Protein AF-0000000068166573 (afdb_homodimer)

Solvent-accessible surface area (backbone atoms only — not comparable to full-atom values): 35240 Å² total; per-residue (Å²): 136,78,79,80,78,68,87,63,68,51,44,78,40,70,35,51,46,54,43,29,62,69,33,45,47,69,73,50,52,66,84,57,92,54,83,87,74,61,75,38,50,30,70,39,26,41,47,57,50,41,49,49,32,60,75,67,71,44,70,63,32,41,25,26,31,75,89,78,67,42,75,51,11,35,46,36,43,56,58,53,46,45,45,49,43,67,56,47,50,61,39,52,75,70,63,51,49,71,67,53,46,50,52,51,44,53,55,52,36,65,31,38,44,62,75,62,54,68,31,55,71,54,23,54,70,58,75,36,51,57,88,40,26,40,43,61,50,42,51,52,48,50,73,40,50,93,28,71,69,57,60,34,38,28,18,47,83,46,84,90,66,59,44,77,74,45,70,40,36,57,57,43,51,33,27,54,46,34,60,48,48,54,22,47,52,76,63,26,65,38,32,35,45,78,76,46,71,72,48,42,84,64,63,64,42,53,48,74,38,34,29,47,57,55,50,45,49,21,49,76,70,72,43,65,50,35,38,24,24,49,96,80,42,27,67,62,40,73,48,43,37,68,61,54,60,64,38,74,78,75,45,70,72,45,38,67,30,31,31,52,59,37,51,44,48,47,31,22,75,66,70,38,72,44,50,60,56,70,63,42,38,57,71,38,26,40,46,52,52,40,16,46,36,28,21,46,63,53,62,61,36,35,26,23,50,98,83,40,32,63,65,20,46,47,38,54,67,56,50,49,44,46,52,44,59,71,35,56,52,80,109,136,78,76,81,78,67,86,64,68,52,43,76,39,71,36,51,46,54,44,30,62,69,32,45,48,71,74,49,51,66,84,58,91,55,83,85,73,62,74,39,51,28,72,40,28,41,48,56,50,44,49,49,30,61,74,67,72,41,71,62,31,43,27,25,32,74,89,76,66,42,75,50,13,36,46,36,41,57,59,53,46,44,44,49,44,67,57,46,50,60,38,53,76,70,63,51,49,72,67,54,47,51,52,52,44,54,54,52,38,65,31,37,44,62,73,60,55,68,32,56,70,55,24,55,71,57,75,36,53,56,87,40,24,41,43,60,51,43,52,52,48,50,73,39,48,94,28,72,69,56,60,35,39,28,17,46,81,46,83,89,66,58,44,77,75,45,68,37,37,58,57,43,51,34,26,54,46,33,58,46,47,56,22,46,52,75,63,25,66,39,33,35,46,78,75,47,70,71,48,41,84,65,63,65,40,53,47,74,40,33,29,47,57,54,50,44,50,22,50,76,69,70,42,66,51,35,39,24,25,49,97,80,42,27,67,63,40,74,47,45,38,67,62,53,60,63,38,75,79,74,44,69,73,44,38,68,31,31,32,53,59,36,52,43,49,48,31,23,75,67,68,37,74,45,50,61,56,69,63,44,40,58,72,38,24,41,47,51,50,40,17,46,37,28,20,47,64,53,62,60,36,35,26,25,49,100,82,40,31,61,65,19,47,47,38,52,67,56,50,49,45,48,52,43,58,68,34,56,51,80,106

Secondary structure (DSSP, 8-state):
----------EE--SHHHHHHH-BGGGG---SSS----PEETTSBHHHHHHHHHHHT-SEEEEE-TTT-SEEEEEEHHHHHHHHHHHHHHHHHTT--HHHHHHHHHHHHHSBGGGT--HHHHS----EETT-BHHHHHHHHHHTTTS---EEEEE-S-SSSPPEEEEEEHHHHHHHHHHTGGGGGGGGGSBGGGTSSSPPPPPEE-TTSBHHHHHHHHHHHT-SEEEEE-TT-BEEEEEEGGGGGGGGGT-GGGGGSBHHHHHHHHHHHTT-EE-SPPEE-TT-BHHHHHHHHHHH--SEEEEE-TT-BEEEEEEHHHHHHHHHHHHHS--/----------EE--SHHHHHHH-BGGGGS--SSS----PEETTSBHHHHHHHHHHHT-SEEEEE-TTT-SEEEEEEHHHHHHHHHHHHHHHHHTT--HHHHHHHHHHHHHSBGGGT--HHHHS----EETT-BHHHHHHHHHHTTTS---EEEEE-S-SSSPPEEEEEEHHHHHHHHHHTGGGGGGGGGSBGGGTSSSPPP--EE-TTSBHHHHHHHHHHHT-SEEEEE-TT-BEEEEEEGGGGGGGGGT-GGGGGSBHHHHHHHHHHHTT-EE-SPPEE-TT-BHHHHHHHHHHH--SEEEEE-TT-BEEEEEEHHHHHHHHHHHHHTT-

InterPro domains:
  IPR000644 CBS domain [PF00571] (272-323)
  IPR000644 CBS domain [PS51371] (273-331)
  IPR000644 CBS domain [SM00116] (36-85)
  IPR000644 CBS domain [SM00116] (124-178)
  IPR000644 CBS domain [SM00116] (201-249)
  IPR000644 CBS domain [SM00116] (276-324)
  IPR046342 CBS domain superfamily [G3DSA:3.10.580.10] (12-183)
  IPR046342 CBS domain superfamily [G3DSA:3.10.580.10] (194-326)
  IPR046342 CBS domain superfamily [SSF54631] (34-181)
  IPR046342 CBS domain superfamily [SSF54631] (189-326)
  IPR050511 AMP-activated protein kinase gamma/SDS23 families [PTHR13780] (35-322)

Sequence (662 aa):
MEEAEGSSGFKYCDNLGDLLEMTAVTRLYPPVPVKKWYIADSDLTVQAVLEVLELYHISSLPVRNVSTGKCAGFIDSLDILGYLISVCTPSVEAGATLTDLDKAFEKFSTKGISELCDFSKRNPFVPIPINQNLYYMLENIKRYATLAVHRVPIVSLDEQDPKIMALVSQSDIAAYLAKHISVLGPRGQLPVRDHFRAFTKVVSVPPHSKALDAFALMWSKGLGGVAVIDSQKRLVANLSATDLECLFRKQFFRLFMPVVDYIKAVYADKNEIMTPPLSVTPETTLETLILKFAGTRVHRLYVVDGSGVLCGVITLTDLMNLIVTEWGLDQMEEAEGSSGFKYCDNLGDLLEMTAVTRLYPPVPVKKWYIADSDLTVQAVLEVLELYHISSLPVRNVSTGKCAGFIDSLDILGYLISVCTPSVEAGATLTDLDKAFEKFSTKGISELCDFSKRNPFVPIPINQNLYYMLENIKRYATLAVHRVPIVSLDEQDPKIMALVSQSDIAAYLAKHISVLGPRGQLPVRDHFRAFTKVVSVPPHSKALDAFALMWSKGLGGVAVIDSQKRLVANLSATDLECLFRKQFFRLFMPVVDYIKAVYADKNEIMTPPLSVTPETTLETLILKFAGTRVHRLYVVDGSGVLCGVITLTDLMNLIVTEWGLDQ

Structure (mmCIF, N/CA/C/O backbone):
data_AF-0000000068166573-model_v1
#
loop_
_entity.id
_entity.type
_entity.pdbx_description
1 polymer 'CBS domain containing protein'
#
loop_
_atom_site.group_PDB
_atom_site.id
_atom_site.type_symbol
_atom_site.label_atom_id
_atom_site.label_alt_id
_atom_site.label_comp_id
_atom_site.label_asym_id
_atom_site.label_entity_id
_atom_site.label_seq_id
_atom_site.pdbx_PDB_ins_code
_atom_site.Cartn_x
_atom_site.Cartn_y
_atom_site.Cartn_z
_atom_site.occupancy
_atom_site.B_iso_or_equiv
_atom_site.auth_seq_id
_atom_site.auth_comp_id
_atom_site.auth_asym_id
_atom_site.auth_atom_id
_atom_site.pdbx_PDB_model_num
ATOM 1 N N . MET A 1 1 ? 37.312 -29.531 -14.969 1 19.64 1 MET A N 1
ATOM 2 C CA . MET A 1 1 ? 36 -29.266 -15.547 1 19.64 1 MET A CA 1
ATOM 3 C C . MET A 1 1 ? 35.281 -28.156 -14.797 1 19.64 1 MET A C 1
ATOM 5 O O . MET A 1 1 ? 34.969 -28.297 -13.609 1 19.64 1 MET A O 1
ATOM 9 N N . GLU A 1 2 ? 35.531 -26.859 -14.969 1 22.53 2 GLU A N 1
ATOM 10 C CA . GLU A 1 2 ? 35.406 -25.562 -14.32 1 22.53 2 GLU A CA 1
ATOM 11 C C . GLU A 1 2 ? 33.938 -25.156 -14.156 1 22.53 2 GLU A C 1
ATOM 13 O O . GLU A 1 2 ? 33.188 -25.188 -15.109 1 22.53 2 GLU A O 1
ATOM 18 N N . GLU A 1 3 ? 33.312 -25.359 -13.055 1 27.05 3 GLU A N 1
ATOM 19 C CA . GLU A 1 3 ? 31.875 -25.25 -12.734 1 27.05 3 GLU A CA 1
ATOM 20 C C . GLU A 1 3 ? 31.281 -23.953 -13.297 1 27.05 3 GLU A C 1
ATOM 22 O O . GLU A 1 3 ? 31.812 -22.875 -13.078 1 27.05 3 GLU A O 1
ATOM 27 N N . ALA A 1 4 ? 30.812 -23.953 -14.531 1 28.52 4 ALA A N 1
ATOM 28 C CA . ALA A 1 4 ? 30.141 -22.922 -15.344 1 28.52 4 ALA A CA 1
ATOM 29 C C . ALA A 1 4 ? 29.312 -22 -14.469 1 28.52 4 ALA A C 1
ATOM 31 O O . ALA A 1 4 ? 28.25 -22.391 -13.977 1 28.52 4 ALA A O 1
ATOM 32 N N . GLU A 1 5 ? 29.703 -21.266 -13.492 1 33.47 5 GLU A N 1
ATOM 33 C CA . GLU A 1 5 ? 29.312 -20.188 -12.602 1 33.47 5 GLU A CA 1
ATOM 34 C C . GLU A 1 5 ? 28.391 -19.203 -13.312 1 33.47 5 GLU A C 1
ATOM 36 O O . GLU A 1 5 ? 28.844 -18.234 -13.93 1 33.47 5 GLU A O 1
ATOM 41 N N . GLY A 1 6 ? 27.609 -19.5 -14.289 1 34.41 6 GLY A N 1
ATOM 42 C CA . GLY A 1 6 ? 26.688 -18.844 -15.188 1 34.41 6 GLY A CA 1
ATOM 43 C C . GLY A 1 6 ? 25.953 -17.672 -14.547 1 34.41 6 GLY A C 1
ATOM 44 O O . GLY A 1 6 ? 25.656 -17.703 -13.352 1 34.41 6 GLY A O 1
ATOM 45 N N . SER A 1 7 ? 26.125 -16.375 -14.859 1 40.72 7 SER A N 1
ATOM 46 C CA . SER A 1 7 ? 25.781 -15.008 -14.484 1 40.72 7 SER A CA 1
ATOM 47 C C . SER A 1 7 ? 24.359 -14.906 -13.961 1 40.72 7 SER A C 1
ATOM 49 O O . SER A 1 7 ? 23.438 -14.586 -14.703 1 40.72 7 SER A O 1
ATOM 51 N N . SER A 1 8 ? 23.578 -15.867 -13.359 1 55.38 8 SER A N 1
ATOM 52 C CA . SER A 1 8 ? 22.141 -15.977 -13.125 1 55.38 8 SER A CA 1
ATOM 53 C C . SER A 1 8 ? 21.625 -14.781 -12.328 1 55.38 8 SER A C 1
ATOM 55 O O . SER A 1 8 ? 22.219 -14.398 -11.312 1 55.38 8 SER A O 1
ATOM 57 N N . GLY A 1 9 ? 21.266 -13.578 -13.062 1 76.31 9 GLY A N 1
ATOM 58 C CA . GLY A 1 9 ? 20.562 -12.367 -12.672 1 76.31 9 GLY A CA 1
ATOM 59 C C . GLY A 1 9 ? 19.703 -12.562 -11.438 1 76.31 9 GLY A C 1
ATOM 60 O O . GLY A 1 9 ? 19.078 -11.609 -10.961 1 76.31 9 GLY A O 1
ATOM 61 N N . PHE A 1 10 ? 19.969 -13.859 -10.898 1 85.44 10 PHE A N 1
ATOM 62 C CA . PHE A 1 10 ? 19.172 -14.156 -9.711 1 85.44 10 PHE A CA 1
ATOM 63 C C . PHE A 1 10 ? 19.828 -13.602 -8.461 1 85.44 10 PHE A C 1
ATOM 65 O O . PHE A 1 10 ? 21.031 -13.766 -8.266 1 85.44 10 PHE A O 1
ATOM 72 N N . LYS A 1 11 ? 19.156 -12.953 -7.629 1 89.88 11 LYS A N 1
ATOM 73 C CA . LYS A 1 11 ? 19.609 -12.352 -6.379 1 89.88 11 LYS A CA 1
ATOM 74 C C . LYS A 1 11 ? 18.781 -12.852 -5.199 1 89.88 11 LYS A C 1
ATOM 76 O O . LYS A 1 11 ? 17.547 -12.898 -5.273 1 89.88 11 LYS A O 1
ATOM 81 N N . TYR A 1 12 ? 19.484 -13.328 -4.172 1 91.5 12 TYR A N 1
ATOM 82 C CA . TYR A 1 12 ? 18.844 -13.766 -2.936 1 91.5 12 TYR A CA 1
ATOM 83 C C . TYR A 1 12 ? 19.469 -13.07 -1.729 1 91.5 12 TYR A C 1
ATOM 85 O O . TYR A 1 12 ? 20.688 -12.883 -1.672 1 91.5 12 TYR A O 1
ATOM 93 N N . CYS A 1 13 ? 18.625 -12.648 -0.843 1 90.94 13 CYS A N 1
ATOM 94 C CA . CYS A 1 13 ? 19.141 -12.117 0.409 1 90.94 13 CYS A CA 1
ATOM 95 C C . CYS A 1 13 ? 18.266 -12.523 1.586 1 90.94 13 CYS A C 1
ATOM 97 O O . CYS A 1 13 ? 17.047 -12.609 1.452 1 90.94 13 CYS A O 1
ATOM 99 N N . ASP A 1 14 ? 18.938 -12.734 2.797 1 90.19 14 ASP A N 1
ATOM 100 C CA . ASP A 1 14 ? 18.188 -13.141 3.986 1 90.19 14 ASP A CA 1
ATOM 101 C C . ASP A 1 14 ? 18.5 -12.227 5.168 1 90.19 14 ASP A C 1
ATOM 103 O O . ASP A 1 14 ? 18.203 -12.555 6.316 1 90.19 14 ASP A O 1
ATOM 107 N N . ASN A 1 15 ? 19.172 -11.117 4.805 1 91.56 15 ASN A N 1
ATOM 108 C CA . ASN A 1 15 ? 19.422 -10.125 5.848 1 91.56 15 ASN A CA 1
ATOM 109 C C . ASN A 1 15 ? 19.266 -8.703 5.324 1 91.56 15 ASN A C 1
ATOM 111 O O . ASN A 1 15 ? 19.406 -8.461 4.121 1 91.56 15 ASN A O 1
ATOM 115 N N . LEU A 1 16 ? 19.062 -7.871 6.227 1 91.56 16 LEU A N 1
ATOM 116 C CA . LEU A 1 16 ? 18.703 -6.5 5.871 1 91.56 16 LEU A CA 1
ATOM 117 C C . LEU A 1 16 ? 19.891 -5.785 5.23 1 91.56 16 LEU A C 1
ATOM 119 O O . LEU A 1 16 ? 19.719 -5.039 4.266 1 91.56 16 LEU A O 1
ATOM 123 N N . GLY A 1 17 ? 21.062 -5.98 5.758 1 90.06 17 GLY A N 1
ATOM 124 C CA . GLY A 1 17 ? 22.234 -5.336 5.191 1 90.06 17 GLY A CA 1
ATOM 125 C C . GLY A 1 17 ? 22.438 -5.641 3.719 1 90.06 17 GLY A C 1
ATOM 126 O O . GLY A 1 17 ? 22.641 -4.73 2.912 1 90.06 17 GLY A O 1
ATOM 127 N N . ASP A 1 18 ? 22.297 -6.879 3.371 1 91.81 18 ASP A N 1
ATOM 128 C CA . ASP A 1 18 ? 22.438 -7.301 1.979 1 91.81 18 ASP A CA 1
ATOM 129 C C . ASP A 1 18 ? 21.312 -6.723 1.12 1 91.81 18 ASP A C 1
ATOM 131 O O . ASP A 1 18 ? 21.531 -6.328 -0.025 1 91.81 18 ASP A O 1
ATOM 135 N N . LEU A 1 19 ? 20.141 -6.684 1.679 1 93.38 19 LEU A N 1
ATOM 136 C CA . LEU A 1 19 ? 19.016 -6.129 0.927 1 93.38 19 LEU A CA 1
ATOM 137 C C . LEU A 1 19 ? 19.281 -4.668 0.572 1 93.38 19 LEU A C 1
ATOM 139 O O . LEU A 1 19 ? 19.062 -4.25 -0.567 1 93.38 19 LEU A O 1
ATOM 143 N N . LEU A 1 20 ? 19.781 -3.908 1.526 1 93.81 20 LEU A N 1
ATOM 144 C CA . LEU A 1 20 ? 20.031 -2.488 1.306 1 93.81 20 LEU A CA 1
ATOM 145 C C . LEU A 1 20 ? 21.109 -2.285 0.247 1 93.81 20 LEU A C 1
ATOM 147 O O . LEU A 1 20 ? 21.016 -1.378 -0.583 1 93.81 20 LEU A O 1
ATOM 151 N N . GLU A 1 21 ? 22.016 -3.123 0.211 1 92.19 21 GLU A N 1
ATOM 152 C CA . GLU A 1 21 ? 23.141 -2.99 -0.711 1 92.19 21 GLU A CA 1
ATOM 153 C C . GLU A 1 21 ? 22.781 -3.496 -2.104 1 92.19 21 GLU A C 1
ATOM 155 O O . GLU A 1 21 ? 23.203 -2.924 -3.109 1 92.19 21 GLU A O 1
ATOM 160 N N . MET A 1 22 ? 21.984 -4.473 -2.143 1 92.44 22 MET A N 1
ATOM 161 C CA . MET A 1 22 ? 21.688 -5.117 -3.414 1 92.44 22 MET A CA 1
ATOM 162 C C . MET A 1 22 ? 20.547 -4.402 -4.133 1 92.44 22 MET A C 1
ATOM 164 O O . MET A 1 22 ? 20.359 -4.566 -5.34 1 92.44 22 MET A O 1
ATOM 168 N N . THR A 1 23 ? 19.781 -3.648 -3.385 1 93.88 23 THR A N 1
ATOM 169 C CA . THR A 1 23 ? 18.594 -3.025 -3.971 1 93.88 23 THR A CA 1
ATOM 170 C C . THR A 1 23 ? 18.984 -1.751 -4.723 1 93.88 23 THR A C 1
ATOM 172 O O . THR A 1 23 ? 19.344 -0.75 -4.105 1 93.88 23 THR A O 1
ATOM 175 N N . ALA A 1 24 ? 18.844 -1.837 -6.027 1 92.81 24 ALA A N 1
ATOM 176 C CA . ALA A 1 24 ? 18.984 -0.623 -6.824 1 92.81 24 ALA A CA 1
ATOM 177 C C . ALA A 1 24 ? 17.859 0.359 -6.539 1 92.81 24 ALA A C 1
ATOM 179 O O . ALA A 1 24 ? 16.703 -0.046 -6.363 1 92.81 24 ALA A O 1
ATOM 180 N N . VAL A 1 25 ? 18.125 1.646 -6.586 1 93.06 25 VAL A N 1
ATOM 181 C CA . VAL A 1 25 ? 17.109 2.648 -6.258 1 93.06 25 VAL A CA 1
ATOM 182 C C . VAL A 1 25 ? 15.984 2.596 -7.277 1 93.06 25 VAL A C 1
ATOM 184 O O . VAL A 1 25 ? 14.852 2.996 -6.984 1 93.06 25 VAL A O 1
ATOM 187 N N . THR A 1 26 ? 16.219 2.104 -8.453 1 88.5 26 THR A N 1
ATOM 188 C CA . THR A 1 26 ? 15.219 2.016 -9.508 1 88.5 26 THR A CA 1
ATOM 189 C C . THR A 1 26 ? 14.125 1.025 -9.133 1 88.5 26 THR A C 1
ATOM 191 O O . THR A 1 26 ? 13.031 1.05 -9.711 1 88.5 26 THR A O 1
ATOM 194 N N . ARG A 1 27 ? 14.406 0.194 -8.188 1 87.81 27 ARG A N 1
ATOM 195 C CA . ARG A 1 27 ? 13.43 -0.797 -7.754 1 87.81 27 ARG A CA 1
ATOM 196 C C . ARG A 1 27 ? 12.359 -0.162 -6.871 1 87.81 27 ARG A C 1
ATOM 198 O O . ARG A 1 27 ? 11.32 -0.768 -6.617 1 87.81 27 ARG A O 1
ATOM 205 N N . LEU A 1 28 ? 12.648 0.976 -6.441 1 86.62 28 LEU A N 1
ATOM 206 C CA . LEU A 1 28 ? 11.734 1.655 -5.535 1 86.62 28 LEU A CA 1
ATOM 207 C C . LEU A 1 28 ? 10.758 2.535 -6.309 1 86.62 28 LEU A C 1
ATOM 209 O O . LEU A 1 28 ? 9.875 3.164 -5.719 1 86.62 28 LEU A O 1
ATOM 213 N N . TYR A 1 29 ? 10.945 2.398 -7.695 1 72.44 29 TYR A N 1
ATOM 214 C CA . TYR A 1 29 ? 10.055 3.213 -8.508 1 72.44 29 TYR A CA 1
ATOM 215 C C . TYR A 1 29 ? 8.602 2.799 -8.305 1 72.44 29 TYR A C 1
ATOM 217 O O . TYR A 1 29 ? 8.281 1.608 -8.312 1 72.44 29 TYR A O 1
ATOM 225 N N . PRO A 1 30 ? 7.797 3.729 -7.961 1 61.16 30 PRO A N 1
ATOM 226 C CA . PRO A 1 30 ? 6.383 3.355 -7.977 1 61.16 30 PRO A CA 1
ATOM 227 C C . PRO A 1 30 ? 5.926 2.832 -9.336 1 61.16 30 PRO A C 1
ATOM 229 O O . PRO A 1 30 ? 6.504 3.195 -10.367 1 61.16 30 PRO A O 1
ATOM 232 N N . PRO A 1 31 ? 5.195 1.676 -9.445 1 53.56 31 PRO A N 1
ATOM 233 C CA . PRO A 1 31 ? 4.781 1.123 -10.734 1 53.56 31 PRO A CA 1
ATOM 234 C C . PRO A 1 31 ? 4.277 2.193 -11.703 1 53.56 31 PRO A C 1
ATOM 236 O O . PRO A 1 31 ? 3.709 3.201 -11.273 1 53.56 31 PRO A O 1
ATOM 239 N N . VAL A 1 32 ? 5.016 2.465 -12.938 1 47.78 32 VAL A N 1
ATOM 240 C CA . VAL A 1 32 ? 5.113 3.49 -13.969 1 47.78 32 VAL A CA 1
ATOM 241 C C . VAL A 1 32 ? 3.717 3.924 -14.398 1 47.78 32 VAL A C 1
ATOM 243 O O . VAL A 1 32 ? 3.566 4.871 -15.18 1 47.78 32 VAL A O 1
ATOM 246 N N . PRO A 1 33 ? 2.74 3.082 -14.906 1 45.44 33 PRO A N 1
ATOM 247 C CA . PRO A 1 33 ? 2.158 3.879 -15.992 1 45.44 33 PRO A CA 1
ATOM 248 C C . PRO A 1 33 ? 2.014 5.355 -15.625 1 45.44 33 PRO A C 1
ATOM 250 O O . PRO A 1 33 ? 1.868 6.203 -16.516 1 45.44 33 PRO A O 1
ATOM 253 N N . VAL A 1 34 ? 1.758 5.762 -14.484 1 45.72 34 VAL A N 1
ATOM 254 C CA . VAL A 1 34 ? 1.313 7.145 -14.336 1 45.72 34 VAL A CA 1
ATOM 2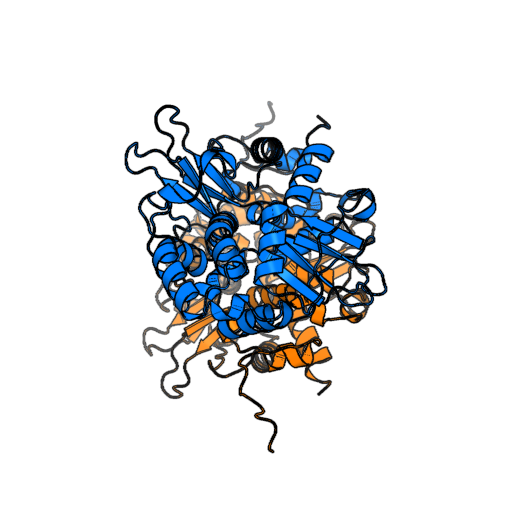55 C C . VAL A 1 34 ? 2.48 8.016 -13.883 1 45.72 34 VAL A C 1
ATOM 257 O O . VAL A 1 34 ? 3.182 7.672 -12.922 1 45.72 34 VAL A O 1
ATOM 260 N N . LYS A 1 35 ? 3.07 8.719 -14.883 1 49.5 35 LYS A N 1
ATOM 261 C CA . LYS A 1 35 ? 4.012 9.789 -14.555 1 49.5 35 LYS A CA 1
ATOM 262 C C . LYS A 1 35 ? 3.641 10.461 -13.242 1 49.5 35 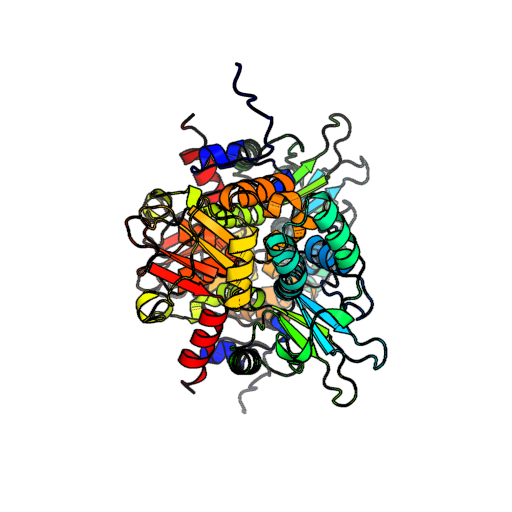LYS A C 1
ATOM 264 O O . LYS A 1 35 ? 2.82 11.383 -13.219 1 49.5 35 LYS A O 1
ATOM 269 N N . LYS A 1 36 ? 3.91 9.93 -12.008 1 57.22 36 LYS A N 1
ATOM 270 C CA . LYS A 1 36 ? 3.373 10.383 -10.727 1 57.22 36 LYS A CA 1
ATOM 271 C C . LYS A 1 36 ? 4.164 11.57 -10.188 1 57.22 36 LYS A C 1
ATOM 273 O O . LYS A 1 36 ? 4.031 11.93 -9.016 1 57.22 36 LYS A O 1
ATOM 278 N N . TRP A 1 37 ? 5.172 12.227 -11.258 1 64.38 37 TRP A N 1
ATOM 279 C CA . TRP A 1 37 ? 5.734 13.367 -10.539 1 64.38 37 TRP A CA 1
ATOM 280 C C . TRP A 1 37 ? 5.566 14.648 -11.344 1 64.38 37 TRP A C 1
ATOM 282 O O . TRP A 1 37 ? 5.414 14.609 -12.562 1 64.38 37 TRP A O 1
ATOM 292 N N . TYR A 1 38 ? 5.312 15.672 -10.727 1 78 38 TYR A N 1
ATOM 293 C CA . TYR A 1 38 ? 5.137 17.031 -11.234 1 78 38 TYR A CA 1
ATOM 294 C C . TYR A 1 38 ? 6.215 17.953 -10.688 1 78 38 TYR A C 1
ATOM 296 O O . TYR A 1 38 ? 6.562 17.875 -9.508 1 78 38 TYR A O 1
ATOM 304 N N . ILE A 1 39 ? 6.809 18.625 -11.656 1 85.5 39 ILE A N 1
ATOM 305 C CA . ILE A 1 39 ? 7.738 19.656 -11.227 1 85.5 39 ILE A CA 1
ATOM 306 C C . ILE A 1 39 ? 7.055 21.031 -11.273 1 85.5 39 ILE A C 1
ATOM 308 O O . ILE A 1 39 ? 6.555 21.438 -12.328 1 85.5 39 ILE A O 1
ATOM 312 N N . ALA A 1 40 ? 7.027 21.594 -10.164 1 88.06 40 ALA A N 1
ATOM 313 C CA . ALA A 1 40 ? 6.395 22.906 -10.109 1 88.06 40 ALA A CA 1
ATOM 314 C C . ALA A 1 40 ? 7.371 24.016 -10.523 1 88.06 40 ALA A C 1
ATOM 316 O O . ALA A 1 40 ? 8.523 24.016 -10.078 1 88.06 40 ALA A O 1
ATOM 317 N N . ASP A 1 41 ? 6.84 24.844 -11.383 1 89.5 41 ASP A N 1
ATOM 318 C CA . ASP A 1 41 ? 7.625 26.031 -11.68 1 89.5 41 ASP A CA 1
ATOM 319 C C . ASP A 1 41 ? 7.574 27.031 -10.523 1 89.5 41 ASP A C 1
ATOM 321 O O . ASP A 1 41 ? 6.543 27.172 -9.867 1 89.5 41 ASP A O 1
ATOM 325 N N . SER A 1 42 ? 8.648 27.734 -10.336 1 87.31 42 SER A N 1
ATOM 326 C CA . SER A 1 42 ? 8.773 28.625 -9.188 1 87.31 42 SER A CA 1
ATOM 327 C C . SER A 1 42 ? 7.75 29.75 -9.242 1 87.31 42 SER A C 1
ATOM 329 O O . SER A 1 42 ? 7.492 30.422 -8.242 1 87.31 42 SER A O 1
ATOM 331 N N . ASP A 1 43 ? 7.141 29.969 -10.352 1 87.62 43 ASP A N 1
ATOM 332 C CA . ASP A 1 43 ? 6.176 31.047 -10.484 1 87.62 43 ASP A CA 1
ATOM 333 C C . ASP A 1 43 ? 4.746 30.547 -10.336 1 87.62 43 ASP A C 1
ATOM 335 O O . ASP A 1 43 ? 3.793 31.312 -10.422 1 87.62 43 ASP A O 1
ATOM 339 N N . LEU A 1 44 ? 4.625 29.297 -10.086 1 89.94 44 LEU A N 1
ATOM 340 C CA . LEU A 1 44 ? 3.291 28.781 -9.812 1 89.94 44 LEU A CA 1
ATOM 341 C C . LEU A 1 44 ? 2.715 29.391 -8.539 1 89.94 44 LEU A C 1
ATOM 343 O O . LEU A 1 44 ? 3.457 29.719 -7.617 1 89.94 44 LEU A O 1
ATOM 347 N N . THR A 1 45 ? 1.459 29.547 -8.586 1 89.38 45 THR A N 1
ATOM 348 C CA . THR A 1 45 ? 0.818 30.109 -7.402 1 89.38 45 THR A CA 1
ATOM 349 C C . THR A 1 45 ? 0.729 29.078 -6.285 1 89.38 45 THR A C 1
ATOM 351 O O . THR A 1 45 ? 0.781 27.875 -6.539 1 89.38 45 THR A O 1
ATOM 354 N N . VAL A 1 46 ? 0.567 29.547 -5.117 1 86.62 46 VAL A N 1
ATOM 355 C CA . VAL A 1 46 ? 0.397 28.688 -3.949 1 86.62 46 VAL A CA 1
ATOM 356 C C . VAL A 1 46 ? -0.839 27.812 -4.129 1 86.62 46 VAL A C 1
ATOM 358 O O . VAL A 1 46 ? -0.804 26.609 -3.844 1 86.62 46 VAL A O 1
ATOM 361 N N . GLN A 1 47 ? -1.827 28.391 -4.621 1 83.69 47 GLN A N 1
ATOM 362 C CA . GLN A 1 47 ? -3.066 27.641 -4.852 1 83.69 47 GLN A CA 1
ATOM 363 C C . GLN A 1 47 ? -2.852 26.5 -5.832 1 83.69 47 GLN A C 1
ATOM 365 O O . GLN A 1 47 ? -3.33 25.391 -5.605 1 83.69 47 GLN A O 1
ATOM 370 N N . ALA A 1 48 ? -2.166 26.844 -6.844 1 86.69 48 ALA A N 1
ATOM 371 C CA . ALA A 1 48 ? -1.902 25.828 -7.855 1 86.69 48 ALA A CA 1
ATOM 372 C C . ALA A 1 48 ? -1.082 24.688 -7.273 1 86.69 48 ALA A C 1
ATOM 374 O O . ALA A 1 48 ? -1.335 23.516 -7.582 1 86.69 48 ALA A O 1
ATOM 375 N N . VAL A 1 49 ? -0.146 25.031 -6.477 1 86.12 49 VAL A N 1
ATOM 376 C CA . VAL A 1 49 ? 0.699 24.016 -5.859 1 86.12 49 VAL A CA 1
ATOM 377 C C . VAL A 1 49 ? -0.144 23.141 -4.945 1 86.12 49 VAL A C 1
ATOM 379 O O . VAL A 1 49 ? -0.024 21.906 -4.98 1 86.12 49 VAL A O 1
ATOM 382 N N . LEU A 1 50 ? -0.966 23.719 -4.191 1 82.81 50 LEU A N 1
ATOM 383 C CA . LEU A 1 50 ? -1.817 22.969 -3.273 1 82.81 50 LEU A CA 1
ATOM 384 C C . LEU A 1 50 ? -2.748 22.031 -4.039 1 82.81 50 LEU A C 1
ATOM 386 O O . LEU A 1 50 ? -2.99 20.906 -3.609 1 82.81 50 LEU A O 1
ATOM 390 N N . GLU A 1 51 ? -3.221 22.469 -5.105 1 81.88 51 GLU A N 1
ATOM 391 C CA . GLU A 1 51 ? -4.094 21.656 -5.938 1 81.88 51 GLU A CA 1
ATOM 392 C C . GLU A 1 51 ? -3.346 20.453 -6.508 1 81.88 51 GLU A C 1
ATOM 394 O O . GLU A 1 51 ? -3.889 19.344 -6.57 1 81.88 51 GLU A O 1
ATOM 399 N N . VAL A 1 52 ? -2.123 20.734 -6.867 1 82.44 52 VAL A N 1
ATOM 400 C CA . VAL A 1 52 ? -1.306 19.672 -7.418 1 82.44 52 VAL A CA 1
ATOM 401 C C . VAL A 1 52 ? -1.01 18.625 -6.336 1 82.44 52 VAL A C 1
ATOM 403 O O . VAL A 1 52 ? -1.138 17.422 -6.566 1 82.44 52 VAL A O 1
ATOM 406 N N . LEU A 1 53 ? -0.688 19.094 -5.172 1 81.38 53 LEU A N 1
ATOM 407 C CA . LEU A 1 53 ? -0.396 18.203 -4.066 1 81.38 53 LEU A CA 1
ATOM 408 C C . LEU A 1 53 ? -1.611 17.344 -3.73 1 81.38 53 LEU A C 1
ATOM 410 O O . LEU A 1 53 ? -1.479 16.141 -3.488 1 81.38 53 LEU A O 1
ATOM 414 N N . GLU A 1 54 ? -2.73 17.906 -3.748 1 76.88 54 GLU A N 1
ATOM 415 C CA . GLU A 1 54 ? -3.965 17.203 -3.422 1 76.88 54 GLU A CA 1
ATOM 416 C C . GLU A 1 54 ? -4.352 16.234 -4.531 1 76.88 54 GLU A C 1
ATOM 418 O O . GLU A 1 54 ? -4.703 15.078 -4.262 1 76.88 54 GLU A O 1
ATOM 423 N N . LEU A 1 55 ? -4.266 16.75 -5.766 1 73.81 55 LEU A N 1
ATOM 424 C CA . LEU A 1 55 ? -4.68 15.961 -6.926 1 73.81 55 LEU A CA 1
ATOM 425 C C . LEU A 1 55 ? -3.834 14.703 -7.055 1 73.81 55 LEU A C 1
ATOM 427 O O . LEU A 1 55 ? -4.363 13.625 -7.336 1 73.81 55 LEU A O 1
ATOM 431 N N . TYR A 1 56 ? -2.568 14.844 -6.766 1 73.88 56 TYR A N 1
ATOM 432 C CA . TYR A 1 56 ? -1.66 13.727 -6.973 1 73.88 56 TYR A CA 1
ATOM 433 C C . TYR A 1 56 ? -1.399 12.984 -5.664 1 73.88 56 TYR A C 1
ATOM 435 O O . TYR A 1 56 ? -0.671 11.992 -5.637 1 73.88 56 TYR A O 1
ATOM 443 N N . HIS A 1 57 ? -1.959 13.43 -4.582 1 74.44 57 HIS A N 1
ATOM 444 C CA . HIS A 1 57 ? -1.809 12.828 -3.262 1 74.44 57 HIS A CA 1
ATOM 445 C C . HIS A 1 57 ? -0.338 12.68 -2.887 1 74.44 57 HIS A C 1
ATOM 447 O O . HIS A 1 57 ? 0.104 11.594 -2.5 1 74.44 57 HIS A O 1
ATOM 453 N N . ILE A 1 58 ? 0.345 13.758 -3.172 1 77.44 58 ILE A N 1
ATOM 454 C CA . ILE A 1 58 ? 1.754 13.781 -2.795 1 77.44 58 ILE A CA 1
ATOM 455 C C . ILE A 1 58 ? 1.989 14.867 -1.745 1 77.44 58 ILE A C 1
ATOM 457 O O . ILE A 1 58 ? 1.214 15.82 -1.645 1 77.44 58 ILE A O 1
ATOM 461 N N . SER A 1 59 ? 3.031 14.648 -1.015 1 77.44 59 SER A N 1
ATOM 462 C CA . SER A 1 59 ? 3.248 15.562 0.105 1 77.44 59 SER A CA 1
ATOM 463 C C . SER A 1 59 ? 4.281 16.625 -0.242 1 77.44 59 SER A C 1
ATOM 465 O O . SER A 1 59 ? 4.418 17.625 0.472 1 77.44 59 SER A O 1
ATOM 467 N N . SER A 1 60 ? 4.961 16.453 -1.364 1 83.19 60 SER A N 1
ATOM 468 C CA . SER A 1 60 ? 5.98 17.422 -1.764 1 83.19 60 SER A CA 1
ATOM 469 C C . SER A 1 60 ? 6.242 17.359 -3.266 1 83.19 60 SER A C 1
ATOM 471 O O . SER A 1 60 ? 5.965 16.344 -3.908 1 83.19 60 SER A O 1
ATOM 473 N N . LEU A 1 61 ? 6.727 18.484 -3.746 1 84.56 61 LEU A N 1
ATOM 474 C CA . LEU A 1 61 ? 7.016 18.609 -5.168 1 84.56 61 LEU A CA 1
ATOM 475 C C . LEU A 1 61 ? 8.328 19.359 -5.391 1 84.56 61 LEU A C 1
ATOM 477 O O . LEU A 1 61 ? 8.625 20.328 -4.691 1 84.56 61 LEU A O 1
ATOM 481 N N . PRO A 1 62 ? 9.055 18.812 -6.344 1 86.38 62 PRO A N 1
ATOM 482 C CA . PRO A 1 62 ? 10.227 19.609 -6.703 1 86.38 62 PRO A CA 1
ATOM 483 C C . PRO A 1 62 ? 9.852 20.953 -7.359 1 86.38 62 PRO A C 1
ATOM 485 O O . PRO A 1 62 ? 8.836 21.031 -8.055 1 86.38 62 PRO A O 1
ATOM 488 N N . VAL A 1 63 ? 10.672 21.891 -7.141 1 88.38 63 VAL A N 1
ATOM 489 C CA . VAL A 1 63 ? 10.438 23.219 -7.691 1 88.38 63 VAL A CA 1
ATOM 490 C C . VAL A 1 63 ? 11.57 23.578 -8.656 1 88.38 63 VAL A C 1
ATOM 492 O O . VAL A 1 63 ? 12.75 23.5 -8.297 1 88.38 63 VAL A O 1
ATOM 495 N N . ARG A 1 64 ? 11.156 23.891 -9.781 1 88.06 64 ARG A N 1
ATOM 496 C CA . ARG A 1 64 ? 12.109 24.375 -10.781 1 88.06 64 ARG A CA 1
ATOM 497 C C . ARG A 1 64 ? 12.18 25.891 -10.781 1 88.06 64 ARG A C 1
ATOM 499 O O . ARG A 1 64 ? 11.156 26.562 -10.875 1 88.06 64 ARG A O 1
ATOM 506 N N . ASN A 1 65 ? 13.398 26.359 -10.68 1 86.25 65 ASN A N 1
ATOM 507 C CA . ASN A 1 65 ? 13.609 27.781 -10.867 1 86.25 65 ASN A CA 1
ATOM 508 C C . ASN A 1 65 ? 13.469 28.188 -12.336 1 86.25 65 ASN A C 1
ATOM 510 O O . ASN A 1 65 ? 14.266 27.75 -13.172 1 86.25 65 ASN A O 1
ATOM 514 N N . VAL A 1 66 ? 12.547 29.016 -12.594 1 86 66 VAL A N 1
ATOM 515 C CA . VAL A 1 66 ? 12.227 29.359 -13.977 1 86 66 VAL A CA 1
ATOM 516 C C . VAL A 1 66 ? 13.383 30.141 -14.594 1 86 66 VAL A C 1
ATOM 518 O O . VAL A 1 66 ? 13.648 30.016 -15.797 1 86 66 VAL A O 1
ATOM 521 N N . SER A 1 67 ? 14.094 30.875 -13.891 1 85.88 67 SER A N 1
ATOM 522 C CA . SER A 1 67 ? 15.188 31.688 -14.406 1 85.88 67 SER A CA 1
ATOM 523 C C . SER A 1 67 ? 16.391 30.828 -14.781 1 85.88 67 SER A C 1
ATOM 525 O O . SER A 1 67 ? 17.016 31.047 -15.812 1 85.88 67 SER A O 1
ATOM 527 N N . THR A 1 68 ? 16.672 29.781 -14.023 1 84.25 68 THR A N 1
ATOM 528 C CA . THR A 1 68 ? 17.859 28.953 -14.234 1 84.25 68 THR A CA 1
ATOM 529 C C . THR A 1 68 ? 17.5 27.641 -14.906 1 84.25 68 THR A C 1
ATOM 531 O O . THR A 1 68 ? 18.359 26.984 -15.5 1 84.25 68 THR A O 1
ATOM 534 N N . GLY A 1 69 ? 16.281 27.281 -14.688 1 82.94 69 GLY A N 1
ATOM 535 C CA . GLY A 1 69 ? 15.852 26.016 -15.234 1 82.94 69 GLY A CA 1
ATOM 536 C C . GLY A 1 69 ? 16.219 24.828 -14.359 1 82.94 69 GLY A C 1
ATOM 537 O O . GLY A 1 69 ? 15.906 23.688 -14.68 1 82.94 69 GLY A O 1
ATOM 538 N N . LYS A 1 70 ? 16.859 25.156 -13.32 1 83.56 70 LYS A N 1
ATOM 539 C CA . LYS A 1 70 ? 17.328 24.094 -12.43 1 83.56 70 LYS A CA 1
ATOM 540 C C . LYS A 1 70 ? 16.391 23.922 -11.242 1 83.56 70 LYS A C 1
ATOM 542 O O . LYS A 1 70 ? 15.672 24.859 -10.867 1 83.56 70 LYS A O 1
ATOM 547 N N . CYS A 1 71 ? 16.469 22.734 -10.711 1 84.38 71 CYS A N 1
ATOM 548 C CA . CYS A 1 71 ? 15.648 22.484 -9.531 1 84.38 71 CYS A CA 1
ATOM 549 C C . CYS A 1 71 ? 16.234 23.188 -8.305 1 84.38 71 CYS A C 1
ATOM 551 O O . CYS A 1 71 ? 17.406 23.031 -8 1 84.38 71 CYS A O 1
ATOM 553 N N . ALA A 1 72 ? 15.406 23.906 -7.641 1 79.88 72 ALA A N 1
ATOM 554 C CA . ALA A 1 72 ? 15.82 24.703 -6.492 1 79.88 72 ALA A CA 1
ATOM 555 C C . ALA A 1 72 ? 15.57 23.953 -5.184 1 79.88 72 ALA A C 1
ATOM 557 O O . ALA A 1 72 ? 16.203 24.266 -4.16 1 79.88 72 ALA A O 1
ATOM 558 N N . GLY A 1 73 ? 14.703 22.969 -5.168 1 83.94 73 GLY A N 1
ATOM 559 C CA . GLY A 1 73 ? 14.312 22.25 -3.971 1 83.94 73 GLY A CA 1
ATOM 560 C C . GLY A 1 73 ? 12.914 21.656 -4.062 1 83.94 73 GLY A C 1
ATOM 561 O O . GLY A 1 73 ? 12.445 21.312 -5.152 1 83.94 73 GLY A O 1
ATOM 562 N N . PHE A 1 74 ? 12.406 21.438 -2.896 1 86.62 74 PHE A N 1
ATOM 563 C CA . PHE A 1 74 ? 11.055 20.906 -2.822 1 86.62 74 PHE A CA 1
ATOM 564 C C . PHE A 1 74 ? 10.141 21.844 -2.049 1 86.62 74 PHE A C 1
ATOM 566 O O . PHE A 1 74 ? 10.609 22.625 -1.22 1 86.62 74 PHE A O 1
ATOM 573 N N . ILE A 1 75 ? 8.969 21.781 -2.396 1 85.62 75 ILE A N 1
ATOM 574 C CA . ILE A 1 75 ? 7.945 22.484 -1.631 1 85.62 75 ILE A CA 1
ATOM 575 C C . ILE A 1 75 ? 6.941 21.484 -1.07 1 85.62 75 ILE A C 1
ATOM 577 O O . ILE A 1 75 ? 6.586 20.5 -1.742 1 85.62 75 ILE A O 1
ATOM 581 N N . ASP A 1 76 ? 6.578 21.688 0.132 1 83.94 76 ASP A N 1
ATOM 582 C CA . ASP A 1 76 ? 5.586 20.812 0.753 1 83.94 76 ASP A CA 1
ATOM 583 C C . ASP A 1 76 ? 4.566 21.625 1.548 1 83.94 76 ASP A C 1
ATOM 585 O O . ASP A 1 76 ? 4.594 22.859 1.531 1 83.94 76 ASP A O 1
ATOM 589 N N . SER A 1 77 ? 3.67 20.906 2.129 1 83.06 77 SER A N 1
ATOM 590 C CA . SER A 1 77 ? 2.574 21.562 2.844 1 83.06 77 SER A CA 1
ATOM 591 C C . SER A 1 77 ? 3.092 22.375 4.027 1 83.06 77 SER A C 1
ATOM 593 O O . SER A 1 77 ? 2.52 23.406 4.371 1 83.06 77 SER A O 1
ATOM 595 N N . LEU A 1 78 ? 4.145 21.969 4.586 1 83.81 78 LEU A N 1
ATOM 596 C CA . LEU A 1 78 ? 4.691 22.688 5.727 1 83.81 78 LEU A CA 1
ATOM 597 C C . LEU A 1 78 ? 5.262 24.031 5.289 1 83.81 78 LEU A C 1
ATOM 599 O O . LEU A 1 78 ? 5.137 25.031 6.008 1 83.81 78 LEU A O 1
ATOM 603 N N . ASP A 1 79 ? 5.852 24.031 4.195 1 83.25 79 ASP A N 1
ATOM 604 C CA . ASP A 1 79 ? 6.344 25.297 3.652 1 83.25 79 ASP A CA 1
ATOM 605 C C . ASP A 1 79 ? 5.203 26.297 3.451 1 83.25 79 ASP A C 1
ATOM 607 O O . ASP A 1 79 ? 5.328 27.469 3.795 1 83.25 79 ASP A O 1
ATOM 611 N N . ILE A 1 80 ? 4.242 25.781 2.898 1 83.62 80 ILE A N 1
ATOM 612 C CA . ILE A 1 80 ? 3.076 26.609 2.639 1 83.62 80 ILE A CA 1
ATOM 613 C C . ILE A 1 80 ? 2.461 27.062 3.961 1 83.62 80 ILE A C 1
ATOM 615 O O . ILE A 1 80 ? 2.068 28.234 4.105 1 83.62 80 ILE A O 1
ATOM 619 N N . LEU A 1 81 ? 2.412 26.203 4.832 1 83.5 81 LEU A N 1
ATOM 620 C CA . LEU A 1 81 ? 1.897 26.531 6.16 1 83.5 81 LEU A CA 1
ATOM 621 C C . LEU A 1 81 ? 2.717 27.641 6.809 1 83.5 81 LEU A C 1
ATOM 623 O O . LEU A 1 81 ? 2.158 28.547 7.41 1 83.5 81 LEU A O 1
ATOM 627 N N . GLY A 1 82 ? 3.941 27.5 6.75 1 83.88 82 GLY A N 1
ATOM 628 C CA . GLY A 1 82 ? 4.801 28.531 7.305 1 83.88 82 GLY A CA 1
ATOM 629 C C . GLY A 1 82 ? 4.496 29.922 6.773 1 83.88 82 GLY A C 1
ATOM 630 O O . GLY A 1 82 ? 4.418 30.875 7.539 1 83.88 82 GLY A O 1
ATOM 631 N N . TYR A 1 83 ? 4.359 29.953 5.578 1 81.94 83 TYR A N 1
ATOM 632 C CA . TYR A 1 83 ? 4.02 31.219 4.957 1 81.94 83 TYR A CA 1
ATOM 633 C C . TYR A 1 83 ? 2.65 31.703 5.422 1 81.94 83 TYR A C 1
ATOM 635 O O . TYR A 1 83 ? 2.475 32.906 5.73 1 81.94 83 TYR A O 1
ATOM 643 N N . LEU A 1 84 ? 1.739 30.844 5.402 1 82.44 84 LEU A N 1
ATOM 644 C CA . LEU A 1 84 ? 0.394 31.188 5.852 1 82.44 84 LEU A CA 1
ATOM 645 C C . LEU A 1 84 ? 0.418 31.75 7.27 1 82.44 84 LEU A C 1
ATOM 647 O O . LEU A 1 84 ? -0.212 32.781 7.551 1 82.44 84 LEU A O 1
ATOM 651 N N . ILE A 1 85 ? 1.105 31.109 8.055 1 84.19 85 ILE A N 1
ATOM 652 C CA . ILE A 1 85 ? 1.197 31.516 9.453 1 84.19 85 ILE A CA 1
ATOM 653 C C . ILE A 1 85 ? 1.861 32.906 9.547 1 84.19 85 ILE A C 1
ATOM 655 O O . ILE A 1 85 ? 1.441 33.75 10.344 1 84.19 85 ILE A O 1
ATOM 659 N N . SER A 1 86 ? 2.822 33.094 8.797 1 82.38 86 SER A N 1
ATOM 660 C CA . SER A 1 86 ? 3.553 34.344 8.82 1 82.38 86 SER A CA 1
ATOM 661 C C . SER A 1 86 ? 2.66 35.531 8.398 1 82.38 86 SER A C 1
ATOM 663 O O . SER A 1 86 ? 2.869 36.656 8.82 1 82.38 86 SER A O 1
ATOM 665 N N . VAL A 1 87 ? 1.694 35.188 7.648 1 77.94 87 VAL A N 1
ATOM 666 C CA . VAL A 1 87 ? 0.812 36.25 7.145 1 77.94 87 VAL A CA 1
ATOM 667 C C . VAL A 1 87 ? -0.39 36.406 8.078 1 77.94 87 VAL A C 1
ATOM 669 O O . VAL A 1 87 ? -0.831 37.5 8.352 1 77.94 87 VAL A O 1
ATOM 672 N N . CYS A 1 88 ? -0.882 35.312 8.562 1 78.38 88 CYS A N 1
ATOM 673 C CA . CYS A 1 88 ? -2.145 35.312 9.289 1 78.38 88 CYS A CA 1
ATOM 674 C C . CYS A 1 88 ? -1.934 35.75 10.742 1 78.38 88 CYS A C 1
ATOM 676 O O . CYS A 1 88 ? -2.738 36.5 11.297 1 78.38 88 CYS A O 1
ATOM 678 N N . THR A 1 89 ? -0.879 35.281 11.32 1 80 89 THR A N 1
ATOM 679 C CA . THR A 1 89 ? -0.703 35.469 12.758 1 80 89 THR A CA 1
ATOM 680 C C . THR A 1 89 ? -0.585 36.969 13.078 1 80 89 THR A C 1
ATOM 682 O O . THR A 1 89 ? -1.268 37.469 13.977 1 80 89 THR A O 1
ATOM 685 N N . PRO A 1 90 ? 0.204 37.688 12.375 1 78.44 90 PRO A N 1
ATOM 686 C CA . PRO A 1 90 ? 0.277 39.125 12.664 1 78.44 90 PRO A CA 1
ATOM 687 C C . PRO A 1 90 ? -1.054 39.844 12.438 1 78.44 90 PRO A C 1
ATOM 689 O O . PRO A 1 90 ? -1.379 40.781 13.164 1 78.44 90 PRO A O 1
ATOM 692 N N . SER A 1 91 ? -1.818 39.375 11.523 1 77.56 91 SER A N 1
ATOM 693 C CA . SER A 1 91 ? -3.111 39.969 11.234 1 77.56 91 SER A CA 1
ATOM 694 C C . SER A 1 91 ? -4.105 39.719 12.359 1 77.56 91 SER A C 1
ATOM 696 O O . SER A 1 91 ? -4.859 40.625 12.75 1 77.56 91 SER A O 1
ATOM 698 N N . VAL A 1 92 ? -4.059 38.562 12.844 1 80.25 92 VAL A N 1
ATOM 699 C CA . VAL A 1 92 ? -4.969 38.188 13.93 1 80.25 92 VAL A CA 1
ATOM 700 C C . VAL A 1 92 ? -4.594 38.938 15.195 1 80.25 92 VAL A C 1
ATOM 702 O O . VAL A 1 92 ? -5.469 39.469 15.906 1 80.25 92 VAL A O 1
ATOM 705 N N . GLU A 1 93 ? -3.344 39.031 15.422 1 82.12 93 GLU A N 1
ATOM 706 C CA . GLU A 1 93 ? -2.873 39.75 16.594 1 82.12 93 GLU A CA 1
ATOM 707 C C . GLU A 1 93 ? -3.229 41.219 16.516 1 82.12 93 GLU A C 1
ATOM 709 O O . GLU A 1 93 ? -3.453 41.875 17.531 1 82.12 93 GLU A O 1
ATOM 714 N N . ALA A 1 94 ? -3.322 41.688 15.305 1 81.69 94 ALA A N 1
ATOM 715 C CA . ALA A 1 94 ? -3.645 43.094 15.07 1 81.69 94 ALA A CA 1
ATOM 716 C C . ALA A 1 94 ? -5.152 43.312 15.102 1 81.69 94 ALA A C 1
ATOM 718 O O . ALA A 1 94 ? -5.621 44.438 14.867 1 81.69 94 ALA A O 1
ATOM 719 N N . GLY A 1 95 ? -5.914 42.25 15.336 1 81.81 95 GLY A N 1
ATOM 720 C CA . GLY A 1 95 ? -7.359 42.375 15.445 1 81.81 95 GLY A CA 1
ATOM 721 C C . GLY A 1 95 ? -8.062 42.375 14.102 1 81.81 95 GLY A C 1
ATOM 722 O O . GLY A 1 95 ? -9.078 43.031 13.922 1 81.81 95 GLY A O 1
ATOM 723 N N . ALA A 1 96 ? -7.426 41.75 13.148 1 78.19 96 ALA A N 1
ATOM 724 C CA . ALA A 1 96 ? -8 41.688 11.812 1 78.19 96 ALA A CA 1
ATOM 725 C C . ALA A 1 96 ? -9.375 41.031 11.836 1 78.19 96 ALA A C 1
ATOM 727 O O . ALA A 1 96 ? -9.609 40.094 12.609 1 78.19 96 ALA A O 1
ATOM 728 N N . THR A 1 97 ? -10.258 41.562 11.055 1 79.81 97 THR A N 1
ATOM 729 C CA . THR A 1 97 ? -11.57 40.969 10.875 1 79.81 97 THR A CA 1
ATOM 730 C C . THR A 1 97 ? -11.492 39.75 9.938 1 79.81 97 THR A C 1
ATOM 732 O O . THR A 1 97 ? -10.438 39.5 9.352 1 79.81 97 THR A O 1
ATOM 735 N N . LEU A 1 98 ? -12.5 39 9.906 1 76.38 98 LEU A N 1
ATOM 736 C CA . LEU A 1 98 ? -12.578 37.844 9 1 76.38 98 LEU A CA 1
ATOM 737 C C . LEU A 1 98 ? -12.43 38.312 7.551 1 76.38 98 LEU A C 1
ATOM 739 O O . LEU A 1 98 ? -11.82 37.594 6.738 1 76.38 98 LEU A O 1
ATOM 743 N N . THR A 1 99 ? -12.977 39.438 7.32 1 78.25 99 THR A N 1
ATOM 744 C CA . THR A 1 99 ? -12.875 39.969 5.973 1 78.25 99 THR A CA 1
ATOM 745 C C . THR A 1 99 ? -11.422 40.312 5.633 1 78.25 99 THR A C 1
ATOM 747 O O . THR A 1 99 ? -10.977 40.062 4.508 1 78.25 99 THR A O 1
ATOM 750 N N . ASP A 1 100 ? -10.742 40.875 6.594 1 79 100 ASP A N 1
ATOM 751 C CA . ASP A 1 100 ? -9.328 41.156 6.398 1 79 100 ASP A CA 1
ATOM 752 C C . ASP A 1 100 ? -8.523 39.906 6.145 1 79 100 ASP A C 1
ATOM 754 O O . ASP A 1 100 ? -7.629 39.875 5.297 1 79 100 ASP A O 1
ATOM 758 N N . LEU A 1 101 ? -8.898 38.969 6.801 1 76.19 101 LEU A N 1
ATOM 759 C CA . LEU A 1 101 ? -8.195 37.688 6.676 1 76.19 101 LEU A CA 1
ATOM 760 C C . LEU A 1 101 ? -8.469 37.062 5.32 1 76.19 101 LEU A C 1
ATOM 762 O O . LEU A 1 101 ? -7.574 36.469 4.711 1 76.19 101 LEU A O 1
ATOM 766 N N . ASP A 1 102 ? -9.672 37.156 4.906 1 76.19 102 ASP A N 1
ATOM 767 C CA . ASP A 1 102 ? -10.016 36.656 3.586 1 76.19 102 ASP A CA 1
ATOM 768 C C . ASP A 1 102 ? -9.18 37.312 2.496 1 76.19 102 ASP A C 1
ATOM 770 O O . ASP A 1 102 ? -8.711 36.656 1.571 1 76.19 102 ASP A O 1
ATOM 774 N N . LYS A 1 103 ? -9.062 38.594 2.656 1 78 103 LYS A N 1
ATOM 775 C CA . LYS A 1 103 ? -8.258 39.312 1.682 1 78 103 LYS A CA 1
ATOM 776 C C . LYS A 1 103 ? -6.793 38.906 1.745 1 78 103 LYS A C 1
ATOM 778 O O . LYS A 1 103 ? -6.141 38.75 0.71 1 78 103 LYS A O 1
ATOM 783 N N . ALA A 1 104 ? -6.348 38.812 2.883 1 76.31 104 ALA A N 1
ATOM 784 C CA . ALA A 1 104 ? -4.965 38.375 3.074 1 76.31 104 ALA A CA 1
ATOM 785 C C . ALA A 1 104 ? -4.742 37 2.482 1 76.31 104 ALA A C 1
ATOM 787 O O . ALA A 1 104 ? -3.709 36.75 1.859 1 76.31 104 ALA A O 1
ATOM 788 N N . PHE A 1 105 ? -5.664 36.25 2.584 1 76.38 105 PHE A N 1
ATOM 789 C CA . PHE A 1 105 ? -5.566 34.906 2.074 1 76.38 105 PHE A CA 1
ATOM 790 C C . PHE A 1 105 ? -5.609 34.875 0.552 1 76.38 105 PHE A C 1
ATOM 792 O O . PHE A 1 105 ? -4.926 34.062 -0.087 1 76.38 105 PHE A O 1
ATOM 799 N N . GLU A 1 106 ? -6.461 35.625 0.083 1 77.75 106 GLU A N 1
ATOM 800 C CA . GLU A 1 106 ? -6.523 35.719 -1.372 1 77.75 106 GLU A CA 1
ATOM 801 C C . GLU A 1 106 ? -5.18 36.156 -1.955 1 77.75 106 GLU A C 1
ATOM 803 O O . GLU A 1 106 ? -4.746 35.625 -2.984 1 77.75 106 GLU A O 1
ATOM 808 N N . LYS A 1 107 ? -4.645 37.062 -1.269 1 79 107 LYS A N 1
ATOM 809 C CA . LYS A 1 107 ? -3.334 37.531 -1.713 1 79 107 LYS A CA 1
ATOM 810 C C . LYS A 1 107 ? -2.287 36.438 -1.585 1 79 107 LYS A C 1
ATOM 812 O O . LYS A 1 107 ? -1.442 36.25 -2.467 1 79 107 LYS A O 1
ATOM 817 N N . PHE A 1 108 ? -2.385 35.75 -0.517 1 80.69 108 PHE A N 1
ATOM 818 C CA . PHE A 1 108 ? -1.476 34.625 -0.263 1 80.69 108 PHE A CA 1
ATOM 819 C C . PHE A 1 108 ? -1.645 33.562 -1.315 1 80.69 108 PHE A C 1
ATOM 821 O O . PHE A 1 108 ? -0.659 33.031 -1.849 1 80.69 108 PHE A O 1
ATOM 828 N N . SER A 1 109 ? -2.855 33.219 -1.635 1 80 109 SER A N 1
ATOM 829 C CA . SER A 1 109 ? -3.15 32.094 -2.512 1 80 109 SER A CA 1
ATOM 830 C C . SER A 1 109 ? -2.701 32.375 -3.941 1 80 109 SER A C 1
ATOM 832 O O . SER A 1 109 ? -2.395 31.453 -4.695 1 80 109 SER A O 1
ATOM 834 N N . THR A 1 110 ? -2.582 33.656 -4.293 1 84.31 110 THR A N 1
ATOM 835 C CA . THR A 1 110 ? -2.262 34 -5.672 1 84.31 110 THR A CA 1
ATOM 836 C C . THR A 1 110 ? -0.777 34.312 -5.812 1 84.31 110 THR A C 1
ATOM 838 O O . THR A 1 110 ? -0.293 34.562 -6.922 1 84.31 110 THR A O 1
ATOM 841 N N . LYS A 1 111 ? -0.084 34.25 -4.715 1 85.25 111 LYS A N 1
ATOM 842 C CA . LYS A 1 111 ? 1.345 34.531 -4.75 1 85.25 111 LYS A CA 1
ATOM 843 C C . LYS A 1 111 ? 2.131 33.375 -5.363 1 85.25 111 LYS A C 1
ATOM 845 O O . LYS A 1 111 ? 1.749 32.219 -5.223 1 85.25 111 LYS A O 1
ATOM 850 N N . GLY A 1 112 ? 3.207 33.781 -5.973 1 85.12 112 GLY A N 1
ATOM 851 C CA . GLY A 1 112 ? 4.121 32.781 -6.488 1 85.12 112 GLY A CA 1
ATOM 852 C C . GLY A 1 112 ? 4.941 32.094 -5.402 1 85.12 112 GLY A C 1
ATOM 853 O O . GLY A 1 112 ? 5.328 32.75 -4.426 1 85.12 112 GLY A O 1
ATOM 854 N N . ILE A 1 113 ? 5.242 30.844 -5.602 1 85.56 113 ILE A N 1
ATOM 855 C CA . ILE A 1 113 ? 5.906 30.062 -4.559 1 85.56 113 ILE A CA 1
ATOM 856 C C . ILE A 1 113 ? 7.355 30.531 -4.418 1 85.56 113 ILE A C 1
ATOM 858 O O . ILE A 1 113 ? 8.008 30.234 -3.416 1 85.56 113 ILE A O 1
ATOM 862 N N . SER A 1 114 ? 7.82 31.188 -5.426 1 79.06 114 SER A N 1
ATOM 863 C CA . SER A 1 114 ? 9.18 31.703 -5.348 1 79.06 114 SER A CA 1
ATOM 864 C C . SER A 1 114 ? 9.328 32.719 -4.207 1 79.06 114 SER A C 1
ATOM 866 O O . SER A 1 114 ? 10.438 32.969 -3.732 1 79.06 114 SER A O 1
ATOM 868 N N . GLU A 1 115 ? 8.273 33.188 -3.811 1 76 115 GLU A N 1
ATOM 869 C CA . GLU A 1 115 ? 8.305 34.219 -2.771 1 76 115 GLU A CA 1
ATOM 870 C C . GLU A 1 115 ? 8.148 33.594 -1.384 1 76 115 GLU A C 1
ATOM 872 O O . GLU A 1 115 ? 8.242 34.312 -0.375 1 76 115 GLU A O 1
ATOM 877 N N . LEU A 1 116 ? 7.789 32.406 -1.306 1 71.94 116 LEU A N 1
ATOM 878 C CA . LEU A 1 116 ? 7.465 31.797 -0.021 1 71.94 116 LEU A CA 1
ATOM 879 C C . LEU A 1 116 ? 8.734 31.516 0.776 1 71.94 116 LEU A C 1
ATOM 881 O O . LEU A 1 116 ? 8.805 31.828 1.967 1 71.94 116 LEU A O 1
ATOM 885 N N . CYS A 1 117 ? 9.477 30.672 0.425 1 62.78 117 CYS A N 1
ATOM 886 C CA . CYS A 1 117 ? 10.641 30.266 1.212 1 62.78 117 CYS A CA 1
ATOM 887 C C . CYS A 1 117 ? 11.82 29.922 0.309 1 62.78 117 CYS A C 1
ATOM 889 O O . CYS A 1 117 ? 11.664 29.844 -0.911 1 62.78 117 CYS A O 1
ATOM 891 N N . ASP A 1 118 ? 12.844 30.125 1.05 1 62.59 118 ASP A N 1
ATOM 892 C CA . ASP A 1 118 ? 14.078 29.625 0.457 1 62.59 118 ASP A CA 1
ATOM 893 C C . ASP A 1 118 ? 14.078 28.094 0.44 1 62.59 118 ASP A C 1
ATOM 895 O O . ASP A 1 118 ? 14.414 27.453 1.442 1 62.59 118 ASP A O 1
ATOM 899 N N . PHE A 1 119 ? 13.555 27.578 -0.575 1 59.5 119 PHE A N 1
ATOM 900 C CA . PHE A 1 119 ? 13.375 26.156 -0.762 1 59.5 119 PHE A CA 1
ATOM 901 C C . PHE A 1 119 ? 14.664 25.406 -0.469 1 59.5 119 PHE A C 1
ATOM 903 O O . PHE A 1 119 ? 14.633 24.234 -0.051 1 59.5 119 PHE A O 1
ATOM 910 N N . SER A 1 120 ? 15.695 26.078 -0.621 1 58.5 120 SER A N 1
ATOM 911 C CA . SER A 1 120 ? 17.016 25.438 -0.501 1 58.5 120 SER A CA 1
ATOM 912 C C . SER A 1 120 ? 17.344 25.141 0.955 1 58.5 120 SER A C 1
ATOM 914 O O . SER A 1 120 ? 18.203 24.297 1.239 1 58.5 120 SER A O 1
ATOM 916 N N . LYS A 1 121 ? 16.672 25.719 1.834 1 64 121 LYS A N 1
ATOM 917 C CA . LYS A 1 121 ? 17.109 25.562 3.219 1 64 121 LYS A CA 1
ATOM 918 C C . LYS A 1 121 ? 16.281 24.5 3.943 1 64 121 LYS A C 1
ATOM 920 O O . LYS A 1 121 ? 16.844 23.656 4.66 1 64 121 LYS A O 1
ATOM 925 N N . ARG A 1 122 ? 15.078 24.453 3.756 1 69.12 122 ARG A N 1
ATOM 926 C CA . ARG A 1 122 ? 14.273 23.531 4.551 1 69.12 122 ARG A CA 1
ATOM 927 C C . ARG A 1 122 ? 14.117 22.188 3.838 1 69.12 122 ARG A C 1
ATOM 929 O O . ARG A 1 122 ? 14.164 21.141 4.473 1 69.12 122 ARG A O 1
ATOM 936 N N . ASN A 1 123 ? 13.977 22.266 2.57 1 73.56 123 ASN A N 1
ATOM 937 C CA . ASN A 1 123 ? 13.773 21.062 1.765 1 73.56 123 ASN A CA 1
ATOM 938 C C . ASN A 1 123 ? 14.742 21.016 0.582 1 73.56 123 ASN A C 1
ATOM 940 O O . ASN A 1 123 ? 14.328 21.203 -0.564 1 73.56 123 ASN A O 1
ATOM 944 N N . PRO A 1 124 ? 15.961 20.703 0.925 1 75.81 124 PRO A N 1
ATOM 945 C CA . PRO A 1 124 ? 16.953 20.75 -0.142 1 75.81 124 PRO A CA 1
ATOM 946 C C . PRO A 1 124 ? 16.766 19.656 -1.184 1 75.81 124 PRO A C 1
ATOM 948 O O . PRO A 1 124 ? 16.141 18.625 -0.894 1 75.81 124 PRO A O 1
ATOM 951 N N . PHE A 1 125 ? 17.25 19.984 -2.301 1 79.44 125 PHE A N 1
ATOM 952 C CA . PHE A 1 125 ? 17.312 19 -3.379 1 79.44 125 PHE A CA 1
ATOM 953 C C . PHE A 1 125 ? 18.438 18 -3.145 1 79.44 125 PHE A C 1
ATOM 955 O O . PHE A 1 125 ? 19.609 18.359 -3.203 1 79.44 125 PHE A O 1
ATOM 962 N N . VAL A 1 126 ? 18.125 16.812 -2.738 1 83.31 126 VAL A N 1
ATOM 963 C CA . VAL A 1 126 ? 19.094 15.758 -2.488 1 83.31 126 VAL A CA 1
ATOM 964 C C . VAL A 1 126 ? 19.016 14.711 -3.598 1 83.31 126 VAL A C 1
ATOM 966 O O . VAL A 1 126 ? 18.312 13.711 -3.467 1 83.31 126 VAL A O 1
ATOM 969 N N . PRO A 1 127 ? 19.766 14.891 -4.648 1 88.44 127 PRO A N 1
ATOM 970 C CA . PRO A 1 127 ? 19.688 13.977 -5.789 1 88.44 127 PRO A CA 1
ATOM 971 C C . PRO A 1 127 ? 20.391 12.648 -5.527 1 88.44 127 PRO A C 1
ATOM 973 O O . PRO A 1 127 ? 21.469 12.625 -4.938 1 88.44 127 PRO A O 1
ATOM 976 N N . ILE A 1 128 ? 19.797 11.625 -5.914 1 92.31 128 ILE A N 1
ATOM 977 C CA . ILE A 1 128 ? 20.375 10.289 -5.848 1 92.31 128 ILE A CA 1
ATOM 978 C C . ILE A 1 128 ? 20.609 9.758 -7.258 1 92.31 128 ILE A C 1
ATOM 980 O O . ILE A 1 128 ? 19.672 9.531 -8.016 1 92.31 128 ILE A O 1
ATOM 984 N N . PRO A 1 129 ? 21.812 9.531 -7.578 1 94.31 129 PRO A N 1
ATOM 985 C CA . PRO A 1 129 ? 22.078 9 -8.914 1 94.31 129 PRO A CA 1
ATOM 986 C C . PRO A 1 129 ? 21.422 7.645 -9.148 1 94.31 129 PRO A C 1
ATOM 988 O O . PRO A 1 129 ? 21.359 6.816 -8.234 1 94.31 129 PRO A O 1
ATOM 991 N N . ILE A 1 130 ? 21.047 7.383 -10.344 1 93.38 130 ILE A N 1
ATOM 992 C CA . ILE A 1 130 ? 20.219 6.234 -10.719 1 93.38 130 ILE A CA 1
ATOM 993 C C . ILE A 1 130 ? 21.016 4.945 -10.5 1 93.38 130 ILE A C 1
ATOM 995 O O . ILE A 1 130 ? 20.438 3.867 -10.375 1 93.38 130 ILE A O 1
ATOM 999 N N . ASN A 1 131 ? 22.297 5.023 -10.445 1 94.25 131 ASN A N 1
ATOM 1000 C CA . ASN A 1 131 ? 23.125 3.82 -10.32 1 94.25 131 ASN A CA 1
ATOM 1001 C C . ASN A 1 131 ? 23.422 3.494 -8.859 1 94.25 131 ASN A C 1
ATOM 1003 O O . ASN A 1 131 ? 24.203 2.59 -8.57 1 94.25 131 ASN A O 1
ATOM 1007 N N . GLN A 1 132 ? 22.844 4.172 -7.98 1 94.38 132 GLN A N 1
ATOM 1008 C CA . GLN A 1 132 ? 23.094 3.936 -6.562 1 94.38 132 GLN A CA 1
ATOM 1009 C C . GLN A 1 132 ? 22.109 2.92 -5.992 1 94.38 132 GLN A C 1
ATOM 1011 O O . GLN A 1 132 ? 21.25 2.402 -6.715 1 94.38 132 GLN A O 1
ATOM 1016 N N . ASN A 1 133 ? 22.328 2.539 -4.766 1 94.12 133 ASN A N 1
ATOM 1017 C CA . ASN A 1 133 ? 21.484 1.546 -4.117 1 94.12 133 ASN A CA 1
ATOM 1018 C C . ASN A 1 133 ? 20.734 2.141 -2.932 1 94.12 133 ASN A C 1
ATOM 1020 O O . ASN A 1 133 ? 20.859 3.33 -2.641 1 94.12 133 ASN A O 1
ATOM 1024 N N . LEU A 1 134 ? 19.953 1.365 -2.363 1 94.25 134 LEU A N 1
ATOM 1025 C CA . LEU A 1 134 ? 19.062 1.796 -1.281 1 94.25 134 LEU A CA 1
ATOM 1026 C C . LEU A 1 134 ? 19.875 2.232 -0.065 1 94.25 134 LEU A C 1
ATOM 1028 O O . LEU A 1 134 ? 19.5 3.184 0.625 1 94.25 134 LEU A O 1
ATOM 1032 N N . TYR A 1 135 ? 21 1.558 0.201 1 93 135 TYR A N 1
ATOM 1033 C CA . TYR A 1 135 ? 21.844 1.952 1.322 1 93 135 TYR A CA 1
ATOM 1034 C C . TYR A 1 135 ? 22.344 3.383 1.154 1 93 135 TYR A C 1
ATOM 1036 O O . TYR A 1 135 ? 22.25 4.191 2.08 1 93 135 TYR A O 1
ATOM 1044 N N . TYR A 1 136 ? 22.828 3.676 0.016 1 92.12 136 TYR A N 1
ATOM 1045 C CA . TYR A 1 136 ? 23.312 5.02 -0.297 1 92.12 136 TYR A CA 1
ATOM 1046 C C . TYR A 1 136 ? 22.188 6.043 -0.143 1 92.12 136 TYR A C 1
ATOM 1048 O O . TYR A 1 136 ? 22.406 7.125 0.413 1 92.12 136 TYR A O 1
ATOM 1056 N N . MET A 1 137 ? 21.062 5.73 -0.623 1 92.25 137 MET A N 1
ATOM 1057 C CA . MET A 1 137 ? 19.922 6.625 -0.528 1 92.25 137 MET A CA 1
ATOM 1058 C C . MET A 1 137 ? 19.578 6.922 0.929 1 92.25 137 MET A C 1
ATOM 1060 O O . MET A 1 137 ? 19.422 8.086 1.307 1 92.25 137 MET A O 1
ATOM 1064 N N . LEU A 1 138 ? 19.531 5.883 1.726 1 91.44 138 LEU A N 1
ATOM 1065 C CA . LEU A 1 138 ? 19.172 6.043 3.133 1 91.44 138 LEU A CA 1
ATOM 1066 C C . LEU A 1 138 ? 20.25 6.852 3.869 1 91.44 138 LEU A C 1
ATOM 1068 O O . LEU A 1 138 ? 19.922 7.668 4.734 1 91.44 138 LEU A O 1
ATOM 1072 N N . GLU A 1 139 ? 21.438 6.645 3.533 1 89.5 139 GLU A N 1
ATOM 1073 C CA . GLU A 1 139 ? 22.516 7.414 4.137 1 89.5 139 GLU A CA 1
ATOM 1074 C C . GLU A 1 139 ? 22.375 8.898 3.828 1 89.5 139 GLU A C 1
ATOM 1076 O O . GLU A 1 139 ? 22.656 9.742 4.68 1 89.5 139 GLU A O 1
ATOM 1081 N N . ASN A 1 140 ? 21.953 9.141 2.652 1 87.5 140 ASN A N 1
ATOM 1082 C CA . ASN A 1 140 ? 21.797 10.539 2.268 1 87.5 140 ASN A CA 1
ATOM 1083 C C . ASN A 1 140 ? 20.562 11.156 2.92 1 87.5 140 ASN A C 1
ATOM 1085 O O . ASN A 1 140 ? 20.562 12.336 3.273 1 87.5 140 ASN A O 1
ATOM 1089 N N . ILE A 1 141 ? 19.562 10.391 3.057 1 84.75 141 ILE A N 1
ATOM 1090 C CA . ILE A 1 141 ? 18.391 10.883 3.766 1 84.75 141 ILE A CA 1
ATOM 1091 C C . ILE A 1 141 ? 18.75 11.195 5.215 1 84.75 141 ILE A C 1
ATOM 1093 O O . ILE A 1 141 ? 18.328 12.219 5.758 1 84.75 141 ILE A O 1
ATOM 1097 N N . LYS A 1 142 ? 19.5 10.344 5.77 1 83.5 142 LYS A N 1
ATOM 1098 C CA . LYS A 1 142 ? 19.938 10.539 7.152 1 83.5 142 LYS A CA 1
ATOM 1099 C C . LYS A 1 142 ? 20.766 11.805 7.297 1 83.5 142 LYS A C 1
ATOM 1101 O O . LYS A 1 142 ? 20.641 12.523 8.297 1 83.5 142 LYS A O 1
ATOM 1106 N N . ARG A 1 143 ? 21.547 12.016 6.348 1 81.44 143 ARG A N 1
ATOM 1107 C CA . ARG A 1 143 ? 22.406 13.195 6.383 1 81.44 143 ARG A CA 1
ATOM 1108 C C . ARG A 1 143 ? 21.594 14.477 6.418 1 81.44 143 ARG A C 1
ATOM 1110 O O . ARG A 1 143 ? 22 15.469 7.023 1 81.44 143 ARG A O 1
ATOM 1117 N N . TYR A 1 144 ? 20.453 14.352 5.797 1 72 144 TYR A N 1
ATOM 1118 C CA . TYR A 1 144 ? 19.609 15.539 5.742 1 72 144 TYR A CA 1
ATOM 1119 C C . TYR A 1 144 ? 18.406 15.391 6.664 1 72 144 TYR A C 1
ATOM 1121 O O . TYR A 1 144 ? 17.359 16 6.426 1 72 144 TYR A O 1
ATOM 1129 N N . ALA A 1 145 ? 18.469 14.562 7.555 1 61.12 145 ALA A N 1
ATOM 1130 C CA . ALA A 1 145 ? 17.375 14.172 8.43 1 61.12 145 ALA A CA 1
ATOM 1131 C C . ALA A 1 145 ? 16.812 15.375 9.188 1 61.12 145 ALA A C 1
ATOM 1133 O O . ALA A 1 145 ? 15.617 15.445 9.469 1 61.12 145 ALA A O 1
ATOM 1134 N N . THR A 1 146 ? 17.797 16.156 9.492 1 56.94 146 THR A N 1
ATOM 1135 C CA . THR A 1 146 ? 17.312 17.344 10.195 1 56.94 146 THR A CA 1
ATOM 1136 C C . THR A 1 146 ? 16.406 18.172 9.297 1 56.94 146 THR A C 1
ATOM 1138 O O . THR A 1 146 ? 15.656 19.031 9.781 1 56.94 146 THR A O 1
ATOM 1141 N N . LEU A 1 147 ? 16.531 17.656 8.148 1 56.22 147 LEU A N 1
ATOM 1142 C CA . LEU A 1 147 ? 15.703 18.328 7.164 1 56.22 147 LEU A CA 1
ATOM 1143 C C . LEU A 1 147 ? 14.516 17.453 6.77 1 56.22 147 LEU A C 1
ATOM 1145 O O . LEU A 1 147 ? 14.508 16.25 7.043 1 56.22 147 LEU A O 1
ATOM 1149 N N . ALA A 1 148 ? 13.43 18.031 6.566 1 60.94 148 ALA A N 1
ATOM 1150 C CA . ALA A 1 148 ? 12.195 17.328 6.23 1 60.94 148 ALA A CA 1
ATOM 1151 C C . ALA A 1 148 ? 12.281 16.688 4.852 1 60.94 148 ALA A C 1
ATOM 1153 O O . ALA A 1 148 ? 11.664 17.156 3.896 1 60.94 148 ALA A O 1
ATOM 1154 N N . VAL A 1 149 ? 13.219 15.766 4.742 1 59.44 149 VAL A N 1
ATOM 1155 C CA . VAL A 1 149 ? 13.289 15.117 3.438 1 59.44 149 VAL A CA 1
ATOM 1156 C C . VAL A 1 149 ? 12.266 13.984 3.371 1 59.44 149 VAL A C 1
ATOM 1158 O O . VAL A 1 149 ? 12.484 12.914 3.949 1 59.44 149 VAL A O 1
ATOM 1161 N N . HIS A 1 150 ? 11.219 14.227 2.719 1 73.62 150 HIS A N 1
ATOM 1162 C CA . HIS A 1 150 ? 10.156 13.234 2.602 1 73.62 150 HIS A CA 1
ATOM 1163 C C . HIS A 1 150 ? 10.266 12.453 1.296 1 73.62 150 HIS A C 1
ATOM 1165 O O . HIS A 1 150 ? 9.789 11.32 1.203 1 73.62 150 HIS A O 1
ATOM 1171 N N . ARG A 1 151 ? 10.922 13.148 0.346 1 77.25 151 ARG A N 1
ATOM 1172 C CA . ARG A 1 151 ? 11.109 12.539 -0.966 1 77.25 151 ARG A CA 1
ATOM 1173 C C . ARG A 1 151 ? 12.5 12.844 -1.52 1 77.25 151 ARG A C 1
ATOM 1175 O O . ARG A 1 151 ? 13.062 13.898 -1.228 1 77.25 151 ARG A O 1
ATOM 1182 N N . VAL A 1 152 ? 12.992 11.922 -2.285 1 85.81 152 VAL A N 1
ATOM 1183 C CA . VAL A 1 152 ? 14.289 12.133 -2.916 1 85.81 152 VAL A CA 1
ATOM 1184 C C . VAL A 1 152 ? 14.188 11.883 -4.418 1 85.81 152 VAL A C 1
ATOM 1186 O O . VAL A 1 152 ? 13.516 10.945 -4.852 1 85.81 152 VAL A O 1
ATOM 1189 N N . PRO A 1 153 ? 14.758 12.773 -5.184 1 88.5 153 PRO A N 1
ATOM 1190 C CA . PRO A 1 153 ? 14.781 12.578 -6.637 1 88.5 153 PRO A CA 1
ATOM 1191 C C . PRO A 1 153 ? 15.891 11.625 -7.086 1 88.5 153 PRO A C 1
ATOM 1193 O O . PRO A 1 153 ? 17.031 11.734 -6.625 1 88.5 153 PRO A O 1
ATOM 1196 N N . ILE A 1 154 ? 15.492 10.719 -7.871 1 91.06 154 ILE A N 1
ATOM 1197 C CA . ILE A 1 154 ? 16.469 9.898 -8.578 1 91.06 154 ILE A CA 1
ATOM 1198 C C . ILE A 1 154 ? 16.859 10.57 -9.891 1 91.06 154 ILE A C 1
ATOM 1200 O O . ILE A 1 154 ? 16 10.898 -10.711 1 91.06 154 ILE A O 1
ATOM 1204 N N . VAL A 1 155 ? 18.125 10.758 -10.133 1 91.88 155 VAL A N 1
ATOM 1205 C CA . VAL A 1 155 ? 18.547 11.586 -11.258 1 91.88 155 VAL A CA 1
ATOM 1206 C C . VAL A 1 155 ? 19.453 10.766 -12.18 1 91.88 155 VAL A C 1
ATOM 1208 O O . VAL A 1 155 ? 20.016 9.75 -11.758 1 91.88 155 VAL A O 1
ATOM 1211 N N . SER A 1 156 ? 19.531 11.242 -13.391 1 92.31 156 SER A N 1
ATOM 1212 C CA . SER A 1 156 ? 20.406 10.641 -14.383 1 92.31 156 SER A CA 1
ATOM 1213 C C . SER A 1 156 ? 21.875 10.844 -14.008 1 92.31 156 SER A C 1
ATOM 1215 O O . SER A 1 156 ? 22.188 11.586 -13.078 1 92.31 156 SER A O 1
ATOM 1217 N N . LEU A 1 157 ? 22.766 10.172 -14.672 1 91.69 157 LEU A N 1
ATOM 1218 C CA . LEU A 1 157 ? 24.188 10.195 -14.344 1 91.69 157 LEU A CA 1
ATOM 1219 C C . LEU A 1 157 ? 24.859 11.414 -14.945 1 91.69 157 LEU A C 1
ATOM 1221 O O . LEU A 1 157 ? 26.016 11.719 -14.625 1 91.69 157 LEU A O 1
ATOM 1225 N N . ASP A 1 158 ? 24.125 12.18 -15.703 1 87.12 158 ASP A N 1
ATOM 1226 C CA . ASP A 1 158 ? 24.703 13.398 -16.25 1 87.12 158 ASP A CA 1
ATOM 1227 C C . ASP A 1 158 ? 25 14.414 -15.156 1 87.12 158 ASP A C 1
ATOM 1229 O O . ASP A 1 158 ? 24.078 14.984 -14.562 1 87.12 158 ASP A O 1
ATOM 1233 N N . GLU A 1 159 ? 26.203 14.703 -14.852 1 79.56 159 GLU A N 1
ATOM 1234 C CA . GLU A 1 159 ? 26.609 15.578 -13.758 1 79.56 159 GLU A CA 1
ATOM 1235 C C . GLU A 1 159 ? 26.312 17.047 -14.078 1 79.56 159 GLU A C 1
ATOM 1237 O O . GLU A 1 159 ? 26.062 17.844 -13.18 1 79.56 159 GLU A O 1
ATOM 1242 N N . GLN A 1 160 ? 26.328 17.391 -15.359 1 81.12 160 GLN A N 1
ATOM 1243 C CA . GLN A 1 160 ? 26.141 18.781 -15.758 1 81.12 160 GLN A CA 1
ATOM 1244 C C . GLN A 1 160 ? 24.672 19.172 -15.711 1 81.12 160 GLN A C 1
ATOM 1246 O O . GLN A 1 160 ? 24.328 20.297 -15.312 1 81.12 160 GLN A O 1
ATOM 1251 N N . ASP A 1 161 ? 23.844 18.203 -16.109 1 82.69 161 ASP A N 1
ATOM 1252 C CA . ASP A 1 161 ? 22.422 18.484 -16.125 1 82.69 161 ASP A CA 1
ATOM 1253 C C . ASP A 1 161 ? 21.625 17.25 -15.695 1 82.69 161 ASP A C 1
ATOM 1255 O O . ASP A 1 161 ? 20.984 16.594 -16.531 1 82.69 161 ASP A O 1
ATOM 1259 N N . PRO A 1 162 ? 21.625 17.109 -14.422 1 85.31 162 PRO A N 1
ATOM 1260 C CA . PRO A 1 162 ? 20.891 15.922 -13.961 1 85.31 162 PRO A CA 1
ATOM 1261 C C . PRO A 1 162 ? 19.375 16.047 -14.164 1 85.31 162 PRO A C 1
ATOM 1263 O O . PRO A 1 162 ? 18.781 17.047 -13.758 1 85.31 162 PRO A O 1
ATOM 1266 N N . LYS A 1 163 ? 18.844 15.094 -14.836 1 86.94 163 LYS A N 1
ATOM 1267 C CA . LYS A 1 163 ? 17.391 15.047 -15.047 1 86.94 163 LYS A CA 1
ATOM 1268 C C . LYS A 1 163 ? 16.719 14.148 -14.016 1 86.94 163 LYS A C 1
ATOM 1270 O O . LYS A 1 163 ? 17.234 13.078 -13.688 1 86.94 163 LYS A O 1
ATOM 1275 N N . ILE A 1 164 ? 15.664 14.594 -13.523 1 87.94 164 ILE A N 1
ATOM 1276 C CA . ILE A 1 164 ? 14.906 13.781 -12.578 1 87.94 164 ILE A CA 1
ATOM 1277 C C . ILE A 1 164 ? 14.219 12.633 -13.32 1 87.94 164 ILE A C 1
ATOM 1279 O O . ILE A 1 164 ? 13.453 12.859 -14.258 1 87.94 164 ILE A O 1
ATOM 1283 N N . MET A 1 165 ? 14.477 11.469 -12.836 1 86.44 165 MET A N 1
ATOM 1284 C CA . MET A 1 165 ? 13.914 10.273 -13.461 1 86.44 165 MET A CA 1
ATOM 1285 C C . MET A 1 165 ? 12.711 9.766 -12.672 1 86.44 165 MET A C 1
ATOM 1287 O O . MET A 1 165 ? 11.781 9.188 -13.25 1 86.44 165 MET A O 1
ATOM 1291 N N . ALA A 1 166 ? 12.812 9.961 -11.43 1 86.5 166 ALA A N 1
ATOM 1292 C CA . ALA A 1 166 ? 11.742 9.516 -10.539 1 86.5 166 ALA A CA 1
ATOM 1293 C C . ALA A 1 166 ? 11.859 10.172 -9.164 1 86.5 166 ALA A C 1
ATOM 1295 O O . ALA A 1 166 ? 12.883 10.781 -8.844 1 86.5 166 ALA A O 1
ATOM 1296 N N . LEU A 1 167 ? 10.836 10.156 -8.461 1 87.56 167 LEU A N 1
ATOM 1297 C CA . LEU A 1 167 ? 10.828 10.562 -7.059 1 87.56 167 LEU A CA 1
ATOM 1298 C C . LEU A 1 167 ? 10.508 9.383 -6.148 1 87.56 167 LEU A C 1
ATOM 1300 O O . LEU A 1 167 ? 9.586 8.617 -6.43 1 87.56 167 LEU A O 1
ATOM 1304 N N . VAL A 1 168 ? 11.281 9.219 -5.16 1 88.75 168 VAL A N 1
ATOM 1305 C CA . VAL A 1 168 ? 11.055 8.156 -4.184 1 88.75 168 VAL A CA 1
ATOM 1306 C C . VAL A 1 168 ? 10.781 8.766 -2.812 1 88.75 168 VAL A C 1
ATOM 1308 O O . VAL A 1 168 ? 11.547 9.609 -2.334 1 88.75 168 VAL A O 1
ATOM 1311 N N . SER A 1 169 ? 9.695 8.359 -2.209 1 86.69 169 SER A N 1
ATOM 1312 C CA . SER A 1 169 ? 9.352 8.844 -0.876 1 86.69 169 SER A CA 1
ATOM 1313 C C . SER A 1 169 ? 9.773 7.852 0.201 1 86.69 169 SER A C 1
ATOM 1315 O O . SER A 1 169 ? 10.07 6.695 -0.097 1 86.69 169 SER A O 1
ATOM 1317 N N . GLN A 1 170 ? 9.82 8.328 1.397 1 89.81 170 GLN A N 1
ATOM 1318 C CA . GLN A 1 170 ? 10.078 7.449 2.529 1 89.81 170 GLN A CA 1
ATOM 1319 C C . GLN A 1 170 ? 9 6.379 2.652 1 89.81 170 GLN A C 1
ATOM 1321 O O . GLN A 1 170 ? 9.281 5.25 3.062 1 89.81 170 GLN A O 1
ATOM 1326 N N . SER A 1 171 ? 7.793 6.738 2.26 1 90.38 171 SER A N 1
ATOM 1327 C CA . SER A 1 171 ? 6.711 5.758 2.27 1 90.38 171 SER A CA 1
ATOM 1328 C C . SER A 1 171 ? 6.977 4.637 1.27 1 90.38 171 SER A C 1
ATOM 1330 O O . SER A 1 171 ? 6.621 3.482 1.516 1 90.38 171 SER A O 1
ATOM 1332 N N . ASP A 1 172 ? 7.566 5.027 0.137 1 90.75 172 ASP A N 1
ATOM 1333 C CA . ASP A 1 172 ? 7.941 4.012 -0.84 1 90.75 172 ASP A CA 1
ATOM 1334 C C . ASP A 1 172 ? 8.969 3.043 -0.259 1 90.75 172 ASP A C 1
ATOM 1336 O O . ASP A 1 172 ? 8.891 1.835 -0.496 1 90.75 172 ASP A O 1
ATOM 1340 N N . ILE A 1 173 ? 9.898 3.607 0.444 1 93.12 173 ILE A N 1
ATOM 1341 C CA . ILE A 1 173 ? 10.93 2.789 1.061 1 93.12 173 ILE A CA 1
ATOM 1342 C C . ILE A 1 173 ? 10.305 1.85 2.088 1 93.12 173 ILE A C 1
ATOM 1344 O O . ILE A 1 173 ? 10.625 0.659 2.127 1 93.12 173 ILE A O 1
ATOM 1348 N N . ALA A 1 174 ? 9.445 2.363 2.906 1 93.81 174 ALA A N 1
ATOM 1349 C CA . ALA A 1 174 ? 8.75 1.536 3.893 1 93.81 174 ALA A CA 1
ATOM 1350 C C . ALA A 1 174 ? 7.988 0.402 3.219 1 93.81 174 ALA A C 1
ATOM 1352 O O . ALA A 1 174 ? 8 -0.735 3.695 1 93.81 174 ALA A O 1
ATOM 1353 N N . ALA A 1 175 ? 7.305 0.737 2.111 1 92.75 175 ALA A N 1
ATOM 1354 C CA . ALA A 1 175 ? 6.559 -0.272 1.364 1 92.75 175 ALA A CA 1
ATOM 1355 C C . ALA A 1 175 ? 7.492 -1.36 0.835 1 92.75 175 ALA A C 1
ATOM 1357 O O . ALA A 1 175 ? 7.16 -2.547 0.891 1 92.75 175 ALA A O 1
ATOM 1358 N N . TYR A 1 176 ? 8.625 -0.94 0.307 1 94.5 176 TYR A N 1
ATOM 1359 C CA . TYR A 1 176 ? 9.594 -1.899 -0.205 1 94.5 176 TYR A CA 1
ATOM 1360 C C . TYR A 1 176 ? 10.109 -2.799 0.911 1 94.5 176 TYR A C 1
ATOM 1362 O O . TYR A 1 176 ? 10.258 -4.008 0.725 1 94.5 176 TYR A O 1
ATOM 1370 N N . LEU A 1 177 ? 10.398 -2.221 2.064 1 94.38 177 LEU A N 1
ATOM 1371 C CA . LEU A 1 177 ? 10.859 -2.994 3.215 1 94.38 177 LEU A CA 1
ATOM 1372 C C . LEU A 1 177 ? 9.789 -3.99 3.658 1 94.38 177 LEU A C 1
ATOM 1374 O O . LEU A 1 177 ? 10.109 -5.125 4.02 1 94.38 177 LEU A O 1
ATOM 1378 N N . ALA A 1 178 ? 8.586 -3.551 3.635 1 94.88 178 ALA A N 1
ATOM 1379 C CA . ALA A 1 178 ? 7.488 -4.426 4.027 1 94.88 178 ALA A CA 1
ATOM 1380 C C . ALA A 1 178 ? 7.422 -5.66 3.129 1 94.88 178 ALA A C 1
ATOM 1382 O O . ALA A 1 178 ? 7.199 -6.773 3.611 1 94.88 178 ALA A O 1
ATOM 1383 N N . LYS A 1 179 ? 7.637 -5.449 1.86 1 92.75 179 LYS A N 1
ATOM 1384 C CA . LYS A 1 179 ? 7.594 -6.551 0.902 1 92.75 179 LYS A CA 1
ATOM 1385 C C . LYS A 1 179 ? 8.695 -7.566 1.186 1 92.75 179 LYS A C 1
ATOM 1387 O O . LYS A 1 179 ? 8.594 -8.727 0.781 1 92.75 179 LYS A O 1
ATOM 1392 N N . HIS A 1 180 ? 9.75 -7.113 1.817 1 94.12 180 HIS A N 1
ATOM 1393 C CA . HIS A 1 180 ? 10.891 -7.965 2.133 1 94.12 180 HIS A CA 1
ATOM 1394 C C . HIS A 1 180 ? 11.094 -8.078 3.641 1 94.12 180 HIS A C 1
ATOM 1396 O O . HIS A 1 180 ? 12.227 -8.172 4.113 1 94.12 180 HIS A O 1
ATOM 1402 N N . ILE A 1 181 ? 10.039 -8.031 4.336 1 93.88 181 ILE A N 1
ATOM 1403 C CA . ILE A 1 181 ? 10.047 -7.863 5.785 1 93.88 181 ILE A CA 1
ATOM 1404 C C . ILE A 1 181 ? 10.758 -9.047 6.438 1 93.88 181 ILE A C 1
ATOM 1406 O O . ILE A 1 181 ? 11.305 -8.922 7.535 1 93.88 181 ILE A O 1
ATOM 1410 N N . SER A 1 182 ? 10.82 -10.203 5.793 1 91.69 182 SER A N 1
ATOM 1411 C CA . SER A 1 182 ? 11.414 -11.414 6.344 1 91.69 182 SER A CA 1
ATOM 1412 C C . SER A 1 182 ? 12.914 -11.234 6.59 1 91.69 182 SER A C 1
ATOM 1414 O O . SER A 1 182 ? 13.508 -11.945 7.398 1 91.69 182 SER A O 1
ATOM 1416 N N . VAL A 1 183 ? 13.508 -10.289 5.969 1 92.19 183 VAL A N 1
ATOM 1417 C CA . VAL A 1 183 ? 14.945 -10.086 6.055 1 92.19 183 VAL A CA 1
ATOM 1418 C C . VAL A 1 183 ? 15.312 -9.547 7.438 1 92.19 183 VAL A C 1
ATOM 1420 O O . VAL A 1 183 ? 16.484 -9.547 7.82 1 92.19 183 VAL A O 1
ATOM 1423 N N . LEU A 1 184 ? 14.359 -9.039 8.156 1 91.88 184 LEU A N 1
ATOM 1424 C CA . LEU A 1 184 ? 14.633 -8.508 9.484 1 91.88 184 LEU A CA 1
ATOM 1425 C C . LEU A 1 184 ? 15.016 -9.625 10.453 1 91.88 184 LEU A C 1
ATOM 1427 O O . LEU A 1 184 ? 15.688 -9.383 11.453 1 91.88 184 LEU A O 1
ATOM 1431 N N . GLY A 1 185 ? 14.547 -10.859 10.195 1 88.75 185 GLY A N 1
ATOM 1432 C CA . GLY A 1 185 ? 14.82 -11.984 11.078 1 88.75 185 GLY A CA 1
ATOM 1433 C C . GLY A 1 185 ? 14.266 -11.789 12.477 1 88.75 185 GLY A C 1
ATOM 1434 O O . GLY A 1 185 ? 13.188 -11.219 12.648 1 88.75 185 GLY A O 1
ATOM 1435 N N . PRO A 1 186 ? 14.961 -12.273 13.477 1 88.19 186 PRO A N 1
ATOM 1436 C CA . PRO A 1 186 ? 14.492 -12.18 14.859 1 88.19 186 PRO A CA 1
ATOM 1437 C C . PRO A 1 186 ? 14.422 -10.734 15.367 1 88.19 186 PRO A C 1
ATOM 1439 O O . PRO A 1 186 ? 13.625 -10.43 16.25 1 88.19 186 PRO A O 1
ATOM 1442 N N . ARG A 1 187 ? 15.18 -9.875 14.789 1 90.12 187 ARG A N 1
ATOM 1443 C CA . ARG A 1 187 ? 15.188 -8.477 15.211 1 90.12 187 ARG A CA 1
ATOM 1444 C C . ARG A 1 187 ? 13.859 -7.801 14.898 1 90.12 187 ARG A C 1
ATOM 1446 O O . ARG A 1 187 ? 13.469 -6.84 15.57 1 90.12 187 ARG A O 1
ATOM 1453 N N . GLY A 1 188 ? 13.219 -8.281 13.852 1 92.75 188 GLY A N 1
ATOM 1454 C CA . GLY A 1 188 ? 11.922 -7.734 13.492 1 92.75 188 GLY A CA 1
ATOM 1455 C C . GLY A 1 188 ? 10.852 -7.992 14.539 1 92.75 188 GLY A C 1
ATOM 1456 O O . GLY A 1 188 ? 9.828 -7.301 14.578 1 92.75 188 GLY A O 1
ATOM 1457 N N . GLN A 1 189 ? 11.164 -8.961 15.438 1 92.31 189 GLN A N 1
ATOM 1458 C CA . GLN A 1 189 ? 10.172 -9.367 16.422 1 92.31 189 GLN A CA 1
ATOM 1459 C C . GLN A 1 189 ? 10.414 -8.68 17.766 1 92.31 189 GLN A C 1
ATOM 1461 O O . GLN A 1 189 ? 9.625 -8.828 18.688 1 92.31 189 GLN A O 1
ATOM 1466 N N . LEU A 1 190 ? 11.445 -7.855 17.859 1 94 190 LEU A N 1
ATOM 1467 C CA . LEU A 1 190 ? 11.719 -7.109 19.078 1 94 190 LEU A CA 1
ATOM 1468 C C . LEU A 1 190 ? 10.812 -5.887 19.188 1 94 190 LEU A C 1
ATOM 1470 O O . LEU A 1 190 ? 10.469 -5.281 18.172 1 94 190 LEU A O 1
ATOM 1474 N N . PRO A 1 191 ? 10.461 -5.562 20.375 1 94.44 191 PRO A N 1
ATOM 1475 C CA . PRO A 1 191 ? 9.562 -4.422 20.562 1 94.44 191 PRO A CA 1
ATOM 1476 C C . PRO A 1 191 ? 10.211 -3.092 20.172 1 94.44 191 PRO A C 1
ATOM 1478 O O . PRO A 1 191 ? 11.43 -2.945 20.25 1 94.44 191 PRO A O 1
ATOM 1481 N N . VAL A 1 192 ? 9.414 -2.16 19.75 1 93.81 192 VAL A N 1
ATOM 1482 C CA . VAL A 1 192 ? 9.906 -0.876 19.266 1 93.81 192 VAL A CA 1
ATOM 1483 C C . VAL A 1 192 ? 10.609 -0.128 20.406 1 93.81 192 VAL A C 1
ATOM 1485 O O . VAL A 1 192 ? 11.508 0.673 20.156 1 93.81 192 VAL A O 1
ATOM 1488 N N . ARG A 1 193 ? 10.242 -0.333 21.688 1 91.94 193 ARG A N 1
ATOM 1489 C CA . ARG A 1 193 ? 10.898 0.323 22.812 1 91.94 193 ARG A CA 1
ATOM 1490 C C . ARG A 1 193 ? 12.391 -0.015 22.859 1 91.94 193 ARG A C 1
ATOM 1492 O O . ARG A 1 193 ? 13.188 0.741 23.422 1 91.94 193 ARG A O 1
ATOM 1499 N N . ASP A 1 194 ? 12.75 -1.137 22.297 1 91.94 194 ASP A N 1
ATOM 1500 C CA . ASP A 1 194 ? 14.156 -1.554 22.281 1 91.94 194 ASP A CA 1
ATOM 1501 C C . ASP A 1 194 ? 14.93 -0.839 21.188 1 91.94 194 ASP A C 1
ATOM 1503 O O . ASP A 1 194 ? 16.156 -0.801 21.203 1 91.94 194 ASP A O 1
ATOM 1507 N N . HIS A 1 195 ? 14.211 -0.372 20.188 1 89.56 195 HIS A N 1
ATOM 1508 C CA . HIS A 1 195 ? 14.852 0.233 19.031 1 89.56 195 HIS A CA 1
ATOM 1509 C C . HIS A 1 195 ? 14.852 1.755 19.125 1 89.56 195 HIS A C 1
ATOM 1511 O O . HIS A 1 195 ? 15.758 2.414 18.625 1 89.56 195 HIS A O 1
ATOM 1517 N N . PHE A 1 196 ? 13.688 2.219 19.688 1 86.12 196 PHE A N 1
ATOM 1518 C CA . PHE A 1 196 ? 13.523 3.662 19.812 1 86.12 196 PHE A CA 1
ATOM 1519 C C . PHE A 1 196 ? 13.555 4.094 21.266 1 86.12 196 PHE A C 1
ATOM 1521 O O . PHE A 1 196 ? 12.516 4.148 21.938 1 86.12 196 PHE A O 1
ATOM 1528 N N . ARG A 1 197 ? 14.609 3.936 22.062 1 68.19 197 ARG A N 1
ATOM 1529 C CA . ARG A 1 197 ? 14.758 4.137 23.5 1 68.19 197 ARG A CA 1
ATOM 1530 C C . ARG A 1 197 ? 13.945 5.336 23.984 1 68.19 197 ARG A C 1
ATOM 1532 O O . ARG A 1 197 ? 13.211 5.242 24.953 1 68.19 197 ARG A O 1
ATOM 1539 N N . ALA A 1 198 ? 14.258 6.48 23.594 1 61.94 198 ALA A N 1
ATOM 1540 C CA . ALA A 1 198 ? 13.508 7.637 24.062 1 61.94 198 ALA A CA 1
ATOM 1541 C C . ALA A 1 198 ? 12.57 8.172 22.984 1 61.94 198 ALA A C 1
ATOM 1543 O O . ALA A 1 198 ? 13.016 8.625 21.938 1 61.94 198 ALA A O 1
ATOM 1544 N N . PHE A 1 199 ? 11.258 7.59 23.312 1 66.19 199 PHE A N 1
ATOM 1545 C CA . PHE A 1 199 ? 10.32 8.164 22.344 1 66.19 199 PHE A CA 1
ATOM 1546 C C . PHE A 1 199 ? 10.414 9.688 22.344 1 66.19 199 PHE A C 1
ATOM 1548 O O . PHE A 1 199 ? 10.664 10.297 23.391 1 66.19 199 PHE A O 1
ATOM 1555 N N . THR A 1 200 ? 10.492 10.25 21.328 1 67.12 200 THR A N 1
ATOM 1556 C CA . THR A 1 200 ? 10.539 11.703 21.219 1 67.12 200 THR A CA 1
ATOM 1557 C C . THR A 1 200 ? 9.352 12.336 21.938 1 67.12 200 THR A C 1
ATOM 1559 O O . THR A 1 200 ? 8.25 11.789 21.922 1 67.12 200 THR A O 1
ATOM 1562 N N . LYS A 1 201 ? 9.68 13.312 22.766 1 75.5 201 LYS A N 1
ATOM 1563 C CA . LYS A 1 201 ? 8.594 14.102 23.328 1 75.5 201 LYS A CA 1
ATOM 1564 C C . LYS A 1 201 ? 7.598 14.523 22.25 1 75.5 201 LYS A C 1
ATOM 1566 O O . LYS A 1 201 ? 7.988 15.016 21.203 1 75.5 201 LYS A O 1
ATOM 1571 N N . VAL A 1 202 ? 6.41 14.25 22.562 1 88.12 202 VAL A N 1
ATOM 1572 C CA . VAL A 1 202 ? 5.383 14.492 21.547 1 88.12 202 VAL A CA 1
ATOM 1573 C C . VAL A 1 202 ? 4.809 15.898 21.719 1 88.12 202 VAL A C 1
ATOM 1575 O O . VAL A 1 202 ? 4.41 16.281 22.828 1 88.12 202 VAL A O 1
ATOM 1578 N N . VAL A 1 203 ? 4.949 16.734 20.781 1 93.38 203 VAL A N 1
ATOM 1579 C CA . VAL A 1 203 ? 4.25 18.016 20.75 1 93.38 203 VAL A CA 1
ATOM 1580 C C . VAL A 1 203 ? 2.756 17.797 20.547 1 93.38 203 VAL A C 1
ATOM 1582 O O . VAL A 1 203 ? 2.348 17.062 19.641 1 93.38 203 VAL A O 1
ATOM 1585 N N . SER A 1 204 ? 1.976 18.297 21.516 1 96.31 204 SER A N 1
ATOM 1586 C CA . SER A 1 204 ? 0.536 18.062 21.469 1 96.31 204 SER A CA 1
ATOM 1587 C C . SER A 1 204 ? -0.241 19.328 21.812 1 96.31 204 SER A C 1
ATOM 1589 O O . SER A 1 204 ? 0.329 20.297 22.328 1 96.31 204 SER A O 1
ATOM 1591 N N . VAL A 1 205 ? -1.473 19.359 21.406 1 97.62 205 VAL A N 1
ATOM 1592 C CA . VAL A 1 205 ? -2.389 20.453 21.719 1 97.62 205 VAL A CA 1
ATOM 1593 C C . VAL A 1 205 ? -3.697 19.875 22.266 1 97.62 205 VAL A C 1
ATOM 1595 O O . VAL A 1 205 ? -4.066 18.75 21.953 1 97.62 205 VAL A O 1
ATOM 1598 N N . PRO A 1 206 ? -4.383 20.656 23.109 1 97.75 206 PRO A N 1
ATOM 1599 C CA . PRO A 1 206 ? -5.723 20.234 23.516 1 97.75 206 PRO A CA 1
ATOM 1600 C C . PRO A 1 206 ? -6.754 20.359 22.406 1 97.75 206 PRO A C 1
ATOM 1602 O O . PRO A 1 206 ? -6.551 21.125 21.453 1 97.75 206 PRO A O 1
ATOM 1605 N N . PRO A 1 207 ? -7.852 19.609 22.484 1 97.31 207 PRO A N 1
ATOM 1606 C CA . PRO A 1 207 ? -8.852 19.562 21.422 1 97.31 207 PRO A CA 1
ATOM 1607 C C . PRO A 1 207 ? -9.5 20.922 21.172 1 97.31 207 PRO A C 1
ATOM 1609 O O . PRO A 1 207 ? -9.953 21.203 20.047 1 97.31 207 PRO A O 1
ATOM 1612 N N . HIS A 1 208 ? -9.5 21.812 22.109 1 96.81 208 HIS A N 1
ATOM 1613 C CA . HIS A 1 208 ? -10.234 23.062 21.984 1 96.81 208 HIS A CA 1
ATOM 1614 C C . HIS A 1 208 ? -9.328 24.188 21.484 1 96.81 208 HIS A C 1
ATOM 1616 O O . HIS A 1 208 ? -9.789 25.312 21.25 1 96.81 208 HIS A O 1
ATOM 1622 N N . SER A 1 209 ? -8.055 23.844 21.328 1 96.31 209 SER A N 1
ATOM 1623 C CA . SER A 1 209 ? -7.168 24.844 20.734 1 96.31 209 SER A CA 1
ATOM 1624 C C . SER A 1 209 ? -7.609 25.203 19.312 1 96.31 209 SER A C 1
ATOM 1626 O O . SER A 1 209 ? -8.156 24.359 18.594 1 96.31 209 SER A O 1
ATOM 1628 N N . LYS A 1 210 ? -7.324 26.438 18.984 1 93.44 210 LYS A N 1
ATOM 1629 C CA . LYS A 1 210 ? -7.629 26.812 17.609 1 93.44 210 LYS A CA 1
ATOM 1630 C C . LYS A 1 210 ? -6.734 26.078 16.625 1 93.44 210 LYS A C 1
ATOM 1632 O O . LYS A 1 210 ? -5.547 25.875 16.875 1 93.44 210 LYS A O 1
ATOM 1637 N N . ALA A 1 211 ? -7.293 25.75 15.484 1 93.12 211 ALA A N 1
ATOM 1638 C CA . ALA A 1 211 ? -6.512 25.094 14.445 1 93.12 211 ALA A CA 1
ATOM 1639 C C . ALA A 1 211 ? -5.293 25.922 14.055 1 93.12 211 ALA A C 1
ATOM 1641 O O . ALA A 1 211 ? -4.199 25.375 13.875 1 93.12 211 ALA A O 1
ATOM 1642 N N . LEU A 1 212 ? -5.48 27.188 14.023 1 89.81 212 LEU A N 1
ATOM 1643 C CA . LEU A 1 212 ? -4.391 28.094 13.664 1 89.81 212 LEU A CA 1
ATOM 1644 C C . LEU A 1 212 ? -3.234 27.969 14.648 1 89.81 212 LEU A C 1
ATOM 1646 O O . LEU A 1 212 ? -2.07 27.938 14.25 1 89.81 212 LEU A O 1
ATOM 1650 N N . ASP A 1 213 ? -3.568 27.875 15.898 1 93.25 213 ASP A N 1
ATOM 1651 C CA . ASP A 1 213 ? -2.543 27.766 16.938 1 93.25 213 ASP A CA 1
ATOM 1652 C C . ASP A 1 213 ? -1.801 26.438 16.812 1 93.25 213 ASP A C 1
ATOM 1654 O O . ASP A 1 213 ? -0.586 26.375 17.016 1 93.25 213 ASP A O 1
ATOM 1658 N N . ALA A 1 214 ? -2.541 25.422 16.531 1 95.25 214 ALA A N 1
ATOM 1659 C CA . ALA A 1 214 ? -1.931 24.094 16.344 1 95.25 214 ALA A CA 1
ATOM 1660 C C . ALA A 1 214 ? -0.971 24.109 15.156 1 95.25 214 ALA A C 1
ATOM 1662 O O . ALA A 1 214 ? 0.148 23.594 15.258 1 95.25 214 ALA A O 1
ATOM 1663 N N . PHE A 1 215 ? -1.39 24.75 14.102 1 92.62 215 PHE A N 1
ATOM 1664 C CA . PHE A 1 215 ? -0.548 24.859 12.914 1 92.62 215 PHE A CA 1
ATOM 1665 C C . PHE A 1 215 ? 0.681 25.719 13.195 1 92.62 215 PHE A C 1
ATOM 1667 O O . PHE A 1 215 ? 1.781 25.406 12.742 1 92.62 215 PHE A O 1
ATOM 1674 N N . ALA A 1 216 ? 0.458 26.734 13.922 1 91.88 216 ALA A N 1
ATOM 1675 C CA . ALA A 1 216 ? 1.575 27.609 14.281 1 91.88 216 ALA A CA 1
ATOM 1676 C C . ALA A 1 216 ? 2.607 26.859 15.117 1 91.88 216 ALA A C 1
ATOM 1678 O O . ALA A 1 216 ? 3.812 27 14.906 1 91.88 216 ALA A O 1
ATOM 1679 N N . LEU A 1 217 ? 2.104 26.125 16.016 1 93.62 217 LEU A N 1
ATOM 1680 C CA . LEU A 1 217 ? 2.988 25.312 16.828 1 93.62 217 LEU A CA 1
ATOM 1681 C C . LEU A 1 217 ? 3.75 24.297 15.984 1 93.62 217 LEU A C 1
ATOM 1683 O O . LEU A 1 217 ? 4.957 24.109 16.172 1 93.62 217 LEU A O 1
ATOM 1687 N N . MET A 1 218 ? 3.047 23.656 15.109 1 91.38 218 MET A N 1
ATOM 1688 C CA . MET A 1 218 ? 3.648 22.703 14.18 1 91.38 218 MET A CA 1
ATOM 1689 C C . MET A 1 218 ? 4.793 23.344 13.406 1 91.38 218 MET A C 1
ATOM 1691 O O . MET A 1 218 ? 5.891 22.797 13.336 1 91.38 218 MET A O 1
ATOM 1695 N N . TRP A 1 219 ? 4.527 24.484 12.953 1 86.88 219 TRP A N 1
ATOM 1696 C CA . TRP A 1 219 ? 5.512 25.203 12.164 1 86.88 219 TRP A CA 1
ATOM 1697 C C . TRP A 1 219 ? 6.703 25.609 13.023 1 86.88 219 TRP A C 1
ATOM 1699 O O . TRP A 1 219 ? 7.855 25.438 12.625 1 86.88 219 TRP A O 1
ATOM 1709 N N . SER A 1 220 ? 6.457 26.141 14.141 1 88.81 220 SER A N 1
ATOM 1710 C CA . SER A 1 220 ? 7.512 26.625 15.023 1 88.81 220 SER A CA 1
ATOM 1711 C C . SER A 1 220 ? 8.445 25.5 15.438 1 88.81 220 SER A C 1
ATOM 1713 O O . SER A 1 220 ? 9.641 25.719 15.656 1 88.81 220 SER A O 1
ATOM 1715 N N . LYS A 1 221 ? 7.938 24.297 15.484 1 88.5 221 LYS A N 1
ATOM 1716 C CA . LYS A 1 221 ? 8.734 23.156 15.922 1 88.5 221 LYS A CA 1
ATOM 1717 C C . LYS A 1 221 ? 9.281 22.375 14.734 1 88.5 221 LYS A C 1
ATOM 1719 O O . LYS A 1 221 ? 10 21.391 14.906 1 88.5 221 LYS A O 1
ATOM 1724 N N . GLY A 1 222 ? 8.859 22.781 13.531 1 82 222 GLY A N 1
ATOM 1725 C CA . GLY A 1 222 ? 9.328 22.109 12.32 1 82 222 GLY A CA 1
ATOM 1726 C C . GLY A 1 222 ? 8.773 20.703 12.172 1 82 222 GLY A C 1
ATOM 1727 O O . GLY A 1 222 ? 9.492 19.797 11.75 1 82 222 GLY A O 1
ATOM 1728 N N . LEU A 1 223 ? 7.594 20.516 12.609 1 86.62 223 LEU A N 1
ATOM 1729 C CA . LEU A 1 223 ? 6.965 19.203 12.594 1 86.62 223 LEU A CA 1
ATOM 1730 C C . LEU A 1 223 ? 5.914 19.109 11.492 1 86.62 223 LEU A C 1
ATOM 1732 O O . LEU A 1 223 ? 5.273 20.109 11.156 1 86.62 223 LEU A O 1
ATOM 1736 N N . GLY A 1 224 ? 5.703 17.906 10.953 1 86.44 224 GLY A N 1
ATOM 1737 C CA . GLY A 1 224 ? 4.68 17.688 9.945 1 86.44 224 GLY A CA 1
ATOM 1738 C C . GLY A 1 224 ? 3.328 17.328 10.531 1 86.44 224 GLY A C 1
ATOM 1739 O O . GLY A 1 224 ? 2.355 17.156 9.797 1 86.44 224 GLY A O 1
ATOM 1740 N N . GLY A 1 225 ? 3.295 17.203 11.844 1 91.06 225 GLY A N 1
ATOM 1741 C CA . GLY A 1 225 ? 2.053 16.844 12.516 1 91.06 225 GLY A CA 1
ATOM 1742 C C . GLY A 1 225 ? 2.109 17.062 14.016 1 91.06 225 GLY A C 1
ATOM 1743 O O . GLY A 1 225 ? 3.193 17.094 14.602 1 91.06 225 GLY A O 1
ATOM 1744 N N . VAL A 1 226 ? 0.957 17.281 14.609 1 94.94 226 VAL A N 1
ATOM 1745 C CA . VAL A 1 226 ? 0.834 17.453 16.047 1 94.94 226 VAL A CA 1
ATOM 1746 C C . VAL A 1 226 ? -0.295 16.578 16.578 1 94.94 226 VAL A C 1
ATOM 1748 O O . VAL A 1 226 ? -1.31 16.391 15.906 1 94.94 226 VAL A O 1
ATOM 1751 N N . ALA A 1 227 ? -0.084 16.078 17.781 1 96.31 227 ALA A N 1
ATOM 1752 C CA . ALA A 1 227 ? -1.101 15.242 18.406 1 96.31 227 ALA A CA 1
ATOM 1753 C C . ALA A 1 227 ? -2.139 16.094 19.125 1 96.31 227 ALA A C 1
ATOM 1755 O O . ALA A 1 227 ? -1.802 17.125 19.719 1 96.31 227 ALA A O 1
ATOM 1756 N N . VAL A 1 228 ? -3.33 15.688 19 1 97.56 228 VAL A N 1
ATOM 1757 C CA . VAL A 1 228 ? -4.395 16.266 19.812 1 97.56 228 VAL A CA 1
ATOM 1758 C C . VAL A 1 228 ? -4.719 15.32 20.984 1 97.56 228 VAL A C 1
ATOM 1760 O O . VAL A 1 228 ? -5.082 14.164 20.766 1 97.56 228 VAL A O 1
ATOM 1763 N N . ILE A 1 229 ? -4.625 15.836 22.219 1 97.06 229 ILE A N 1
ATOM 1764 C CA . ILE A 1 229 ? -4.824 14.984 23.375 1 97.06 229 ILE A CA 1
ATOM 1765 C C . ILE A 1 229 ? -5.879 15.594 24.297 1 97.06 229 ILE A C 1
ATOM 1767 O O . ILE A 1 229 ? -6.02 16.828 24.359 1 97.06 229 ILE A O 1
ATOM 1771 N N . ASP A 1 230 ? -6.562 14.766 24.953 1 96.38 230 ASP A N 1
ATOM 1772 C CA . ASP A 1 230 ? -7.57 15.258 25.891 1 96.38 230 ASP A CA 1
ATOM 1773 C C . ASP A 1 230 ? -6.957 15.539 27.266 1 96.38 230 ASP A C 1
ATOM 1775 O O . ASP A 1 230 ? -5.73 15.547 27.406 1 96.38 230 ASP A O 1
ATOM 1779 N N . SER A 1 231 ? -7.828 15.82 28.25 1 95.31 231 SER A N 1
ATOM 1780 C CA . SER A 1 231 ? -7.379 16.234 29.562 1 95.31 231 SER A CA 1
ATOM 1781 C C . SER A 1 231 ? -6.668 15.102 30.297 1 95.31 231 SER A C 1
ATOM 1783 O O . SER A 1 231 ? -5.879 15.344 31.203 1 95.31 231 SER A O 1
ATOM 1785 N N . GLN A 1 232 ? -6.91 13.875 29.906 1 95.12 232 GLN A N 1
ATOM 1786 C CA . GLN A 1 232 ? -6.266 12.711 30.5 1 95.12 232 GLN A CA 1
ATOM 1787 C C . GLN A 1 232 ? -5.039 12.289 29.703 1 95.12 232 GLN A C 1
ATOM 1789 O O . GLN A 1 232 ? -4.512 11.195 29.891 1 95.12 232 GLN A O 1
ATOM 1794 N N . LYS A 1 233 ? -4.645 13.102 28.703 1 94.12 233 LYS A N 1
ATOM 1795 C CA . LYS A 1 233 ? -3.469 12.906 27.859 1 94.12 233 LYS A CA 1
ATOM 1796 C C . LYS A 1 233 ? -3.672 11.734 26.891 1 94.12 233 LYS A C 1
ATOM 1798 O O . LYS A 1 233 ? -2.705 11.094 26.484 1 94.12 233 LYS A O 1
ATOM 1803 N N . ARG A 1 234 ? -4.898 11.469 26.75 1 94.81 234 ARG A N 1
ATOM 1804 C CA . ARG A 1 234 ? -5.207 10.438 25.766 1 94.81 234 ARG A CA 1
ATOM 1805 C C . ARG A 1 234 ? -5.223 11.016 24.359 1 94.81 234 ARG A C 1
ATOM 1807 O O . ARG A 1 234 ? -5.688 12.141 24.141 1 94.81 234 ARG A O 1
ATOM 1814 N N . LEU A 1 235 ? -4.766 10.242 23.359 1 95.38 235 LEU A N 1
ATOM 1815 C CA . LEU A 1 235 ? -4.711 10.648 21.953 1 95.38 235 LEU A CA 1
ATOM 1816 C C . LEU A 1 235 ? -6.109 10.695 21.344 1 95.38 235 LEU A C 1
ATOM 1818 O O . LEU A 1 235 ? -6.824 9.688 21.344 1 95.38 235 LEU A O 1
ATOM 1822 N N . VAL A 1 236 ? -6.441 11.828 20.797 1 94.12 236 VAL A N 1
ATOM 1823 C CA . VAL A 1 236 ? -7.773 12.031 20.234 1 94.12 236 VAL A CA 1
ATOM 1824 C C . VAL A 1 236 ? -7.703 12.086 18.719 1 94.12 236 VAL A C 1
ATOM 1826 O O . VAL A 1 236 ? -8.57 11.555 18.031 1 94.12 236 VAL A O 1
ATOM 1829 N N . ALA A 1 237 ? -6.715 12.734 18.25 1 95.12 237 ALA A N 1
ATOM 1830 C CA . ALA A 1 237 ? -6.582 12.93 16.812 1 95.12 237 ALA A CA 1
ATOM 1831 C C . ALA A 1 237 ? -5.168 13.367 16.438 1 95.12 237 ALA A C 1
ATOM 1833 O O . ALA A 1 237 ? -4.324 13.562 17.312 1 95.12 237 ALA A O 1
ATOM 1834 N N . ASN A 1 238 ? -4.957 13.32 15.219 1 94.81 238 ASN A N 1
ATOM 1835 C CA . ASN A 1 238 ? -3.73 13.852 14.641 1 94.81 238 ASN A CA 1
ATOM 1836 C C . ASN A 1 238 ? -4.023 14.977 13.641 1 94.81 238 ASN A C 1
ATOM 1838 O O . ASN A 1 238 ? -4.949 14.867 12.836 1 94.81 238 ASN A O 1
ATOM 1842 N N . LEU A 1 239 ? -3.312 16.094 13.758 1 94.81 239 LEU A N 1
ATOM 1843 C CA . LEU A 1 239 ? -3.33 17.141 12.75 1 94.81 239 LEU A CA 1
ATOM 1844 C C . LEU A 1 239 ? -2.047 17.125 11.93 1 94.81 239 LEU A C 1
ATOM 1846 O O . LEU A 1 239 ? -0.947 17.188 12.477 1 94.81 239 LEU A O 1
ATOM 1850 N N . SER A 1 240 ? -2.23 17 10.68 1 91.38 240 SER A N 1
ATOM 1851 C CA . SER A 1 240 ? -1.078 16.984 9.789 1 91.38 240 SER A CA 1
ATOM 1852 C C . SER A 1 240 ? -0.998 18.266 8.961 1 91.38 240 SER A C 1
ATOM 1854 O O . SER A 1 240 ? -2.002 18.953 8.789 1 91.38 240 SER A O 1
ATOM 1856 N N . ALA A 1 241 ? 0.202 18.594 8.492 1 87.44 241 ALA A N 1
ATOM 1857 C CA . ALA A 1 241 ? 0.375 19.75 7.609 1 87.44 241 ALA A CA 1
ATOM 1858 C C . ALA A 1 241 ? -0.448 19.578 6.332 1 87.44 241 ALA A C 1
ATOM 1860 O O . ALA A 1 241 ? -0.942 20.562 5.773 1 87.44 241 ALA A O 1
ATOM 1861 N N . THR A 1 242 ? -0.661 18.359 5.941 1 83.62 242 THR A N 1
ATOM 1862 C CA . THR A 1 242 ? -1.4 18.094 4.715 1 83.62 242 THR A CA 1
ATOM 1863 C C . THR A 1 242 ? -2.885 18.391 4.898 1 83.62 242 THR A C 1
ATOM 1865 O O . THR A 1 242 ? -3.631 18.5 3.922 1 83.62 242 THR A O 1
ATOM 1868 N N . ASP A 1 243 ? -3.291 18.547 6.102 1 87.19 243 ASP A N 1
ATOM 1869 C CA . ASP A 1 243 ? -4.688 18.891 6.352 1 87.19 243 ASP A CA 1
ATOM 1870 C C . ASP A 1 243 ? -4.98 20.328 5.93 1 87.19 243 ASP A C 1
ATOM 1872 O O . ASP A 1 243 ? -6.141 20.719 5.805 1 87.19 243 ASP A O 1
ATOM 1876 N N . LEU A 1 244 ? -3.957 21.062 5.684 1 81.75 244 LEU A N 1
ATOM 1877 C CA . LEU A 1 244 ? -4.105 22.438 5.211 1 81.75 244 LEU A CA 1
ATOM 1878 C C . LEU A 1 244 ? -4.668 22.469 3.793 1 81.75 244 LEU A C 1
ATOM 1880 O O . LEU A 1 244 ? -5.344 23.422 3.406 1 81.75 244 LEU A O 1
ATOM 1884 N N . GLU A 1 245 ? -4.418 21.469 2.984 1 72.12 245 GLU A N 1
ATOM 1885 C CA . GLU A 1 245 ? -4.773 21.406 1.57 1 72.12 245 GLU A CA 1
ATOM 1886 C C . GLU A 1 245 ? -6.281 21.547 1.375 1 72.12 245 GLU A C 1
ATOM 1888 O O . GLU A 1 245 ? -6.73 22.125 0.383 1 72.12 245 GLU A O 1
ATOM 1893 N N . CYS A 1 246 ? -6.988 21.188 2.336 1 65.62 246 CYS A N 1
ATOM 1894 C CA . CYS A 1 246 ? -8.438 21.25 2.225 1 65.62 246 CYS A CA 1
ATOM 1895 C C . CYS A 1 246 ? -8.945 22.672 2.438 1 65.62 246 CYS A C 1
ATOM 1897 O O . CYS A 1 246 ? -10.055 23.016 2.008 1 65.62 246 CYS A O 1
ATOM 1899 N N . LEU A 1 247 ? -8.195 23.5 3.031 1 62.59 247 LEU A N 1
ATOM 1900 C CA . LEU A 1 247 ? -8.57 24.859 3.414 1 62.59 247 LEU A CA 1
ATOM 1901 C C . LEU A 1 247 ? -8.812 25.719 2.182 1 62.59 247 LEU A C 1
ATOM 1903 O O . LEU A 1 247 ? -9.641 26.625 2.211 1 62.59 247 LEU A O 1
ATOM 1907 N N . PHE A 1 248 ? -8.164 25.344 1.283 1 62.28 248 PHE A N 1
ATOM 1908 C CA . PHE A 1 248 ? -8.18 26.375 0.246 1 62.28 248 PHE A CA 1
ATOM 1909 C C . PHE A 1 248 ? -9.477 26.328 -0.554 1 62.28 248 PHE A C 1
ATOM 1911 O O . PHE A 1 248 ? -9.695 27.141 -1.445 1 62.28 248 PHE A O 1
ATOM 1918 N N . ARG A 1 249 ? -10.32 25.344 -0.181 1 59.28 249 ARG A N 1
ATOM 1919 C CA . ARG A 1 249 ? -11.633 25.328 -0.821 1 59.28 249 ARG A CA 1
ATOM 1920 C C . ARG A 1 249 ? -12.57 26.328 -0.174 1 59.28 249 ARG A C 1
ATOM 1922 O O . ARG A 1 249 ? -13.797 26.219 -0.286 1 59.28 249 ARG A O 1
ATOM 1929 N N . LYS A 1 250 ? -12.07 27.359 0.382 1 57 250 LYS A N 1
ATOM 1930 C CA . LYS A 1 250 ? -12.867 28.562 0.578 1 57 250 LYS A CA 1
ATOM 1931 C C . LYS A 1 250 ? -13.312 28.703 2.031 1 57 250 LYS A C 1
ATOM 1933 O O . LYS A 1 250 ? -14.336 29.328 2.316 1 57 250 LYS A O 1
ATOM 1938 N N . GLN A 1 251 ? -12.469 28.062 2.9 1 68.69 251 GLN A N 1
ATOM 1939 C CA . GLN A 1 251 ? -13.07 28.312 4.207 1 68.69 251 GLN A CA 1
ATOM 1940 C C . GLN A 1 251 ? -12 28.562 5.266 1 68.69 251 GLN A C 1
ATOM 1942 O O . GLN A 1 251 ? -11.867 27.781 6.215 1 68.69 251 GLN A O 1
ATOM 1947 N N . PHE A 1 252 ? -11.336 29.734 5.18 1 71.25 252 PHE A N 1
ATOM 1948 C CA . PHE A 1 252 ? -10.227 30.078 6.062 1 71.25 252 PHE A CA 1
ATOM 1949 C C . PHE A 1 252 ? -10.711 30.297 7.488 1 71.25 252 PHE A C 1
ATOM 1951 O O . PHE A 1 252 ? -9.938 30.188 8.438 1 71.25 252 PHE A O 1
ATOM 1958 N N . PHE A 1 253 ? -12 30.625 7.598 1 76.81 253 PHE A N 1
ATOM 1959 C CA . PHE A 1 253 ? -12.562 30.844 8.93 1 76.81 253 PHE A CA 1
ATOM 1960 C C . PHE A 1 253 ? -12.406 29.578 9.781 1 76.81 253 PHE A C 1
ATOM 1962 O O . PHE A 1 253 ? -12.398 29.65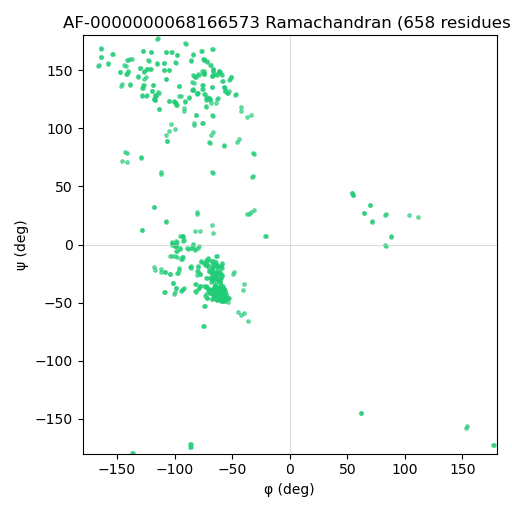6 11.016 1 76.81 253 PHE A O 1
ATOM 1969 N N . ARG A 1 254 ? -12.133 28.5 9.117 1 84.94 254 ARG A N 1
ATOM 1970 C CA . ARG A 1 254 ? -12.039 27.219 9.828 1 84.94 254 ARG A CA 1
ATOM 1971 C C . ARG A 1 254 ? -10.75 27.156 10.648 1 84.94 254 ARG A C 1
ATOM 1973 O O . ARG A 1 254 ? -10.641 26.328 11.562 1 84.94 254 ARG A O 1
ATOM 1980 N N . LEU A 1 255 ? -9.836 28.031 10.297 1 86.19 255 LEU A N 1
ATOM 1981 C CA . LEU A 1 255 ? -8.586 28.062 11.055 1 86.19 255 LEU A CA 1
ATOM 1982 C C . LEU A 1 255 ? -8.828 28.547 12.477 1 86.19 255 LEU A C 1
ATOM 1984 O O . LEU A 1 255 ? -7.98 28.344 13.352 1 86.19 255 LEU A O 1
ATOM 1988 N N . PHE A 1 256 ? -10 29.125 12.727 1 86.81 256 PHE A N 1
ATOM 1989 C CA . PHE A 1 256 ? -10.281 29.703 14.031 1 86.81 256 PHE A CA 1
ATOM 1990 C C . PHE A 1 256 ? -11.164 28.781 14.859 1 86.81 256 PHE A C 1
ATOM 1992 O O . PHE A 1 256 ? -11.438 29.047 16.031 1 86.81 256 PHE A O 1
ATOM 1999 N N . MET A 1 257 ? -11.508 27.703 14.297 1 90.5 257 MET A N 1
ATOM 2000 C CA . MET A 1 257 ? -12.297 26.719 15.039 1 90.5 257 MET A CA 1
ATOM 2001 C C . MET A 1 257 ? -11.398 25.797 15.852 1 90.5 257 MET A C 1
ATOM 2003 O O . MET A 1 257 ? -10.195 25.703 15.594 1 90.5 257 MET A O 1
ATOM 2007 N N . PRO A 1 258 ? -12.047 25.234 16.828 1 95.94 258 PRO A N 1
ATOM 2008 C CA . PRO A 1 258 ? -11.266 24.234 17.547 1 95.94 258 PRO A CA 1
ATOM 2009 C C . PRO A 1 258 ? -10.648 23.172 16.625 1 95.94 258 PRO A C 1
ATOM 2011 O O . PRO A 1 258 ? -11.289 22.766 15.656 1 95.94 258 PRO A O 1
ATOM 2014 N N . VAL A 1 259 ? -9.43 22.766 16.938 1 96.56 259 VAL A N 1
ATOM 2015 C CA . VAL A 1 259 ? -8.656 21.891 16.078 1 96.56 259 VAL A CA 1
ATOM 2016 C C . VAL A 1 259 ? -9.422 20.594 15.828 1 96.56 259 VAL A C 1
ATOM 2018 O O . VAL A 1 259 ? -9.391 20.031 14.727 1 96.56 259 VAL A O 1
ATOM 2021 N N . VAL A 1 260 ? -10.133 20.078 16.812 1 95.5 260 VAL A N 1
ATOM 2022 C CA . VAL A 1 260 ? -10.867 18.828 16.641 1 95.5 260 VAL A CA 1
ATOM 2023 C C . VAL A 1 260 ? -11.984 19.031 15.617 1 95.5 260 VAL A C 1
ATOM 2025 O O . VAL A 1 260 ? -12.242 18.141 14.797 1 95.5 260 VAL A O 1
ATOM 2028 N N . ASP A 1 261 ? -12.625 20.141 15.664 1 93.5 261 ASP A N 1
ATOM 2029 C CA . ASP A 1 261 ? -13.68 20.438 14.703 1 93.5 261 ASP A CA 1
ATOM 2030 C C . ASP A 1 261 ? -13.109 20.656 13.312 1 93.5 261 ASP A C 1
ATOM 2032 O O . ASP A 1 261 ? -13.727 20.297 12.312 1 93.5 261 ASP A O 1
ATOM 2036 N N . TYR A 1 262 ? -11.961 21.328 13.305 1 93.19 262 TYR A N 1
ATOM 2037 C CA . TYR A 1 262 ? -11.273 21.5 12.031 1 93.19 262 TYR A CA 1
ATOM 2038 C C . TYR A 1 262 ? -10.977 20.156 11.375 1 93.19 262 TYR A C 1
ATOM 2040 O O . TYR A 1 262 ? -11.266 19.953 10.195 1 93.19 262 TYR A O 1
ATOM 2048 N N . ILE A 1 263 ? -10.445 19.234 12.164 1 93.75 263 ILE A N 1
ATOM 2049 C CA . ILE A 1 263 ? -10.094 17.906 11.672 1 93.75 263 ILE A CA 1
ATOM 2050 C C . ILE A 1 263 ? -11.352 17.188 11.172 1 93.75 263 ILE A C 1
ATOM 2052 O O . ILE A 1 263 ? -11.344 16.578 10.102 1 93.75 263 ILE A O 1
ATOM 2056 N N . LYS A 1 264 ? -12.414 17.312 11.922 1 92.69 264 LYS A N 1
ATOM 2057 C CA . LYS A 1 264 ? -13.672 16.703 11.5 1 92.69 264 LYS A CA 1
ATOM 2058 C C . LYS A 1 264 ? -14.141 17.281 10.164 1 92.69 264 LYS A C 1
ATOM 2060 O O . LYS A 1 264 ? -14.625 16.547 9.305 1 92.69 264 LYS A O 1
ATOM 2065 N N . ALA A 1 265 ? -14 18.547 10.039 1 90.31 265 ALA A N 1
ATOM 2066 C CA . ALA A 1 265 ? -14.391 19.203 8.805 1 90.31 265 ALA A CA 1
ATOM 2067 C C . ALA A 1 265 ? -13.555 18.703 7.625 1 90.31 265 ALA A C 1
ATOM 2069 O O . ALA A 1 265 ? -14.07 18.531 6.52 1 90.31 265 ALA A O 1
ATOM 2070 N N . VAL A 1 266 ? -12.297 18.562 7.875 1 88.75 266 VAL A N 1
ATOM 2071 C CA . VAL A 1 266 ? -11.391 18.062 6.84 1 88.75 266 VAL A CA 1
ATOM 2072 C C . VAL A 1 266 ? -11.836 16.672 6.387 1 88.75 266 VAL A C 1
ATOM 2074 O O . VAL A 1 266 ? -11.914 16.406 5.188 1 88.75 266 VAL A O 1
ATOM 2077 N N . TYR A 1 267 ? -12.133 15.828 7.285 1 90.19 267 TYR A N 1
ATOM 2078 C CA . TYR A 1 267 ? -12.602 14.484 6.957 1 90.19 267 TYR A CA 1
ATOM 2079 C C . TYR A 1 267 ? -13.898 14.539 6.168 1 90.19 267 TYR A C 1
ATOM 2081 O O . TYR A 1 267 ? -14.086 13.773 5.219 1 90.19 267 TYR A O 1
ATOM 2089 N N . ALA A 1 268 ? -14.75 15.43 6.586 1 88.5 268 ALA A N 1
ATOM 2090 C CA . ALA A 1 268 ? -16.016 15.586 5.887 1 88.5 268 ALA A CA 1
ATOM 2091 C C . ALA A 1 268 ? -15.797 16.031 4.445 1 88.5 268 ALA A C 1
ATOM 2093 O O . ALA A 1 268 ? -16.406 15.5 3.518 1 88.5 268 ALA A O 1
ATOM 2094 N N . ASP A 1 269 ? -14.922 16.969 4.297 1 84.06 269 ASP A N 1
ATOM 2095 C CA . ASP A 1 269 ? -14.625 17.5 2.969 1 84.06 269 ASP A CA 1
ATOM 2096 C C . ASP A 1 269 ? -14.062 16.422 2.055 1 84.06 269 ASP A C 1
ATOM 2098 O O . ASP A 1 269 ? -14.352 16.391 0.856 1 84.06 269 ASP A O 1
ATOM 2102 N N . LYS A 1 270 ? -13.297 15.586 2.633 1 81.44 270 LYS A N 1
ATOM 2103 C CA . LYS A 1 270 ? -12.664 14.523 1.861 1 81.44 270 LYS A CA 1
ATOM 2104 C C . LYS A 1 270 ? -13.586 13.312 1.727 1 81.44 270 LYS A C 1
ATOM 2106 O O . LYS A 1 270 ? -13.242 12.328 1.074 1 81.44 270 LYS A O 1
ATOM 2111 N N . ASN A 1 271 ? -14.727 13.367 2.342 1 85 271 ASN A N 1
ATOM 2112 C CA . ASN A 1 271 ? -15.664 12.25 2.383 1 85 271 ASN A CA 1
ATOM 2113 C C . ASN A 1 271 ? -15 10.984 2.92 1 85 271 ASN A C 1
ATOM 2115 O O . ASN A 1 271 ? -15.125 9.914 2.324 1 85 271 ASN A O 1
ATOM 2119 N N . GLU A 1 272 ? -14.234 11.188 3.951 1 88.06 272 GLU A N 1
ATOM 2120 C CA . GLU A 1 272 ? -13.539 10.086 4.617 1 88.06 272 GLU A CA 1
ATOM 2121 C C . GLU A 1 272 ? -14.141 9.805 5.992 1 88.06 272 GLU A C 1
ATOM 2123 O O . GLU A 1 272 ? -14.719 10.695 6.617 1 88.06 272 GLU A O 1
ATOM 2128 N N . ILE A 1 273 ? -14.047 8.586 6.379 1 91.5 273 ILE A N 1
ATOM 2129 C CA . ILE A 1 273 ? -14.539 8.18 7.691 1 91.5 273 ILE A CA 1
ATOM 2130 C C . ILE A 1 273 ? -13.414 8.289 8.719 1 91.5 273 ILE A C 1
ATOM 2132 O O . ILE A 1 273 ? -12.336 7.711 8.523 1 91.5 273 ILE A O 1
ATOM 2136 N N . MET A 1 274 ? -13.656 9.039 9.727 1 92.69 274 MET A N 1
ATOM 2137 C CA . MET A 1 274 ? -12.672 9.156 10.805 1 92.69 274 MET A CA 1
ATOM 2138 C C . MET A 1 274 ? -12.758 7.965 11.75 1 92.69 274 MET A C 1
ATOM 2140 O O . MET A 1 274 ? -13.852 7.547 12.125 1 92.69 274 MET A O 1
ATOM 2144 N N . THR A 1 275 ? -11.672 7.383 12.008 1 92.44 275 THR A N 1
ATOM 2145 C CA . THR A 1 275 ? -11.516 6.316 12.992 1 92.44 275 THR A CA 1
ATOM 2146 C C . THR A 1 275 ? -10.516 6.719 14.07 1 92.44 275 THR A C 1
ATOM 2148 O O . THR A 1 275 ? -9.859 7.758 13.961 1 92.44 275 THR A O 1
ATOM 2151 N N . PRO A 1 276 ? -10.469 5.996 15.203 1 90.12 276 PRO A N 1
ATOM 2152 C CA . PRO A 1 276 ? -9.453 6.348 16.188 1 90.12 276 PRO A CA 1
ATOM 2153 C C . PRO A 1 276 ? -8.055 6.453 15.594 1 90.12 276 PRO A C 1
ATOM 2155 O O . PRO A 1 276 ? -7.73 5.738 14.641 1 90.12 276 PRO A O 1
ATOM 2158 N N . PRO A 1 277 ? -7.305 7.367 16.094 1 91.38 277 PRO A N 1
ATOM 2159 C CA . PRO A 1 277 ? -5.984 7.598 15.5 1 91.38 277 PRO A CA 1
ATOM 2160 C C . PRO A 1 277 ? -5.098 6.355 15.531 1 91.38 277 PRO A C 1
ATOM 2162 O O . PRO A 1 277 ? -5.156 5.578 16.484 1 91.38 277 PRO A O 1
ATOM 2165 N N . LEU A 1 278 ? -4.324 6.246 14.531 1 92.69 278 LEU A N 1
ATOM 2166 C CA . LEU A 1 278 ? -3.371 5.145 14.438 1 92.69 278 LEU A CA 1
ATOM 2167 C C . LEU A 1 278 ? -2.285 5.27 15.5 1 92.69 278 LEU A C 1
ATOM 2169 O O . LEU A 1 278 ? -1.792 6.367 15.766 1 92.69 278 LEU A O 1
ATOM 2173 N N . SER A 1 279 ? -2 4.168 16.125 1 94.19 279 SER A N 1
ATOM 2174 C CA . SER A 1 279 ? -0.997 4.16 17.188 1 94.19 279 SER A CA 1
ATOM 2175 C C . SER A 1 279 ? -0.349 2.785 17.328 1 94.19 279 SER A C 1
ATOM 2177 O O . SER A 1 279 ? -0.787 1.821 16.688 1 94.19 279 SER A O 1
ATOM 2179 N N . VAL A 1 280 ? 0.724 2.787 17.984 1 94.5 280 VAL A N 1
ATOM 2180 C CA . VAL A 1 280 ? 1.398 1.563 18.406 1 94.5 280 VAL A CA 1
ATOM 2181 C C . VAL A 1 280 ? 1.667 1.61 19.906 1 94.5 280 VAL A C 1
ATOM 2183 O O . VAL A 1 280 ? 1.458 2.643 20.547 1 94.5 280 VAL A O 1
ATOM 2186 N N . THR A 1 281 ? 2.006 0.51 20.484 1 93.56 281 THR A N 1
ATOM 2187 C CA . THR A 1 281 ? 2.436 0.439 21.891 1 93.56 281 THR A CA 1
ATOM 2188 C C . THR A 1 281 ? 3.938 0.19 21.969 1 93.56 281 THR A C 1
ATOM 2190 O O . THR A 1 281 ? 4.57 -0.187 20.984 1 93.56 281 THR A O 1
ATOM 2193 N N . PRO A 1 282 ? 4.496 0.399 23.141 1 93.62 282 PRO A N 1
ATOM 2194 C CA . PRO A 1 282 ? 5.922 0.105 23.281 1 93.62 282 PRO A CA 1
ATOM 2195 C C . PRO A 1 282 ? 6.258 -1.354 22.984 1 93.62 282 PRO A C 1
ATOM 2197 O O . PRO A 1 282 ? 7.391 -1.662 22.609 1 93.62 282 PRO A O 1
ATOM 2200 N N . GLU A 1 283 ? 5.27 -2.264 23.016 1 92.88 283 GLU A N 1
ATOM 2201 C CA . GLU A 1 283 ? 5.484 -3.695 22.828 1 92.88 283 GLU A CA 1
ATOM 2202 C C . GLU A 1 283 ? 5.293 -4.09 21.359 1 92.88 283 GLU A C 1
ATOM 2204 O O . GLU A 1 283 ? 5.609 -5.215 20.969 1 92.88 283 GLU A O 1
ATOM 2209 N N . THR A 1 284 ? 4.781 -3.172 20.594 1 94.25 284 THR A N 1
ATOM 2210 C CA . THR A 1 284 ? 4.629 -3.463 19.172 1 94.25 284 THR A CA 1
ATOM 2211 C C . THR A 1 284 ? 5.973 -3.83 18.547 1 94.25 284 THR A C 1
ATOM 2213 O O . THR A 1 284 ? 6.992 -3.195 18.828 1 94.25 284 THR A O 1
ATOM 2216 N N . THR A 1 285 ? 6.004 -4.859 17.734 1 95.56 285 THR A N 1
ATOM 2217 C CA . THR A 1 285 ? 7.262 -5.301 17.141 1 95.56 285 THR A CA 1
ATOM 2218 C C . THR A 1 285 ? 7.699 -4.344 16.031 1 95.56 285 THR A C 1
ATOM 2220 O O . THR A 1 285 ? 6.875 -3.623 15.461 1 95.56 285 THR A O 1
ATOM 2223 N N . LEU A 1 286 ? 8.953 -4.332 15.703 1 95.81 286 LEU A N 1
ATOM 2224 C CA . LEU A 1 286 ? 9.484 -3.537 14.594 1 95.81 286 LEU A CA 1
ATOM 2225 C C . LEU A 1 286 ? 8.828 -3.938 13.281 1 95.81 286 LEU A C 1
ATOM 2227 O O . LEU A 1 286 ? 8.516 -3.08 12.453 1 95.81 286 LEU A O 1
ATOM 2231 N N . GLU A 1 287 ? 8.602 -5.203 13.062 1 95.88 287 GLU A N 1
ATOM 2232 C CA . GLU A 1 287 ? 7.918 -5.688 11.875 1 95.88 287 GLU A CA 1
ATOM 2233 C C . GLU A 1 287 ? 6.539 -5.051 11.727 1 95.88 287 GLU A C 1
ATOM 2235 O O . GLU A 1 287 ? 6.195 -4.535 10.656 1 95.88 287 GLU A O 1
ATOM 2240 N N . THR A 1 288 ? 5.82 -5.082 12.828 1 96.06 288 THR A N 1
ATOM 2241 C CA . THR A 1 288 ? 4.473 -4.52 12.797 1 96.06 288 THR A CA 1
ATOM 2242 C C . THR A 1 288 ? 4.52 -3.018 12.531 1 96.06 288 THR A C 1
ATOM 2244 O O . THR A 1 288 ? 3.674 -2.484 11.805 1 96.06 288 THR A O 1
ATOM 2247 N N . LEU A 1 289 ? 5.477 -2.393 13.109 1 96.75 289 LEU A N 1
ATOM 2248 C CA . LEU A 1 289 ? 5.637 -0.96 12.883 1 96.75 289 LEU A CA 1
ATOM 2249 C C . LEU A 1 289 ? 5.836 -0.662 11.406 1 96.75 289 LEU A C 1
ATOM 2251 O O . LEU A 1 289 ? 5.16 0.206 10.844 1 96.75 289 LEU A O 1
ATOM 2255 N N . ILE A 1 290 ? 6.723 -1.381 10.766 1 96.94 290 ILE A N 1
ATOM 2256 C CA . ILE A 1 290 ? 7.031 -1.183 9.359 1 96.94 290 ILE A CA 1
ATOM 2257 C C . ILE A 1 290 ? 5.797 -1.48 8.508 1 96.94 290 ILE A C 1
ATOM 2259 O O . ILE A 1 290 ? 5.457 -0.716 7.605 1 96.94 290 ILE A O 1
ATOM 2263 N N . LEU A 1 291 ? 5.129 -2.562 8.883 1 96.88 291 LEU A N 1
ATOM 2264 C CA . LEU A 1 291 ? 3.922 -2.943 8.156 1 96.88 291 LEU A CA 1
ATOM 2265 C C . LEU A 1 291 ? 2.836 -1.885 8.312 1 96.88 291 LEU A C 1
ATOM 2267 O O . LEU A 1 291 ? 2.084 -1.614 7.375 1 96.88 291 LEU A O 1
ATOM 2271 N N . LYS A 1 292 ? 2.736 -1.36 9.445 1 96.38 292 LYS A N 1
ATOM 2272 C CA . LYS A 1 292 ? 1.733 -0.329 9.695 1 96.38 292 LYS A CA 1
ATOM 2273 C C . LYS A 1 292 ? 2.023 0.926 8.875 1 96.38 292 LYS A C 1
ATOM 2275 O O . LYS A 1 292 ? 1.115 1.505 8.273 1 96.38 292 LYS A O 1
ATOM 2280 N N . PHE A 1 293 ? 3.279 1.36 8.852 1 95.31 293 PHE A N 1
ATOM 2281 C CA . PHE A 1 293 ? 3.646 2.486 8 1 95.31 293 PHE A CA 1
ATOM 2282 C C . PHE A 1 293 ? 3.334 2.186 6.539 1 95.31 293 PHE A C 1
ATOM 2284 O O . PHE A 1 293 ? 2.734 3.008 5.844 1 95.31 293 PHE A O 1
ATOM 2291 N N . ALA A 1 294 ? 3.717 1.062 6.105 1 94.06 294 ALA A N 1
ATOM 2292 C CA . ALA A 1 294 ? 3.537 0.677 4.707 1 94.06 294 ALA A CA 1
ATOM 2293 C C . ALA A 1 294 ? 2.057 0.553 4.359 1 94.06 294 ALA A C 1
ATOM 2295 O O . ALA A 1 294 ? 1.626 0.991 3.291 1 94.06 294 ALA A O 1
ATOM 2296 N N . GLY A 1 295 ? 1.314 -0.008 5.234 1 91.19 295 GLY A N 1
ATOM 2297 C CA . GLY A 1 295 ? -0.086 -0.297 4.969 1 91.19 295 GLY A CA 1
ATOM 2298 C C . GLY A 1 295 ? -0.978 0.925 5.082 1 91.19 295 GLY A C 1
ATOM 2299 O O . GLY A 1 295 ? -2.039 0.985 4.457 1 91.19 295 GLY A O 1
ATOM 2300 N N . THR A 1 296 ? -0.56 1.877 5.852 1 89.94 296 THR A N 1
ATOM 2301 C CA . THR A 1 296 ? -1.433 3.016 6.113 1 89.94 296 THR A CA 1
ATOM 2302 C C . THR A 1 296 ? -0.923 4.262 5.398 1 89.94 296 THR A C 1
ATOM 2304 O O . THR A 1 296 ? -1.661 5.238 5.238 1 89.94 296 THR A O 1
ATOM 2307 N N . ARG A 1 297 ? 0.309 4.281 5.117 1 84.38 297 ARG A N 1
ATOM 2308 C CA . ARG A 1 297 ? 0.987 5.359 4.406 1 84.38 297 ARG A CA 1
ATOM 2309 C C . ARG A 1 297 ? 0.963 6.652 5.219 1 84.38 297 ARG A C 1
ATOM 2311 O O . ARG A 1 297 ? 0.891 7.742 4.652 1 84.38 297 ARG A O 1
ATOM 2318 N N . VAL A 1 298 ? 0.895 6.488 6.48 1 89.44 298 VAL A N 1
ATOM 2319 C CA . VAL A 1 298 ? 1.049 7.648 7.352 1 89.44 298 VAL A CA 1
ATOM 2320 C C . VAL A 1 298 ? 2.531 7.926 7.59 1 89.44 298 VAL A C 1
ATOM 2322 O O . VAL A 1 298 ? 3.373 7.043 7.398 1 89.44 298 VAL A O 1
ATOM 2325 N N . HIS A 1 299 ? 2.797 9.133 8.055 1 89 299 HIS A N 1
ATOM 2326 C CA . HIS A 1 299 ? 4.195 9.523 8.211 1 89 299 HIS A CA 1
ATOM 2327 C C . HIS A 1 299 ? 4.629 9.453 9.672 1 89 299 HIS A C 1
ATOM 2329 O O . HIS A 1 299 ? 5.82 9.578 9.969 1 89 299 HIS A O 1
ATOM 2335 N N . ARG A 1 300 ? 3.688 9.273 10.484 1 91.19 300 ARG A N 1
ATOM 2336 C CA . ARG A 1 300 ? 3.994 9.156 11.906 1 91.19 300 ARG A CA 1
ATOM 2337 C C . ARG A 1 300 ? 3.018 8.211 12.602 1 91.19 300 ARG A C 1
ATOM 2339 O O . ARG A 1 300 ? 1.861 8.102 12.195 1 91.19 300 ARG A O 1
ATOM 2346 N N . LEU A 1 301 ? 3.494 7.574 13.562 1 94.12 301 LEU A N 1
ATOM 2347 C CA . LEU A 1 301 ? 2.709 6.727 14.453 1 94.12 301 LEU A CA 1
ATOM 2348 C C . LEU A 1 301 ? 2.955 7.09 15.914 1 94.12 301 LEU A C 1
ATOM 2350 O O . LEU A 1 301 ? 4.105 7.215 16.344 1 94.12 301 LEU A O 1
ATOM 2354 N N . TYR A 1 302 ? 1.86 7.297 16.578 1 94.88 302 TYR A N 1
ATOM 2355 C CA . TYR A 1 302 ? 1.974 7.645 17.984 1 94.88 302 TYR A CA 1
ATOM 2356 C C . TYR A 1 302 ? 2.117 6.395 18.844 1 94.88 302 TYR A C 1
ATOM 2358 O O . TYR A 1 302 ? 1.544 5.348 18.531 1 94.88 302 TYR A O 1
ATOM 2366 N N . VAL A 1 303 ? 2.875 6.559 19.875 1 95.31 303 VAL A N 1
ATOM 2367 C CA . VAL A 1 303 ? 3.031 5.484 20.844 1 95.31 303 VAL A CA 1
ATOM 2368 C C . VAL A 1 303 ? 2.137 5.75 22.047 1 95.31 303 VAL A C 1
ATOM 2370 O O . VAL A 1 303 ? 2.238 6.801 22.688 1 95.31 303 VAL A O 1
ATOM 2373 N N . VAL A 1 304 ? 1.277 4.801 22.312 1 94.12 304 VAL A N 1
ATOM 2374 C CA . VAL A 1 304 ? 0.365 4.957 23.438 1 94.12 304 VAL A CA 1
ATOM 2375 C C . VAL A 1 304 ? 0.509 3.77 24.391 1 94.12 304 VAL A C 1
ATOM 2377 O O . VAL A 1 304 ? 0.88 2.672 23.969 1 94.12 304 VAL A O 1
ATOM 2380 N N . ASP A 1 305 ? 0.255 3.99 25.625 1 91.38 305 ASP A N 1
ATOM 2381 C CA . ASP A 1 305 ? 0.303 2.891 26.578 1 91.38 305 ASP A CA 1
ATOM 2382 C C . ASP A 1 305 ? -1.031 2.15 26.641 1 91.38 305 ASP A C 1
ATOM 2384 O O . ASP A 1 305 ? -1.897 2.357 25.781 1 91.38 305 ASP A O 1
ATOM 2388 N N . GLY A 1 306 ? -1.167 1.211 27.547 1 86.69 306 GLY A N 1
ATOM 2389 C CA . GLY A 1 306 ? -2.344 0.361 27.641 1 86.69 306 GLY A CA 1
ATOM 2390 C C . GLY A 1 306 ? -3.621 1.138 27.891 1 86.69 306 GLY A C 1
ATOM 2391 O O . GLY A 1 306 ? -4.715 0.653 27.609 1 86.69 306 GLY A O 1
ATOM 2392 N N . SER A 1 307 ? -3.514 2.357 28.375 1 87.94 307 SER A N 1
ATOM 2393 C CA . SER A 1 307 ? -4.68 3.176 28.703 1 87.94 307 SER A CA 1
ATOM 2394 C C . SER A 1 307 ? -4.93 4.227 27.625 1 87.94 307 SER A C 1
ATOM 2396 O O . SER A 1 307 ? -5.785 5.098 27.781 1 87.94 307 SER A O 1
ATOM 2398 N N . GLY A 1 308 ? -4.109 4.211 26.578 1 89.44 308 GLY A N 1
ATOM 2399 C CA . GLY A 1 308 ? -4.285 5.164 25.484 1 89.44 308 GLY A CA 1
ATOM 2400 C C . GLY A 1 308 ? -3.555 6.473 25.719 1 89.44 308 GLY A C 1
ATOM 2401 O O . GLY A 1 308 ? -3.742 7.434 24.969 1 89.44 308 GLY A O 1
ATOM 2402 N N . VAL A 1 309 ? -2.789 6.477 26.781 1 92.56 309 VAL A N 1
ATOM 2403 C CA . VAL A 1 309 ? -2.035 7.684 27.109 1 92.56 309 VAL A CA 1
ATOM 2404 C C . VAL A 1 309 ? -0.844 7.812 26.156 1 92.56 309 VAL A C 1
ATOM 2406 O O . VAL A 1 309 ? -0.127 6.84 25.906 1 92.56 309 VAL A O 1
ATOM 2409 N N . LEU A 1 310 ? -0.654 9 25.641 1 93.88 310 LEU A N 1
ATOM 2410 C CA . LEU A 1 310 ? 0.402 9.273 24.672 1 93.88 310 LEU A CA 1
ATOM 2411 C C . LEU A 1 310 ? 1.774 9.219 25.344 1 93.88 310 LEU A C 1
ATOM 2413 O O . LEU A 1 310 ? 2.02 9.914 26.328 1 93.88 310 LEU A O 1
ATOM 2417 N N . CYS A 1 311 ? 2.674 8.398 24.766 1 90.94 311 CYS A N 1
ATOM 2418 C CA . CYS A 1 311 ? 4 8.195 25.344 1 90.94 311 CYS A CA 1
ATOM 2419 C C . CYS A 1 311 ? 5.082 8.695 24.391 1 90.94 311 CYS A C 1
ATOM 2421 O O . CYS A 1 311 ? 6.215 8.938 24.812 1 90.94 311 CYS A O 1
ATOM 2423 N N . GLY A 1 312 ? 4.758 8.781 23.188 1 93.06 312 GLY A N 1
ATOM 2424 C CA . GLY A 1 312 ? 5.773 9.172 22.219 1 93.06 312 GLY A CA 1
ATOM 2425 C C . GLY A 1 312 ? 5.266 9.18 20.797 1 93.06 312 GLY A C 1
ATOM 2426 O O . GLY A 1 312 ? 4.059 9.094 20.562 1 93.06 312 GLY A O 1
ATOM 2427 N N . VAL A 1 313 ? 6.207 9.375 19.859 1 93.81 313 VAL A N 1
ATOM 2428 C CA . VAL A 1 313 ? 5.898 9.359 18.438 1 93.81 313 VAL A CA 1
ATOM 2429 C C . VAL A 1 313 ? 7.074 8.758 17.656 1 93.81 313 VAL A C 1
ATOM 2431 O O . VAL A 1 313 ? 8.234 8.945 18.031 1 93.81 313 VAL A O 1
ATOM 2434 N N . ILE A 1 314 ? 6.805 7.973 16.734 1 93.19 314 ILE A N 1
ATOM 2435 C CA . ILE A 1 314 ? 7.789 7.445 15.797 1 93.19 314 ILE A CA 1
ATOM 2436 C C . ILE A 1 314 ? 7.453 7.906 14.375 1 93.19 314 ILE A C 1
ATOM 2438 O O . ILE A 1 314 ? 6.336 7.699 13.898 1 93.19 314 ILE A O 1
ATOM 2442 N N . THR A 1 315 ? 8.367 8.531 13.719 1 90.69 315 THR A N 1
ATOM 2443 C CA . THR A 1 315 ? 8.148 9 12.352 1 90.69 315 THR A CA 1
ATOM 2444 C C . THR A 1 315 ? 8.836 8.086 11.344 1 90.69 315 THR A C 1
ATOM 2446 O O . THR A 1 315 ? 9.656 7.246 11.719 1 90.69 315 THR A O 1
ATOM 2449 N N . LEU A 1 316 ? 8.477 8.234 10.117 1 90.62 316 LEU A N 1
ATOM 2450 C CA . LEU A 1 316 ? 9.156 7.504 9.055 1 90.62 316 LEU A CA 1
ATOM 2451 C C . LEU A 1 316 ? 10.648 7.832 9.031 1 90.62 316 LEU A C 1
ATOM 2453 O O . LEU A 1 316 ? 11.477 6.949 8.805 1 90.62 316 LEU A O 1
ATOM 2457 N N . THR A 1 317 ? 10.938 9.07 9.289 1 88.06 317 THR A N 1
ATOM 2458 C CA . THR A 1 317 ? 12.336 9.484 9.344 1 88.06 317 THR A CA 1
ATOM 2459 C C . THR A 1 317 ? 13.078 8.727 10.438 1 88.06 317 THR A C 1
ATOM 2461 O O . THR A 1 317 ? 14.219 8.305 10.242 1 88.06 317 THR A O 1
ATOM 2464 N N . ASP A 1 318 ? 12.461 8.594 11.602 1 89.06 318 ASP A N 1
ATOM 2465 C CA . ASP A 1 318 ? 13.055 7.797 12.664 1 89.06 318 ASP A CA 1
ATOM 2466 C C . ASP A 1 318 ? 13.352 6.375 12.188 1 89.06 318 ASP A C 1
ATOM 2468 O O . ASP A 1 318 ? 14.406 5.816 12.508 1 89.06 318 ASP A O 1
ATOM 2472 N N . LEU A 1 319 ? 12.383 5.82 11.453 1 91.88 319 LEU A N 1
ATOM 2473 C CA . LEU A 1 319 ? 12.531 4.457 10.961 1 91.88 319 LEU A CA 1
ATOM 2474 C C . LEU A 1 319 ? 13.688 4.367 9.969 1 91.88 319 LEU A C 1
ATOM 2476 O O . LEU A 1 319 ? 14.492 3.438 10.031 1 91.88 319 LEU A O 1
ATOM 2480 N N . MET A 1 320 ? 13.789 5.34 9.008 1 91.25 320 MET A N 1
ATOM 2481 C CA . MET A 1 320 ? 14.891 5.348 8.047 1 91.25 320 MET A CA 1
ATOM 2482 C C . MET A 1 320 ? 16.234 5.402 8.766 1 91.25 320 MET A C 1
ATOM 2484 O O . MET A 1 320 ? 17.156 4.668 8.414 1 91.25 320 MET A O 1
ATOM 2488 N N . ASN A 1 321 ? 16.281 6.227 9.75 1 88.69 321 ASN A N 1
ATOM 2489 C CA . ASN A 1 321 ? 17.516 6.367 10.516 1 88.69 321 ASN A CA 1
ATOM 2490 C C . ASN A 1 321 ? 17.875 5.07 11.227 1 88.69 321 ASN A C 1
ATOM 2492 O O . ASN A 1 321 ? 19.047 4.688 11.258 1 88.69 321 ASN A O 1
ATOM 2496 N N . LEU A 1 322 ? 16.938 4.473 11.773 1 89.81 322 LEU A N 1
ATOM 2497 C CA . LEU A 1 322 ? 17.172 3.205 12.461 1 89.81 322 LEU A CA 1
ATOM 2498 C C . LEU A 1 322 ? 17.734 2.16 11.5 1 89.81 322 LEU A C 1
ATOM 2500 O O . LEU A 1 322 ? 18.703 1.468 11.812 1 89.81 322 LEU A O 1
ATOM 2504 N N . ILE A 1 323 ? 17.125 2.051 10.305 1 90.75 323 ILE A N 1
ATOM 2505 C CA . ILE A 1 323 ? 17.469 1.02 9.328 1 90.75 323 ILE A CA 1
ATOM 2506 C C . ILE A 1 323 ? 18.906 1.213 8.859 1 90.75 323 ILE A C 1
ATOM 2508 O O . ILE A 1 323 ? 19.672 0.249 8.766 1 90.75 323 ILE A O 1
ATOM 2512 N N . VAL A 1 324 ? 19.281 2.375 8.633 1 87 324 VAL A N 1
ATOM 2513 C CA . VAL A 1 324 ? 20.609 2.623 8.094 1 87 324 VAL A CA 1
ATOM 2514 C C . VAL A 1 324 ? 21.641 2.496 9.203 1 87 324 VAL A C 1
ATOM 2516 O O . VAL A 1 324 ? 22.781 2.061 8.961 1 87 324 VAL A O 1
ATOM 2519 N N . THR A 1 325 ? 21.359 2.883 10.391 1 83.06 325 THR A N 1
ATOM 2520 C CA . THR A 1 325 ? 22.312 2.838 11.5 1 83.06 325 THR A CA 1
ATOM 2521 C C . THR A 1 325 ? 22.531 1.404 11.977 1 83.06 325 THR A C 1
ATOM 2523 O O . THR A 1 325 ? 23.656 0.988 12.234 1 83.06 325 THR A O 1
ATOM 2526 N N . GLU A 1 326 ? 21.516 0.693 12.289 1 73.81 326 GLU A N 1
ATOM 2527 C CA . GLU A 1 326 ? 21.625 -0.645 12.867 1 73.81 326 GLU A CA 1
ATOM 2528 C C . GLU A 1 326 ? 22.078 -1.659 11.812 1 73.81 326 GLU A C 1
ATOM 2530 O O . GLU A 1 326 ? 22.75 -2.637 12.141 1 73.81 326 GLU A O 1
ATOM 2535 N N . TRP A 1 327 ? 21.703 -1.591 10.648 1 62.69 327 TRP A N 1
ATOM 2536 C CA . TRP A 1 327 ? 22 -2.645 9.688 1 62.69 327 TRP A CA 1
ATOM 2537 C C . TRP A 1 327 ? 22.984 -2.146 8.625 1 62.69 327 TRP A C 1
ATOM 2539 O O . TRP A 1 327 ? 23.469 -2.924 7.797 1 62.69 327 TRP A O 1
ATOM 2549 N N . GLY A 1 328 ? 23.094 -0.935 8.43 1 55.72 328 GLY A N 1
ATOM 2550 C CA . GLY A 1 328 ? 24.109 -0.45 7.516 1 55.72 328 GLY A CA 1
ATOM 2551 C C . GLY A 1 328 ? 25.5 -0.951 7.852 1 55.72 328 GLY A C 1
ATOM 2552 O O . GLY A 1 328 ? 26.312 -1.187 6.957 1 55.72 328 GLY A O 1
ATOM 2553 N N . LEU A 1 329 ? 26 -0.849 9.164 1 49.19 329 LEU A N 1
ATOM 2554 C CA . LEU A 1 329 ? 27.406 -0.929 9.5 1 49.19 329 LEU A CA 1
ATOM 2555 C C . LEU A 1 329 ? 27.844 -2.379 9.68 1 49.19 329 LEU A C 1
ATOM 2557 O O . LEU A 1 329 ? 29.031 -2.662 9.812 1 49.19 329 LEU A O 1
ATOM 2561 N N . ASP A 1 330 ? 27.016 -3.365 9.891 1 43.38 330 ASP A N 1
ATOM 2562 C CA . ASP A 1 330 ? 27.828 -4.531 10.219 1 43.38 330 ASP A CA 1
ATOM 2563 C C . ASP A 1 330 ? 28.641 -4.988 9.016 1 43.38 330 ASP A C 1
ATOM 2565 O O . ASP A 1 330 ? 29.141 -6.113 8.992 1 43.38 330 ASP A O 1
ATOM 2569 N N . GLN A 1 331 ? 28.797 -4.199 8.039 1 37.25 331 GLN A N 1
ATOM 2570 C CA . GLN A 1 331 ? 30.016 -4.52 7.305 1 37.25 331 GLN A CA 1
ATOM 2571 C C . GLN A 1 331 ? 31.266 -4.152 8.109 1 37.25 331 GLN A C 1
ATOM 2573 O O . GLN A 1 331 ? 31.266 -3.152 8.828 1 37.25 331 GLN A O 1
ATOM 2578 N N . MET B 1 1 ? -36.625 25.734 21.047 1 19.39 1 MET B N 1
ATOM 2579 C CA . MET B 1 1 ? -35.5 26.156 20.203 1 19.39 1 MET B CA 1
ATOM 2580 C C . MET B 1 1 ? -34.719 24.953 19.672 1 19.39 1 MET B C 1
ATOM 2582 O O . MET B 1 1 ? -34.188 24.156 20.453 1 19.39 1 MET B O 1
ATOM 2586 N N . GLU B 1 2 ? -35.062 24.25 18.609 1 22.05 2 GLU B N 1
ATOM 2587 C CA . GLU B 1 2 ? -34.906 22.938 18 1 22.05 2 GLU B CA 1
ATOM 2588 C C . GLU B 1 2 ? -33.469 22.719 17.547 1 22.05 2 GLU B C 1
ATOM 2590 O O . GLU B 1 2 ? -32.906 23.547 16.844 1 22.05 2 GLU B O 1
ATOM 2595 N N . GLU B 1 3 ? -32.625 22.125 18.297 1 27.94 3 GLU B N 1
ATOM 2596 C CA . GLU B 1 3 ? -31.172 22 18.188 1 27.94 3 GLU B CA 1
ATOM 2597 C C . GLU B 1 3 ? -30.75 21.672 16.766 1 27.94 3 GLU B C 1
ATOM 2599 O O . GLU B 1 3 ? -31.297 20.766 16.141 1 27.94 3 GLU B O 1
ATOM 2604 N N . ALA B 1 4 ? -30.484 22.672 15.945 1 29.62 4 ALA B N 1
ATOM 2605 C CA . ALA B 1 4 ? -30.047 22.719 14.555 1 29.62 4 ALA B CA 1
ATOM 2606 C C . ALA B 1 4 ? -29.141 21.531 14.219 1 29.62 4 ALA B C 1
ATOM 2608 O O . ALA B 1 4 ? -28 21.453 14.672 1 29.62 4 ALA B O 1
ATOM 2609 N N . GLU B 1 5 ? -29.391 20.266 14.312 1 34.03 5 GLU B N 1
ATOM 2610 C CA . GLU B 1 5 ? -28.922 18.938 13.945 1 34.03 5 GLU B CA 1
ATOM 2611 C C . GLU B 1 5 ? -28.188 18.953 12.609 1 34.03 5 GLU B C 1
ATOM 2613 O O . GLU B 1 5 ? -28.812 18.781 11.555 1 34.03 5 GLU B O 1
ATOM 2618 N N . GLY B 1 6 ? -27.531 19.953 12.141 1 34.34 6 GLY B N 1
ATOM 2619 C CA . GLY B 1 6 ? -26.844 20.375 10.93 1 34.34 6 GLY B CA 1
ATOM 2620 C C . GLY B 1 6 ? -26.109 19.234 10.242 1 34.34 6 GLY B C 1
ATOM 2621 O O . GLY B 1 6 ? -25.578 18.344 10.898 1 34.34 6 GLY B O 1
ATOM 2622 N N . SER B 1 7 ? -26.422 18.641 9.078 1 40.81 7 SER B N 1
ATOM 2623 C CA . SER B 1 7 ? -26.141 17.547 8.164 1 40.81 7 SER B CA 1
ATOM 2624 C C . SER B 1 7 ? -24.641 17.25 8.125 1 40.81 7 SER B C 1
ATOM 2626 O O . SER B 1 7 ? -23.922 17.734 7.254 1 40.81 7 SER B O 1
ATOM 2628 N N . SER B 1 8 ? -23.688 17.469 9.062 1 55.84 8 SER B N 1
ATOM 2629 C CA . SER B 1 8 ? -22.234 17.516 9.008 1 55.84 8 SER B CA 1
ATOM 2630 C C . SER B 1 8 ? -21.656 16.219 8.461 1 55.84 8 SER B C 1
ATOM 2632 O O . SER B 1 8 ? -22.047 15.125 8.891 1 55.84 8 SER B O 1
ATOM 2634 N N . GLY B 1 9 ? -21.578 16.078 7.023 1 76.25 9 GLY B N 1
ATOM 2635 C CA . GLY B 1 9 ? -20.922 15.102 6.168 1 76.25 9 GLY B CA 1
ATOM 2636 C C . GLY B 1 9 ? -19.781 14.367 6.863 1 76.25 9 GLY B C 1
ATOM 2637 O O . GLY B 1 9 ? -19.172 13.461 6.285 1 76.25 9 GLY B O 1
ATOM 2638 N N . PHE B 1 10 ? -19.781 14.742 8.258 1 85.38 10 PHE B N 1
ATOM 2639 C CA . PHE B 1 10 ? -18.719 14.102 9.031 1 85.38 10 PHE B CA 1
ATOM 2640 C C . PHE B 1 10 ? -19.156 12.711 9.492 1 85.38 10 PHE B C 1
ATOM 2642 O O . PHE B 1 10 ? -20.266 12.539 9.992 1 85.38 10 PHE B O 1
ATOM 2649 N N . LYS B 1 11 ? -18.406 11.734 9.367 1 89.88 11 LYS B N 1
ATOM 2650 C CA . LYS B 1 11 ? -18.625 10.344 9.742 1 89.88 11 LYS B CA 1
ATOM 2651 C C . LYS B 1 11 ? -17.516 9.836 10.656 1 89.88 11 LYS B C 1
ATOM 2653 O O . LYS B 1 11 ? -16.328 10.055 10.383 1 89.88 11 LYS B O 1
ATOM 2658 N N . TYR B 1 12 ? -17.922 9.266 11.789 1 91.62 12 TYR B N 1
ATOM 2659 C CA . TYR B 1 12 ? -16.984 8.656 12.727 1 91.62 12 TYR B CA 1
ATOM 2660 C C . TYR B 1 12 ? -17.406 7.223 13.047 1 91.62 12 TYR B C 1
ATOM 2662 O O . TYR B 1 12 ? -18.594 6.934 13.203 1 91.62 12 TYR B O 1
ATOM 2670 N N . CYS B 1 13 ? -16.438 6.363 13.07 1 91.06 13 CYS B N 1
ATOM 2671 C CA . CYS B 1 13 ? -16.719 5.008 13.516 1 91.06 13 CYS B CA 1
ATOM 2672 C C . CYS B 1 13 ? -15.578 4.445 14.352 1 91.06 13 CYS B C 1
ATOM 2674 O O . CYS B 1 13 ? -14.406 4.727 14.07 1 91.06 13 CYS B O 1
ATOM 2676 N N . ASP B 1 14 ? -15.953 3.574 15.383 1 90.12 14 ASP B N 1
ATOM 2677 C CA . ASP B 1 14 ? -14.938 2.99 16.25 1 90.12 14 ASP B CA 1
ATOM 2678 C C . ASP B 1 14 ? -15.086 1.472 16.328 1 90.12 14 ASP B C 1
ATOM 2680 O O . ASP B 1 14 ? -14.516 0.829 17.203 1 90.12 14 ASP B O 1
ATOM 2684 N N . ASN B 1 15 ? -15.914 0.992 15.398 1 91.62 15 ASN B N 1
ATOM 2685 C CA . ASN B 1 15 ? -16.047 -0.459 15.32 1 91.62 15 ASN B CA 1
ATOM 2686 C C . ASN B 1 15 ? -16.141 -0.933 13.867 1 91.62 15 ASN B C 1
ATOM 2688 O O . ASN B 1 15 ? -16.562 -0.172 12.992 1 91.62 15 ASN B O 1
ATOM 2692 N N . LEU B 1 16 ? -15.828 -2.137 13.719 1 91.75 16 LEU B N 1
ATOM 2693 C CA . LEU B 1 16 ? -15.711 -2.691 12.375 1 91.75 16 LEU B CA 1
ATOM 2694 C C . LEU B 1 16 ? -17.078 -2.771 11.695 1 91.75 16 LEU B C 1
ATOM 2696 O O . LEU B 1 16 ? -17.203 -2.48 10.508 1 91.75 16 LEU B O 1
ATOM 2700 N N . GLY B 1 17 ? -18.078 -3.174 12.422 1 90.12 17 GLY B N 1
ATOM 2701 C CA . GLY B 1 17 ? -19.406 -3.264 11.844 1 90.12 17 GLY B CA 1
ATOM 2702 C C . GLY B 1 17 ? -19.891 -1.957 11.234 1 90.12 17 GLY B C 1
ATOM 2703 O O . GLY B 1 17 ? -20.359 -1.93 10.094 1 90.12 17 GLY B O 1
ATOM 2704 N N . ASP B 1 18 ? -19.703 -0.904 11.953 1 91.88 18 ASP B N 1
ATOM 2705 C CA . ASP B 1 18 ? -20.078 0.419 11.477 1 91.88 18 ASP B CA 1
ATOM 2706 C C . ASP B 1 18 ? -19.234 0.835 10.273 1 91.88 18 ASP B C 1
ATOM 2708 O O . ASP B 1 18 ? -19.75 1.444 9.328 1 91.88 18 ASP B O 1
ATOM 2712 N N . LEU B 1 19 ? -17.984 0.513 10.328 1 93.44 19 LEU B N 1
ATOM 2713 C CA . LEU B 1 19 ? -17.109 0.859 9.211 1 93.44 19 LEU B CA 1
ATOM 2714 C C . LEU B 1 19 ? -17.594 0.19 7.926 1 93.44 19 LEU B C 1
ATOM 2716 O O . LEU B 1 19 ? -17.656 0.833 6.875 1 93.44 19 LEU B O 1
ATOM 2720 N N . LEU B 1 20 ? -17.969 -1.077 8.008 1 93.88 20 LEU B N 1
ATOM 2721 C CA . LEU B 1 20 ? -18.406 -1.823 6.836 1 93.88 20 LEU B CA 1
ATOM 2722 C C . LEU B 1 20 ? -19.703 -1.244 6.277 1 93.88 20 LEU B C 1
ATOM 2724 O O . LEU B 1 20 ? -19.875 -1.161 5.059 1 93.88 20 LEU B O 1
ATOM 2728 N N . GLU B 1 21 ? -20.5 -0.791 7.105 1 92.25 21 GLU B N 1
ATOM 2729 C CA . GLU B 1 21 ? -21.797 -0.277 6.691 1 92.25 21 GLU B CA 1
ATOM 2730 C C . GLU B 1 21 ? -21.688 1.152 6.168 1 92.25 21 GLU B C 1
ATOM 2732 O O . GLU B 1 21 ? -22.375 1.527 5.219 1 92.25 21 GLU B O 1
ATOM 2737 N N . MET B 1 22 ? -20.828 1.878 6.73 1 92.56 22 MET B N 1
ATOM 2738 C CA . MET B 1 22 ? -20.734 3.299 6.406 1 92.56 22 MET B CA 1
ATOM 2739 C C . MET B 1 22 ? -19.859 3.518 5.176 1 92.56 22 MET B C 1
ATOM 2741 O O . MET B 1 22 ? -19.922 4.574 4.547 1 92.56 22 MET B O 1
ATOM 2745 N N . THR B 1 23 ? -19.031 2.549 4.871 1 93.94 23 THR B N 1
ATOM 2746 C CA . THR B 1 23 ? -18.078 2.73 3.785 1 93.94 23 THR B CA 1
ATOM 2747 C C . THR B 1 23 ? -18.75 2.473 2.434 1 93.94 23 THR B C 1
ATOM 2749 O O . THR B 1 23 ? -19.078 1.333 2.109 1 93.94 23 THR B O 1
ATOM 2752 N N . ALA B 1 24 ? -18.891 3.555 1.687 1 92.88 24 ALA B N 1
ATOM 2753 C CA . ALA B 1 24 ? -19.328 3.396 0.302 1 92.88 24 ALA B CA 1
ATOM 2754 C C . ALA B 1 24 ? -18.266 2.676 -0.529 1 92.88 24 ALA B C 1
ATOM 2756 O O . ALA B 1 24 ? -17.062 2.914 -0.361 1 92.88 24 ALA B O 1
ATOM 2757 N N . VAL B 1 25 ? -18.672 1.871 -1.493 1 92.94 25 VAL B N 1
ATOM 2758 C CA . VAL B 1 25 ? -17.734 1.095 -2.291 1 92.94 25 VAL B CA 1
ATOM 2759 C C . VAL B 1 25 ? -16.844 2.037 -3.102 1 92.94 25 VAL B C 1
ATOM 2761 O O . VAL B 1 25 ? -15.727 1.677 -3.475 1 92.94 25 VAL B O 1
ATOM 2764 N N . THR B 1 26 ? -17.266 3.227 -3.369 1 88.62 26 THR B N 1
ATOM 2765 C CA . THR B 1 26 ? -16.516 4.203 -4.148 1 88.62 26 THR B CA 1
ATOM 2766 C C . THR B 1 26 ? -15.266 4.645 -3.391 1 88.62 26 THR B C 1
ATOM 2768 O O . THR B 1 26 ? -14.336 5.188 -3.988 1 88.62 26 THR B O 1
ATOM 2771 N N . ARG B 1 27 ? -15.25 4.402 -2.115 1 88 27 ARG B N 1
ATOM 2772 C CA . ARG B 1 27 ? -14.102 4.789 -1.299 1 88 27 ARG B CA 1
ATOM 2773 C C . ARG B 1 27 ? -12.945 3.816 -1.492 1 88 27 ARG B C 1
ATOM 2775 O O . ARG B 1 27 ? -11.812 4.102 -1.094 1 88 27 ARG B O 1
ATOM 2782 N N . LEU B 1 28 ? -13.258 2.746 -2.07 1 86.81 28 LEU B N 1
ATOM 2783 C CA . LEU B 1 28 ? -12.242 1.713 -2.252 1 86.81 28 LEU B CA 1
ATOM 2784 C C . LEU B 1 28 ? -11.555 1.857 -3.605 1 86.81 28 LEU B C 1
ATOM 2786 O O . LEU B 1 28 ? -10.641 1.097 -3.926 1 86.81 28 LEU B O 1
ATOM 2790 N N . TYR B 1 29 ? -12.016 2.982 -4.293 1 73.31 29 TYR B N 1
ATOM 2791 C CA . TYR B 1 29 ? -11.406 3.188 -5.602 1 73.31 29 TYR B CA 1
ATOM 2792 C C . TYR B 1 29 ? -9.906 3.424 -5.473 1 73.31 29 TYR B C 1
ATOM 2794 O O . TYR B 1 29 ? -9.461 4.203 -4.625 1 73.31 29 TYR B O 1
ATOM 2802 N N . PRO B 1 30 ? -9.148 2.662 -6.164 1 61.34 30 PRO B N 1
ATOM 2803 C CA . PRO B 1 30 ? -7.73 3.037 -6.184 1 61.34 30 PRO B CA 1
ATOM 2804 C C . PRO B 1 30 ? -7.508 4.465 -6.672 1 61.34 30 PRO B C 1
ATOM 2806 O O . PRO B 1 30 ? -8.32 4.996 -7.438 1 61.34 30 PRO B O 1
ATOM 2809 N N . PRO B 1 31 ? -6.688 5.332 -5.988 1 54.28 31 PRO B N 1
ATOM 2810 C CA . PRO B 1 31 ? -6.477 6.727 -6.391 1 54.28 31 PRO B CA 1
ATOM 2811 C C . PRO B 1 31 ? -6.305 6.883 -7.898 1 54.28 31 PRO B C 1
ATOM 2813 O O . PRO B 1 31 ? -5.801 5.977 -8.562 1 54.28 31 PRO B O 1
ATOM 2816 N N . VAL B 1 32 ? -7.273 7.691 -8.648 1 48.69 32 VAL B N 1
ATOM 2817 C CA . VAL B 1 32 ? -7.699 7.926 -10.023 1 48.69 32 VAL B CA 1
ATOM 2818 C C . VAL B 1 32 ? -6.477 8.016 -10.93 1 48.69 32 VAL B C 1
ATOM 2820 O O . VAL B 1 32 ? -6.609 8.055 -12.156 1 48.69 32 VAL B O 1
ATOM 2823 N N . PRO B 1 33 ? -5.5 8.914 -10.812 1 45.69 33 PRO B N 1
ATOM 2824 C CA . PRO B 1 33 ? -5.277 9.359 -12.195 1 45.69 33 PRO B CA 1
ATOM 2825 C C . PRO B 1 33 ? -5.34 8.211 -13.203 1 45.69 33 PRO B C 1
ATOM 2827 O O . PRO B 1 33 ? -5.582 8.445 -14.391 1 45.69 33 PRO B O 1
ATOM 2830 N N . VAL B 1 34 ? -4.875 7.0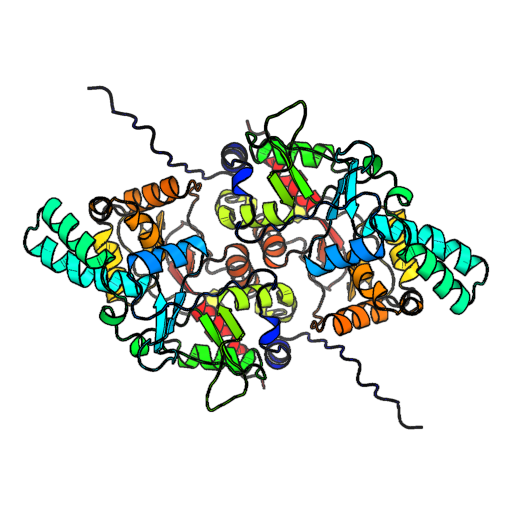74 -13.016 1 45.09 34 VAL B N 1
ATOM 2831 C CA . VAL B 1 34 ? -4.664 6.195 -14.156 1 45.09 34 VAL B CA 1
ATOM 2832 C C . VAL B 1 34 ? -5.766 5.141 -14.211 1 45.09 34 VAL B C 1
ATOM 2834 O O . VAL B 1 34 ? -6.133 4.562 -13.188 1 45.09 34 VAL B O 1
ATOM 2837 N N . LYS B 1 35 ? -6.691 5.398 -15.156 1 50.22 35 LYS B N 1
ATOM 2838 C CA . LYS B 1 35 ? -7.633 4.348 -15.523 1 50.22 35 LYS B CA 1
ATOM 2839 C C . LYS B 1 35 ? -7.008 2.965 -15.367 1 50.22 35 LYS B C 1
ATOM 2841 O O . LYS B 1 35 ? -6.223 2.531 -16.219 1 50.22 35 LYS B O 1
ATOM 2846 N N . LYS B 1 36 ? -6.875 2.361 -14.172 1 57.12 36 LYS B N 1
ATOM 2847 C CA . LYS B 1 36 ? -6.117 1.139 -13.922 1 57.12 36 LYS B CA 1
ATOM 2848 C C . LYS B 1 36 ? -6.895 -0.093 -14.383 1 57.12 36 LYS B C 1
ATOM 2850 O O . LYS B 1 36 ? -6.547 -1.221 -14.023 1 57.12 36 LYS B O 1
ATOM 2855 N N . TRP B 1 37 ? -8.164 0.187 -15.25 1 63.91 37 TRP B N 1
ATOM 2856 C CA . TRP B 1 37 ? -8.664 -1.142 -15.594 1 63.91 37 TRP B CA 1
ATOM 2857 C C . TRP B 1 37 ? -8.812 -1.3 -17.094 1 63.91 37 TRP B C 1
ATOM 2859 O O . TRP B 1 37 ? -8.93 -0.31 -17.828 1 63.91 37 TRP B O 1
ATOM 2869 N N . TYR B 1 38 ? -8.547 -2.424 -17.578 1 77.81 38 TYR B N 1
ATOM 2870 C CA . TYR B 1 38 ? -8.633 -2.852 -18.969 1 77.81 38 TYR B CA 1
ATOM 2871 C C . TYR B 1 38 ? -9.656 -3.967 -19.141 1 77.81 38 TYR B C 1
ATOM 2873 O O . TYR B 1 38 ? -9.727 -4.879 -18.312 1 77.81 38 TYR B O 1
ATOM 2881 N N . ILE B 1 39 ? -10.523 -3.705 -20.094 1 85.5 39 ILE B N 1
ATOM 2882 C CA . ILE B 1 39 ? -11.453 -4.777 -20.438 1 85.5 39 ILE B CA 1
ATOM 2883 C C . ILE B 1 39 ? -10.945 -5.523 -21.672 1 85.5 39 ILE B C 1
ATOM 2885 O O . ILE B 1 39 ? -10.727 -4.922 -22.719 1 85.5 39 ILE B O 1
ATOM 2889 N N . ALA B 1 40 ? -10.734 -6.742 -21.453 1 87.94 40 ALA B N 1
ATOM 2890 C CA . ALA B 1 40 ? -10.242 -7.547 -22.562 1 87.94 40 ALA B CA 1
ATOM 2891 C C . ALA B 1 40 ? -11.398 -8.023 -23.438 1 87.94 40 ALA B C 1
ATOM 2893 O O . ALA B 1 40 ? -12.422 -8.484 -22.938 1 87.94 40 ALA B O 1
ATOM 2894 N N . ASP B 1 41 ? -11.156 -7.832 -24.703 1 89.38 41 ASP B N 1
ATOM 2895 C CA . ASP B 1 41 ? -12.109 -8.438 -25.641 1 89.38 41 ASP B CA 1
ATOM 2896 C C . ASP B 1 41 ? -11.914 -9.945 -25.719 1 89.38 41 ASP B C 1
ATOM 2898 O O . ASP B 1 41 ? -10.781 -10.438 -25.641 1 89.38 41 ASP B O 1
ATOM 2902 N N . SER B 1 42 ? -12.984 -10.656 -25.938 1 87.31 42 SER B N 1
ATOM 2903 C CA . SER B 1 42 ? -12.953 -12.109 -25.891 1 87.31 42 SER B CA 1
ATOM 2904 C C . SER B 1 42 ? -12.086 -12.672 -27.016 1 87.31 42 SER B C 1
ATOM 2906 O O . SER B 1 42 ? -11.688 -13.836 -26.984 1 87.31 42 SER B O 1
ATOM 2908 N N . ASP B 1 43 ? -11.758 -11.875 -27.984 1 87.62 43 ASP B N 1
ATOM 2909 C CA . ASP B 1 43 ? -10.961 -12.367 -29.094 1 87.62 43 ASP B CA 1
ATOM 2910 C C . ASP B 1 43 ? -9.484 -12.008 -28.922 1 87.62 43 ASP B C 1
ATOM 2912 O O . ASP B 1 43 ? -8.656 -12.344 -29.781 1 87.62 43 ASP B O 1
ATOM 2916 N N . LEU B 1 44 ? -9.188 -11.398 -27.828 1 89.81 44 LEU B N 1
ATOM 2917 C CA . LEU B 1 44 ? -7.777 -11.141 -27.547 1 89.81 44 LEU B CA 1
ATOM 2918 C C . LEU B 1 44 ? -7.008 -12.445 -27.391 1 89.81 44 LEU B C 1
ATOM 2920 O O . LEU B 1 44 ? -7.559 -13.438 -26.906 1 89.81 44 LEU B O 1
ATOM 2924 N N . THR B 1 45 ? -5.809 -12.383 -27.812 1 89.38 45 THR B N 1
ATOM 2925 C CA . THR B 1 45 ? -4.988 -13.578 -27.688 1 89.38 45 THR B CA 1
ATOM 2926 C C . THR B 1 45 ? -4.559 -13.789 -26.234 1 89.38 45 THR B C 1
ATOM 2928 O O . THR B 1 45 ? -4.535 -12.836 -25.438 1 89.38 45 THR B O 1
ATOM 2931 N N . VAL B 1 46 ? -4.203 -14.969 -25.938 1 86.5 46 VAL B N 1
ATOM 2932 C CA . VAL B 1 46 ? -3.699 -15.312 -24.609 1 86.5 46 VAL B CA 1
ATOM 2933 C C . VAL B 1 46 ? -2.445 -14.492 -24.297 1 86.5 46 VAL B C 1
ATOM 2935 O O . VAL B 1 46 ? -2.295 -13.961 -23.203 1 86.5 46 VAL B O 1
ATOM 2938 N N . GLN B 1 47 ? -1.654 -14.367 -25.25 1 83.62 47 GLN B N 1
ATOM 2939 C CA . GLN B 1 47 ? -0.423 -13.609 -25.078 1 83.62 47 GLN B CA 1
ATOM 2940 C C . GLN B 1 47 ? -0.72 -12.148 -24.734 1 83.62 47 GLN B C 1
ATOM 2942 O O . GLN B 1 47 ? -0.091 -11.578 -23.844 1 83.62 47 GLN B O 1
ATOM 2947 N N . ALA B 1 48 ? -1.638 -11.656 -25.469 1 86.69 48 ALA B N 1
ATOM 2948 C CA . ALA B 1 48 ? -2.002 -10.266 -25.234 1 86.69 48 ALA B CA 1
ATOM 2949 C C . ALA B 1 48 ? -2.559 -10.07 -23.828 1 86.69 48 ALA B C 1
ATOM 2951 O O . ALA B 1 48 ? -2.258 -9.078 -23.156 1 86.69 48 ALA B O 1
ATOM 2952 N N . VAL B 1 49 ? -3.342 -11.016 -23.422 1 86.06 49 VAL B N 1
ATOM 2953 C CA . VAL B 1 49 ? -3.926 -10.938 -22.078 1 86.06 49 VAL B CA 1
ATOM 2954 C C . VAL B 1 49 ? -2.82 -10.992 -21.031 1 86.06 49 VAL B C 1
ATOM 2956 O O . VAL B 1 49 ? -2.816 -10.203 -20.078 1 86.06 49 VAL B O 1
ATOM 2959 N N . LEU B 1 50 ? -1.914 -11.852 -21.203 1 82.75 50 LEU B N 1
ATOM 2960 C CA . LEU B 1 50 ? -0.814 -11.992 -20.25 1 82.75 50 LEU B CA 1
ATOM 2961 C C . LEU B 1 50 ? 0.026 -10.727 -20.188 1 82.75 50 LEU B C 1
ATOM 2963 O O . LEU B 1 50 ? 0.472 -10.32 -19.125 1 82.75 50 LEU B O 1
ATOM 2967 N N . GLU B 1 51 ? 0.207 -10.125 -21.281 1 81.81 51 GLU B N 1
ATOM 2968 C CA . GLU B 1 51 ? 0.962 -8.883 -21.328 1 81.81 51 GLU B CA 1
ATOM 2969 C C . GLU B 1 51 ? 0.239 -7.762 -20.578 1 81.81 51 GLU B C 1
ATOM 2971 O O . GLU B 1 51 ? 0.87 -6.961 -19.891 1 81.81 51 GLU B O 1
ATOM 2976 N N . VAL B 1 52 ? -1.061 -7.793 -20.766 1 82.44 52 VAL B N 1
ATOM 2977 C CA . VAL B 1 52 ? -1.86 -6.777 -20.094 1 82.44 52 VAL B CA 1
ATOM 2978 C C . VAL B 1 52 ? -1.806 -6.988 -18.578 1 82.44 52 VAL B C 1
ATOM 2980 O O . VAL B 1 52 ? -1.605 -6.039 -17.812 1 82.44 52 VAL B O 1
ATOM 2983 N N . LEU B 1 53 ? -1.909 -8.211 -18.172 1 81.12 53 LEU B N 1
ATOM 2984 C CA . LEU B 1 53 ? -1.857 -8.523 -16.75 1 81.12 53 LEU B CA 1
ATOM 2985 C C . LEU B 1 53 ? -0.517 -8.117 -16.156 1 81.12 53 LEU B C 1
ATOM 2987 O O . LEU B 1 53 ? -0.467 -7.559 -15.055 1 81.12 53 LEU B O 1
ATOM 2991 N N . GLU B 1 54 ? 0.504 -8.344 -16.844 1 76.81 54 GLU B N 1
ATOM 2992 C CA . GLU B 1 54 ? 1.847 -8.023 -16.375 1 76.81 54 GLU B CA 1
ATOM 2993 C C . GLU B 1 54 ? 2.084 -6.516 -16.375 1 76.81 54 GLU B C 1
ATOM 2995 O O . GLU B 1 54 ? 2.605 -5.965 -15.398 1 76.81 54 GLU B O 1
ATOM 3000 N N . LEU B 1 55 ? 1.678 -5.898 -17.484 1 73.69 55 LEU B N 1
ATOM 3001 C CA . LEU B 1 55 ? 1.912 -4.469 -17.672 1 73.69 55 LEU B CA 1
ATOM 3002 C C . LEU B 1 55 ? 1.192 -3.662 -16.594 1 73.69 55 LEU B C 1
ATOM 3004 O O . LEU B 1 55 ? 1.756 -2.713 -16.047 1 73.69 55 LEU B O 1
ATOM 3008 N N . TYR B 1 56 ? 0.008 -4.117 -16.266 1 73.75 56 TYR B N 1
ATOM 3009 C CA . TYR B 1 56 ? -0.8 -3.348 -15.32 1 73.75 56 TYR B CA 1
ATOM 3010 C C . TYR B 1 56 ? -0.691 -3.92 -13.914 1 73.75 56 TYR B C 1
ATOM 3012 O O . TYR B 1 56 ? -1.286 -3.391 -12.977 1 73.75 56 TYR B O 1
ATOM 3020 N N . HIS B 1 57 ? 0.041 -4.973 -13.734 1 74.31 57 HIS B N 1
ATOM 3021 C CA . HIS B 1 57 ? 0.241 -5.625 -12.445 1 74.31 57 HIS B CA 1
ATOM 3022 C C . HIS B 1 57 ? -1.092 -5.969 -11.789 1 74.31 57 HIS B C 1
ATOM 3024 O O . HIS B 1 57 ? -1.323 -5.633 -10.625 1 74.31 57 HIS B O 1
ATOM 3030 N N . ILE B 1 58 ? -1.932 -6.492 -12.641 1 77.19 58 ILE B N 1
ATOM 3031 C CA . ILE B 1 58 ? -3.223 -6.938 -12.133 1 77.19 58 ILE B CA 1
ATOM 3032 C C . ILE B 1 58 ? -3.342 -8.453 -12.281 1 77.19 58 ILE B C 1
ATOM 3034 O O . ILE B 1 58 ? -2.668 -9.055 -13.117 1 77.19 58 ILE B O 1
ATOM 3038 N N . SER B 1 59 ? -4.168 -8.977 -11.438 1 77.06 59 SER B N 1
ATOM 3039 C CA . SER B 1 59 ? -4.238 -10.438 -11.414 1 77.06 59 SER B CA 1
ATOM 3040 C C . SER B 1 59 ? -5.418 -10.945 -12.227 1 77.06 59 SER B C 1
ATOM 3042 O O . SER B 1 59 ? -5.496 -12.141 -12.539 1 77.06 59 SER B O 1
ATOM 3044 N N . SER B 1 60 ? -6.305 -10.047 -12.625 1 83 60 SER B N 1
ATOM 3045 C CA . SER B 1 60 ? -7.477 -10.453 -13.398 1 83 60 SER B CA 1
ATOM 3046 C C . SER B 1 60 ? -8.039 -9.289 -14.195 1 83 60 SER B C 1
ATOM 3048 O O . SER B 1 60 ? -7.812 -8.125 -13.859 1 83 60 SER B O 1
ATOM 3050 N N . LEU B 1 61 ? -8.734 -9.68 -15.258 1 84.31 61 LEU B N 1
ATOM 3051 C CA . LEU B 1 61 ? -9.328 -8.695 -16.156 1 84.31 61 LEU B CA 1
ATOM 3052 C C . LEU B 1 61 ? -10.727 -9.125 -16.578 1 84.31 61 LEU B C 1
ATOM 3054 O O . LEU B 1 61 ? -10.961 -10.305 -16.844 1 84.31 61 LEU B O 1
ATOM 3058 N N . PRO B 1 62 ? -11.578 -8.133 -16.562 1 86.12 62 PRO B N 1
ATOM 3059 C CA . PRO B 1 62 ? -12.875 -8.484 -17.141 1 86.12 62 PRO B CA 1
ATOM 3060 C C . PRO B 1 62 ? -12.797 -8.773 -18.641 1 86.12 62 PRO B C 1
ATOM 3062 O O . PRO B 1 62 ? -11.969 -8.188 -19.344 1 86.12 62 PRO B O 1
ATOM 3065 N N . VAL B 1 63 ? -13.648 -9.617 -19.062 1 88.19 63 VAL B N 1
ATOM 3066 C CA . VAL B 1 63 ? -13.68 -10.008 -20.469 1 88.19 63 VAL B CA 1
ATOM 3067 C C . VAL B 1 63 ? -15.023 -9.617 -21.078 1 88.19 63 VAL B C 1
ATOM 3069 O O . VAL B 1 63 ? -16.078 -9.961 -20.547 1 88.19 63 VAL B O 1
ATOM 3072 N N . ARG B 1 64 ? -14.898 -8.906 -22.094 1 87.94 64 ARG B N 1
ATOM 3073 C CA . ARG B 1 64 ? -16.094 -8.531 -22.844 1 87.94 64 ARG B CA 1
ATOM 3074 C C . ARG B 1 64 ? -16.312 -9.492 -24.016 1 87.94 64 ARG B C 1
ATOM 3076 O O . ARG B 1 64 ? -15.406 -9.75 -24.797 1 87.94 64 ARG B O 1
ATOM 3083 N N . ASN B 1 65 ? -17.516 -10 -24.031 1 86.12 65 ASN B N 1
ATOM 3084 C CA . ASN B 1 65 ? -17.906 -10.773 -25.203 1 86.12 65 ASN B CA 1
ATOM 3085 C C . ASN B 1 65 ? -18.141 -9.891 -26.422 1 86.12 65 ASN B C 1
ATOM 3087 O O . ASN B 1 65 ? -19.047 -9.047 -26.422 1 86.12 65 ASN B O 1
ATOM 3091 N N . VAL B 1 66 ? -17.391 -10.125 -27.422 1 86 66 VAL B N 1
ATOM 3092 C CA . VAL B 1 66 ? -17.406 -9.242 -28.578 1 86 66 VAL B CA 1
ATOM 3093 C C . VAL B 1 66 ? -18.75 -9.375 -29.297 1 86 66 VAL B C 1
ATOM 3095 O O . VAL B 1 66 ? -19.25 -8.406 -29.875 1 86 66 VAL B O 1
ATOM 3098 N N . SER B 1 67 ? -19.359 -10.461 -29.297 1 86 67 SER B N 1
ATOM 3099 C CA . SER B 1 67 ? -20.625 -10.688 -29.984 1 86 67 SER B CA 1
ATOM 3100 C C . SER B 1 67 ? -21.781 -9.984 -29.281 1 86 67 SER B C 1
ATOM 3102 O O . SER B 1 67 ? -22.641 -9.391 -29.938 1 86 67 SER B O 1
ATOM 3104 N N . THR B 1 68 ? -21.781 -9.93 -27.969 1 84.12 68 THR B N 1
ATOM 3105 C CA . THR B 1 68 ? -22.891 -9.375 -27.203 1 84.12 68 THR B CA 1
ATOM 3106 C C . THR B 1 68 ? -22.547 -7.984 -26.672 1 84.12 68 THR B C 1
ATOM 3108 O O . THR B 1 68 ? -23.453 -7.207 -26.344 1 84.12 68 THR B O 1
ATOM 3111 N N . GLY B 1 69 ? -21.297 -7.809 -26.531 1 82.75 69 GLY B N 1
ATOM 3112 C CA . GLY B 1 69 ? -20.859 -6.539 -25.969 1 82.75 69 GLY B CA 1
ATOM 3113 C C . GLY B 1 69 ? -20.906 -6.504 -24.453 1 82.75 69 GLY B C 1
ATOM 3114 O O . GLY B 1 69 ? -20.531 -5.504 -23.844 1 82.75 69 GLY B O 1
ATOM 3115 N N . LYS B 1 70 ? -21.328 -7.578 -23.953 1 83.38 70 LYS B N 1
ATOM 3116 C CA . LYS B 1 70 ? -21.469 -7.637 -22.516 1 83.38 70 LYS B CA 1
ATOM 3117 C C . LYS B 1 70 ? -20.281 -8.344 -21.859 1 83.38 70 LYS B C 1
ATOM 3119 O O . LYS B 1 70 ? -19.609 -9.148 -22.516 1 83.38 70 LYS B O 1
ATOM 3124 N N . CYS B 1 71 ? -20.141 -8.008 -20.609 1 84.12 71 CYS B N 1
ATOM 3125 C CA . CYS B 1 71 ? -19.062 -8.672 -19.891 1 84.12 71 CYS B CA 1
ATOM 3126 C C . CYS B 1 71 ? -19.422 -10.117 -19.562 1 84.12 71 CYS B C 1
ATOM 3128 O O . CYS B 1 71 ? -20.484 -10.383 -19.016 1 84.12 71 CYS B O 1
ATOM 3130 N N . ALA B 1 72 ? -18.547 -10.984 -19.891 1 79.69 72 ALA B N 1
ATOM 3131 C CA . ALA B 1 72 ? -18.781 -12.422 -19.734 1 79.69 72 ALA B CA 1
ATOM 3132 C C . ALA B 1 72 ? -18.188 -12.93 -18.422 1 79.69 72 ALA B C 1
ATOM 3134 O O . ALA B 1 72 ? -18.609 -13.969 -17.906 1 79.69 72 ALA B O 1
ATOM 3135 N N . GLY B 1 73 ? -17.234 -12.227 -17.859 1 83.81 73 GLY B N 1
ATOM 3136 C CA . GLY B 1 73 ? -16.531 -12.656 -16.656 1 83.81 73 GLY B CA 1
ATOM 3137 C C . GLY B 1 73 ? -15.133 -12.07 -16.547 1 83.81 73 GLY B C 1
ATOM 3138 O O . GLY B 1 73 ? -14.883 -10.969 -17.047 1 83.81 73 GLY B O 1
ATOM 3139 N N . PHE B 1 74 ? -14.375 -12.789 -15.805 1 86.56 74 PHE B N 1
ATOM 3140 C CA . PHE B 1 74 ? -12.992 -12.367 -15.633 1 86.56 74 PHE B CA 1
ATOM 3141 C C . PHE B 1 74 ? -12.031 -13.461 -16.094 1 86.56 74 PHE B C 1
ATOM 3143 O O . PHE B 1 74 ? -12.391 -14.641 -16.094 1 86.56 74 PHE B O 1
ATOM 3150 N N . ILE B 1 75 ? -10.961 -13.031 -16.5 1 85.56 75 ILE B N 1
ATOM 3151 C CA . ILE B 1 75 ? -9.875 -13.953 -16.797 1 85.56 75 ILE B CA 1
ATOM 3152 C C . ILE B 1 75 ? -8.672 -13.648 -15.906 1 85.56 75 ILE B C 1
ATOM 3154 O O . ILE B 1 75 ? -8.375 -12.484 -15.633 1 85.56 75 ILE B O 1
ATOM 3158 N N . ASP B 1 76 ? -8.094 -14.672 -15.414 1 83.75 76 ASP B N 1
ATOM 3159 C CA . ASP B 1 76 ? -6.898 -14.5 -14.586 1 83.75 76 ASP B CA 1
ATOM 3160 C C . ASP B 1 76 ? -5.824 -15.516 -14.961 1 83.75 76 ASP B C 1
ATOM 3162 O O . ASP B 1 76 ? -5.988 -16.281 -15.914 1 83.75 76 ASP B O 1
ATOM 3166 N N . SER B 1 77 ? -4.75 -15.422 -14.266 1 82.75 77 SER B N 1
ATOM 3167 C CA . SER B 1 77 ? -3.604 -16.266 -14.578 1 82.75 77 SER B CA 1
ATOM 3168 C C . SER B 1 77 ? -3.938 -17.75 -14.383 1 82.75 77 SER B C 1
ATOM 3170 O O . SER B 1 77 ? -3.418 -18.609 -15.094 1 82.75 77 SER B O 1
ATOM 3172 N N . LEU B 1 78 ? -4.805 -18.031 -13.5 1 83.5 78 LEU B N 1
ATOM 3173 C CA . LEU B 1 78 ? -5.168 -19.422 -13.258 1 83.5 78 LEU B CA 1
ATOM 3174 C C . LEU B 1 78 ? -5.953 -20 -14.438 1 83.5 78 LEU B C 1
ATOM 3176 O O . LEU B 1 78 ? -5.785 -21.156 -14.797 1 83.5 78 LEU B O 1
ATOM 3180 N N . ASP B 1 79 ? -6.766 -19.203 -14.953 1 83.12 79 ASP B N 1
ATOM 3181 C CA . ASP B 1 79 ? -7.492 -19.641 -16.141 1 83.12 79 ASP B CA 1
ATOM 3182 C C . ASP B 1 79 ? -6.531 -19.984 -17.281 1 83.12 79 ASP B C 1
ATOM 3184 O O . ASP B 1 79 ? -6.703 -21.016 -17.953 1 83.12 79 ASP B O 1
ATOM 3188 N N . ILE B 1 80 ? -5.66 -19.141 -17.438 1 83.56 80 ILE B N 1
ATOM 3189 C CA . ILE B 1 80 ? -4.676 -19.344 -18.484 1 83.56 80 ILE B CA 1
ATOM 3190 C C . ILE B 1 80 ? -3.842 -20.594 -18.172 1 83.56 80 ILE B C 1
ATOM 3192 O O . ILE B 1 80 ? -3.555 -21.391 -19.062 1 83.56 80 ILE B O 1
ATOM 3196 N N . LEU B 1 81 ? -3.514 -20.719 -17 1 83.44 81 LEU B N 1
ATOM 3197 C CA . LEU B 1 81 ? -2.762 -21.891 -16.562 1 83.44 81 LEU B CA 1
ATOM 3198 C C . LEU B 1 81 ? -3.535 -23.172 -16.844 1 83.44 81 LEU B C 1
ATOM 3200 O O . LEU B 1 81 ? -2.959 -24.156 -17.312 1 83.44 81 LEU B O 1
ATOM 3204 N N . GLY B 1 82 ? -4.727 -23.156 -16.516 1 83.75 82 GLY B N 1
ATOM 3205 C CA . GLY B 1 82 ? -5.551 -24.328 -16.781 1 83.75 82 GLY B CA 1
ATOM 3206 C C . GLY B 1 82 ? -5.512 -24.766 -18.234 1 83.75 82 GLY B C 1
ATOM 3207 O O . GLY B 1 82 ? -5.371 -25.953 -18.531 1 83.75 82 GLY B O 1
ATOM 3208 N N . TYR B 1 83 ? -5.641 -23.859 -19.016 1 81.75 83 TYR B N 1
ATOM 3209 C CA . TYR B 1 83 ? -5.582 -24.141 -20.438 1 81.75 83 TYR B CA 1
ATOM 3210 C C . TYR B 1 83 ? -4.203 -24.656 -20.828 1 81.75 83 TYR B C 1
ATOM 3212 O O . TYR B 1 83 ? -4.09 -25.625 -21.578 1 81.75 83 TYR B O 1
ATOM 3220 N N . LEU B 1 84 ? -3.221 -24.016 -20.375 1 82.31 84 LEU B N 1
ATOM 3221 C CA . LEU B 1 84 ? -1.853 -24.438 -20.656 1 82.31 84 LEU B CA 1
ATOM 3222 C C . LEU B 1 84 ? -1.628 -25.891 -20.234 1 82.31 84 LEU B C 1
ATOM 3224 O O . LEU B 1 84 ? -1.064 -26.672 -20.984 1 82.31 84 LEU B O 1
ATOM 3228 N N . ILE B 1 85 ? -2.062 -26.172 -19.125 1 84.31 85 ILE B N 1
ATOM 3229 C CA . ILE B 1 85 ? -1.895 -27.5 -18.578 1 84.31 85 ILE B CA 1
ATOM 3230 C C . ILE B 1 85 ? -2.662 -28.516 -19.438 1 84.31 85 ILE B C 1
ATOM 3232 O O . ILE B 1 85 ? -2.174 -29.609 -19.703 1 84.31 85 ILE B O 1
ATOM 3236 N N . SER B 1 86 ? -3.787 -28.141 -19.828 1 82.25 86 SER B N 1
ATOM 3237 C CA . SER B 1 86 ? -4.625 -29.031 -20.625 1 82.25 86 SER B CA 1
ATOM 3238 C C . SER B 1 86 ? -3.973 -29.344 -21.969 1 82.25 86 SER B C 1
ATOM 3240 O O . SER B 1 86 ? -4.207 -30.406 -22.547 1 82.25 86 SER B O 1
ATOM 3242 N N . VAL B 1 87 ? -3.148 -28.484 -22.375 1 77.88 87 VAL B N 1
ATOM 3243 C CA . VAL B 1 87 ? -2.508 -28.656 -23.672 1 77.88 87 VAL B CA 1
ATOM 3244 C C . VAL B 1 87 ? -1.158 -29.359 -23.5 1 77.88 87 VAL B C 1
ATOM 3246 O O . VAL B 1 87 ? -0.794 -30.234 -24.281 1 77.88 87 VAL B O 1
ATOM 3249 N N . CYS B 1 88 ? -0.457 -29 -22.484 1 78.38 88 CYS B N 1
ATOM 3250 C CA . CYS B 1 88 ? 0.925 -29.438 -22.328 1 78.38 88 CYS B CA 1
ATOM 3251 C C . CYS B 1 88 ? 0.986 -30.844 -21.734 1 78.38 88 CYS B C 1
ATOM 3253 O O . CYS B 1 88 ? 1.805 -31.656 -22.156 1 78.38 88 CYS B O 1
ATOM 3255 N N . THR B 1 89 ? 0.138 -31.094 -20.797 1 80.06 89 THR B N 1
ATOM 3256 C CA . THR B 1 89 ? 0.253 -32.344 -20.047 1 80.06 89 THR B CA 1
ATOM 3257 C C . THR B 1 89 ? 0.051 -33.531 -20.969 1 80.06 89 THR B C 1
ATOM 3259 O O . THR B 1 89 ? 0.854 -34.469 -20.969 1 80.06 89 THR B O 1
ATOM 3262 N N . PRO B 1 90 ? -0.947 -33.531 -21.781 1 78.56 90 PRO B N 1
ATOM 3263 C CA . PRO B 1 90 ? -1.109 -34.656 -22.703 1 78.56 90 PRO B CA 1
ATOM 3264 C C . PRO B 1 90 ? 0.059 -34.812 -23.672 1 78.56 90 PRO B C 1
ATOM 3266 O O . PRO B 1 90 ? 0.43 -35.906 -24.047 1 78.56 90 PRO B O 1
ATOM 3269 N N . SER B 1 91 ? 0.655 -33.719 -24.031 1 77.62 91 SER B N 1
ATOM 3270 C CA . SER B 1 91 ? 1.784 -33.75 -24.953 1 77.62 91 SER B CA 1
ATOM 3271 C C . SER B 1 91 ? 3.021 -34.375 -24.297 1 77.62 91 SER B C 1
ATOM 3273 O O . SER B 1 91 ? 3.738 -35.156 -24.922 1 77.62 91 SER B O 1
ATOM 3275 N N . VAL B 1 92 ? 3.207 -34 -23.109 1 80.38 92 VAL B N 1
ATOM 3276 C CA . VAL B 1 92 ? 4.359 -34.531 -22.359 1 80.38 92 VAL B CA 1
ATOM 3277 C C . VAL B 1 92 ? 4.191 -36.031 -22.109 1 80.38 92 VAL B C 1
ATOM 3279 O O . VAL B 1 92 ? 5.137 -36.781 -22.266 1 80.38 92 VAL B O 1
ATOM 3282 N N . GLU B 1 93 ? 3.016 -36.344 -21.766 1 82.31 93 GLU B N 1
ATOM 3283 C CA . GLU B 1 93 ? 2.734 -37.781 -21.516 1 82.31 93 GLU B CA 1
ATOM 3284 C C . GLU B 1 93 ? 2.904 -38.594 -22.781 1 82.31 93 GLU B C 1
ATOM 3286 O O . GLU B 1 93 ? 3.271 -39.781 -22.719 1 82.31 93 GLU B O 1
ATOM 3291 N N . ALA B 1 94 ? 2.691 -37.938 -23.891 1 81.94 94 ALA B N 1
ATOM 3292 C CA . ALA B 1 94 ? 2.807 -38.594 -25.172 1 81.94 94 ALA B CA 1
ATOM 3293 C C . ALA B 1 94 ? 4.254 -38.625 -25.656 1 81.94 94 ALA B C 1
ATOM 3295 O O . ALA B 1 94 ? 4.543 -39.094 -26.766 1 81.94 94 ALA B O 1
ATOM 3296 N N . GLY B 1 95 ? 5.16 -38.062 -24.859 1 81.94 95 GLY B N 1
ATOM 3297 C CA . GLY B 1 95 ? 6.57 -38.062 -25.203 1 81.94 95 GLY B CA 1
ATOM 3298 C C . GLY B 1 95 ? 6.965 -36.938 -26.156 1 81.94 95 GLY B C 1
ATOM 3299 O O . GLY B 1 95 ? 7.852 -37.125 -27 1 81.94 95 GLY B O 1
ATOM 3300 N N . ALA B 1 96 ? 6.199 -35.906 -26.109 1 78.44 96 ALA B N 1
ATOM 3301 C CA . ALA B 1 96 ? 6.48 -34.781 -27 1 78.44 96 ALA B CA 1
ATOM 3302 C C . ALA B 1 96 ? 7.887 -34.219 -26.766 1 78.44 96 ALA B C 1
ATOM 3304 O O . ALA B 1 96 ? 8.375 -34.219 -25.641 1 78.44 96 ALA B O 1
ATOM 3305 N N . THR B 1 97 ? 8.523 -33.875 -27.828 1 79.94 97 THR B N 1
ATOM 3306 C CA . THR B 1 97 ? 9.82 -33.219 -27.766 1 79.94 97 THR B CA 1
ATOM 3307 C C . THR B 1 97 ? 9.672 -31.75 -27.375 1 79.94 97 THR B C 1
ATOM 3309 O O . THR B 1 97 ? 8.547 -31.25 -27.297 1 79.94 97 THR B O 1
ATOM 3312 N N . LEU B 1 98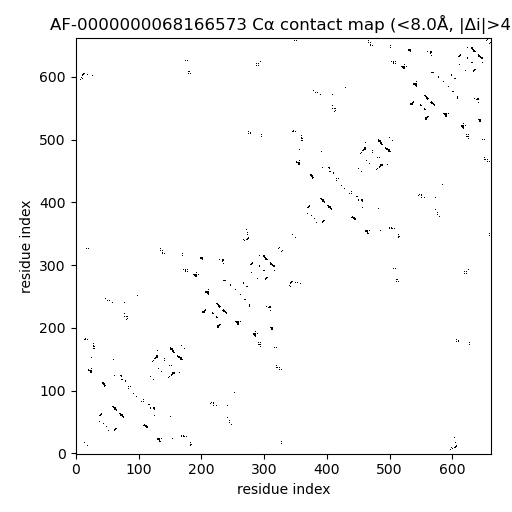 ? 10.727 -31.141 -27.031 1 76.56 98 LEU B N 1
ATOM 3313 C CA . LEU B 1 98 ? 10.727 -29.719 -26.719 1 76.56 98 LEU B CA 1
ATOM 3314 C C . LEU B 1 98 ? 10.219 -28.891 -27.891 1 76.56 98 LEU B C 1
ATOM 3316 O O . LEU B 1 98 ? 9.531 -27.891 -27.719 1 76.56 98 LEU B O 1
ATOM 3320 N N . THR B 1 99 ? 10.578 -29.375 -29.016 1 78.44 99 THR B N 1
ATOM 3321 C CA . THR B 1 99 ? 10.125 -28.688 -30.219 1 78.44 99 THR B CA 1
ATOM 3322 C C . THR B 1 99 ? 8.609 -28.781 -30.359 1 78.44 99 THR B C 1
ATOM 3324 O O . THR B 1 99 ? 7.957 -27.812 -30.766 1 78.44 99 THR B O 1
ATOM 3327 N N . ASP B 1 100 ? 8.094 -29.953 -30.078 1 79.31 100 ASP B N 1
ATOM 3328 C CA . ASP B 1 100 ? 6.648 -30.141 -30.125 1 79.31 100 ASP B CA 1
ATOM 3329 C C . ASP B 1 100 ? 5.949 -29.219 -29.109 1 79.31 100 ASP B C 1
ATOM 3331 O O . ASP B 1 100 ? 4.902 -28.641 -29.422 1 79.31 100 ASP B O 1
ATOM 3335 N N . LEU B 1 101 ? 6.551 -29.094 -28.094 1 76.12 101 LEU B N 1
ATOM 3336 C CA . LEU B 1 101 ? 5.977 -28.266 -27.031 1 76.12 101 LEU B CA 1
ATOM 3337 C C . LEU B 1 101 ? 6.02 -26.797 -27.406 1 76.12 101 LEU B C 1
ATOM 3339 O O . LEU B 1 101 ? 5.078 -26.047 -27.125 1 76.12 101 LEU B O 1
ATOM 3343 N N . ASP B 1 102 ? 7.086 -26.422 -28 1 76.19 102 ASP B N 1
ATOM 3344 C CA . ASP B 1 102 ? 7.195 -25.047 -28.469 1 76.19 102 ASP B CA 1
ATOM 3345 C C . ASP B 1 102 ? 6.082 -24.719 -29.469 1 76.19 102 ASP B C 1
ATOM 3347 O O . ASP B 1 102 ? 5.496 -23.625 -29.406 1 76.19 102 ASP B O 1
ATOM 3351 N N . LYS B 1 103 ? 5.871 -25.656 -30.312 1 78.19 103 LYS B N 1
ATOM 3352 C CA . LYS B 1 103 ? 4.809 -25.453 -31.297 1 78.19 103 LYS B CA 1
ATOM 3353 C C . LYS B 1 103 ? 3.441 -25.391 -30.625 1 78.19 103 LYS B C 1
ATOM 3355 O O . LYS B 1 103 ? 2.604 -24.562 -30.984 1 78.19 103 LYS B O 1
ATOM 3360 N N . ALA B 1 104 ? 3.256 -26.234 -29.781 1 76.38 104 ALA B N 1
ATOM 3361 C CA . ALA B 1 104 ? 1.999 -26.25 -29.031 1 76.38 104 ALA B CA 1
ATOM 3362 C C . ALA B 1 104 ? 1.797 -24.953 -28.266 1 76.38 104 ALA B C 1
ATOM 3364 O O . ALA B 1 104 ? 0.688 -24.406 -28.234 1 76.38 104 ALA B O 1
ATOM 3365 N N . PHE B 1 105 ? 2.787 -24.469 -27.844 1 76.25 105 PHE B N 1
ATOM 3366 C CA . PHE B 1 105 ? 2.727 -23.234 -27.078 1 76.25 105 PHE B CA 1
ATOM 3367 C C . PHE B 1 105 ? 2.443 -22.047 -28 1 76.25 105 PHE B C 1
ATOM 3369 O O . PHE B 1 105 ? 1.716 -21.125 -27.625 1 76.25 105 PHE B O 1
ATOM 3376 N N . GLU B 1 106 ? 3.096 -22.062 -29.016 1 77.81 106 GLU B N 1
ATOM 3377 C CA . GLU B 1 106 ? 2.836 -21 -29.969 1 77.81 106 GLU B CA 1
ATOM 3378 C C . GLU B 1 106 ? 1.364 -20.969 -30.375 1 77.81 106 GLU B C 1
ATOM 3380 O O . GLU B 1 106 ? 0.772 -19.891 -30.5 1 77.81 106 GLU B O 1
ATOM 3385 N N . LYS B 1 107 ? 0.896 -22.109 -30.547 1 79.12 107 LYS B N 1
ATOM 3386 C CA . LYS B 1 107 ? -0.52 -22.203 -30.906 1 79.12 107 LYS B CA 1
ATOM 3387 C C . LYS B 1 107 ? -1.399 -21.719 -29.75 1 79.12 107 LYS B C 1
ATOM 3389 O O . LYS B 1 107 ? -2.387 -21.016 -29.969 1 79.12 107 LYS B O 1
ATOM 3394 N N . PHE B 1 108 ? -1.005 -22.109 -28.609 1 80.75 108 PHE B N 1
ATOM 3395 C CA . PHE B 1 108 ? -1.725 -21.703 -27.422 1 80.75 108 PHE B CA 1
ATOM 3396 C C . PHE B 1 108 ? -1.671 -20.188 -27.234 1 80.75 108 PHE B C 1
ATOM 3398 O O . PHE B 1 108 ? -2.689 -19.562 -26.953 1 80.75 108 PHE B O 1
ATOM 3405 N N . SER B 1 109 ? -0.532 -19.609 -27.438 1 80 109 SER B N 1
ATOM 3406 C CA . SER B 1 109 ? -0.315 -18.203 -27.141 1 80 109 SER B CA 1
ATOM 3407 C C . SER B 1 109 ? -1.081 -17.312 -28.125 1 80 109 SER B C 1
ATOM 3409 O O . SER B 1 109 ? -1.437 -16.172 -27.781 1 80 109 SER B O 1
ATOM 3411 N N . THR B 1 110 ? -1.402 -17.844 -29.281 1 84.5 110 THR B N 1
ATOM 3412 C CA . THR B 1 110 ? -2.043 -17.047 -30.312 1 84.5 110 THR B CA 1
ATOM 3413 C C . THR B 1 110 ? -3.549 -17.281 -30.328 1 84.5 110 THR B C 1
ATOM 3415 O O . THR B 1 110 ? -4.277 -16.625 -31.078 1 84.5 110 THR B O 1
ATOM 3418 N N . LYS B 1 111 ? -3.984 -18.141 -29.469 1 85.31 111 LYS B N 1
ATOM 3419 C CA . LYS B 1 111 ? -5.41 -18.453 -29.406 1 85.31 111 LYS B CA 1
ATOM 3420 C C . LYS B 1 111 ? -6.184 -17.328 -28.703 1 85.31 111 LYS B C 1
ATOM 3422 O O . LYS B 1 111 ? -5.66 -16.672 -27.812 1 85.31 111 LYS B O 1
ATOM 3427 N N . GLY B 1 112 ? -7.391 -17.219 -29.141 1 85.12 112 GLY B N 1
ATOM 3428 C CA . GLY B 1 112 ? -8.281 -16.281 -28.469 1 85.12 112 GLY B CA 1
ATOM 3429 C C . GLY B 1 112 ? -8.773 -16.781 -27.125 1 85.12 112 GLY B C 1
ATOM 3430 O O . GLY B 1 112 ? -9.008 -17.984 -26.953 1 85.12 112 GLY B O 1
ATOM 3431 N N . ILE B 1 113 ? -8.977 -15.883 -26.219 1 85.44 113 ILE B N 1
ATOM 3432 C CA . ILE B 1 113 ? -9.312 -16.266 -24.859 1 85.44 113 ILE B CA 1
ATOM 3433 C C . ILE B 1 113 ? -10.734 -16.812 -24.812 1 85.44 113 ILE B C 1
ATOM 3435 O O . ILE B 1 113 ? -11.125 -17.469 -23.844 1 85.44 113 ILE B O 1
ATOM 3439 N N . SER B 1 114 ? -11.477 -16.516 -25.828 1 78.88 114 SER B N 1
ATOM 3440 C CA . SER B 1 114 ? -12.836 -17.047 -25.875 1 78.88 114 SER B CA 1
ATOM 3441 C C . SER B 1 114 ? -12.844 -18.562 -25.938 1 78.88 114 SER B C 1
ATOM 3443 O O . SER B 1 114 ? -13.844 -19.203 -25.594 1 78.88 114 SER B O 1
ATOM 3445 N N . GLU B 1 115 ? -11.773 -19.078 -26.281 1 75.94 115 GLU B N 1
ATOM 3446 C CA . GLU B 1 115 ? -11.688 -20.516 -26.438 1 75.94 115 GLU B CA 1
ATOM 3447 C C . GLU B 1 115 ? -11.18 -21.188 -25.172 1 75.94 115 GLU B C 1
ATOM 3449 O O . GLU B 1 115 ? -11.141 -22.422 -25.078 1 75.94 115 GLU B O 1
ATOM 3454 N N . LEU B 1 116 ? -10.695 -20.453 -24.297 1 72.06 116 LEU B N 1
ATOM 3455 C CA . LEU B 1 116 ? -10.039 -21.031 -23.109 1 72.06 116 LEU B CA 1
ATOM 3456 C C . LEU B 1 116 ? -11.07 -21.578 -22.141 1 72.06 116 LEU B C 1
ATOM 3458 O O . LEU B 1 116 ? -10.93 -22.703 -21.656 1 72.06 116 LEU B O 1
ATOM 3462 N N . CYS B 1 117 ? -11.773 -20.844 -21.531 1 62.97 117 CYS B N 1
ATOM 3463 C CA . CYS B 1 117 ? -12.688 -21.312 -20.5 1 62.97 117 CYS B CA 1
ATOM 3464 C C . CYS B 1 117 ? -14 -20.531 -20.531 1 62.97 117 CYS B C 1
ATOM 3466 O O . CYS B 1 117 ? -14.109 -19.531 -21.234 1 62.97 117 CYS B O 1
ATOM 3468 N N . ASP B 1 118 ? -14.867 -21.344 -20.031 1 62.47 118 ASP B N 1
ATOM 3469 C CA . ASP B 1 118 ? -16.141 -20.703 -19.734 1 62.47 118 ASP B CA 1
ATOM 3470 C C . ASP B 1 118 ? -16 -19.719 -18.562 1 62.47 118 ASP B C 1
ATOM 3472 O O . ASP B 1 118 ? -16.047 -20.125 -17.406 1 62.47 118 ASP B O 1
ATOM 3476 N N . PHE B 1 119 ? -15.648 -18.562 -18.922 1 59.16 119 PHE B N 1
ATOM 3477 C CA . PHE B 1 119 ? -15.367 -17.5 -17.969 1 59.16 119 PHE B CA 1
ATOM 3478 C C . PHE B 1 119 ? -16.484 -17.391 -16.938 1 59.16 119 PHE B C 1
ATOM 3480 O O . PHE B 1 119 ? -16.25 -16.938 -15.805 1 59.16 119 PHE B O 1
ATOM 3487 N N . SER B 1 120 ? -17.594 -17.828 -17.297 1 58.12 120 SER B N 1
ATOM 3488 C CA . SER B 1 120 ? -18.781 -17.672 -16.453 1 58.12 120 SER B CA 1
ATOM 3489 C C . SER B 1 120 ? -18.75 -18.625 -15.266 1 58.12 120 SER B C 1
ATOM 3491 O O . SER B 1 120 ? -19.438 -18.406 -14.266 1 58.12 120 SER B O 1
ATOM 3493 N N . LYS B 1 121 ? -17.938 -19.562 -15.336 1 63.84 121 LYS B N 1
ATOM 3494 C CA . LYS B 1 121 ? -18.031 -20.578 -14.297 1 63.84 121 LYS B CA 1
ATOM 3495 C C . LYS B 1 121 ? -16.969 -20.375 -13.219 1 63.84 121 LYS B C 1
ATOM 3497 O O . LYS B 1 121 ? -17.266 -20.453 -12.023 1 63.84 121 LYS B O 1
ATOM 3502 N N . ARG B 1 122 ? -15.836 -20.094 -13.562 1 68.81 122 ARG B N 1
ATOM 3503 C CA . ARG B 1 122 ? -14.789 -20.047 -12.547 1 68.81 122 ARG B CA 1
ATOM 3504 C C . ARG B 1 122 ? -14.648 -18.641 -11.977 1 68.81 122 ARG B C 1
ATOM 3506 O O . ARG B 1 122 ? -14.469 -18.453 -10.773 1 68.81 122 ARG B O 1
ATOM 3513 N N . ASN B 1 123 ? -14.789 -17.688 -12.82 1 73.12 123 ASN B N 1
ATOM 3514 C CA . ASN B 1 123 ? -14.648 -16.281 -12.43 1 73.12 123 ASN B CA 1
ATOM 3515 C C . ASN B 1 123 ? -15.836 -15.445 -12.898 1 73.12 123 ASN B C 1
ATOM 3517 O O . ASN B 1 123 ? -15.703 -14.633 -13.82 1 73.12 123 ASN B O 1
ATOM 3521 N N . PRO B 1 124 ? -16.922 -15.656 -12.188 1 75.62 124 PRO B N 1
ATOM 3522 C CA . PRO B 1 124 ? -18.125 -14.961 -12.648 1 75.62 124 PRO B CA 1
ATOM 3523 C C . PRO B 1 124 ? -18.047 -13.453 -12.469 1 75.62 124 PRO B C 1
ATOM 3525 O O . PRO B 1 124 ? -17.281 -12.961 -11.641 1 75.62 124 PRO B O 1
ATOM 3528 N N . PHE B 1 125 ? -18.797 -12.859 -13.289 1 79.06 125 PHE B N 1
ATOM 3529 C CA . PHE B 1 125 ? -18.984 -11.414 -13.164 1 79.06 125 PHE B CA 1
ATOM 3530 C C . PHE B 1 125 ? -19.922 -11.086 -12.008 1 79.06 125 PHE B C 1
ATOM 3532 O O . PHE B 1 125 ? -21.125 -11.398 -12.07 1 79.06 125 PHE B O 1
ATOM 3539 N N . VAL B 1 126 ? -19.422 -10.617 -10.906 1 83.12 126 VAL B N 1
ATOM 3540 C CA . VAL B 1 126 ? -20.203 -10.242 -9.727 1 83.12 126 VAL B CA 1
ATOM 3541 C C . VAL B 1 126 ? -20.25 -8.727 -9.602 1 83.12 126 VAL B C 1
ATOM 3543 O O . VAL B 1 126 ? -19.422 -8.125 -8.914 1 83.12 126 VAL B O 1
ATOM 3546 N N . PRO B 1 127 ? -21.219 -8.109 -10.219 1 88.31 127 PRO B N 1
ATOM 3547 C CA . PRO B 1 127 ? -21.297 -6.648 -10.203 1 88.31 127 PRO B CA 1
ATOM 3548 C C . PRO B 1 127 ? -21.781 -6.094 -8.867 1 88.31 127 PRO B C 1
ATOM 3550 O O . PRO B 1 127 ? -22.703 -6.648 -8.266 1 88.31 127 PRO B O 1
ATOM 3553 N N . ILE B 1 128 ? -21.188 -5.086 -8.422 1 92.19 128 ILE B N 1
ATOM 3554 C CA . ILE B 1 128 ? -21.594 -4.359 -7.227 1 92.19 128 ILE B CA 1
ATOM 3555 C C . ILE B 1 128 ? -22.078 -2.963 -7.609 1 92.19 128 ILE B C 1
ATOM 3557 O O . ILE B 1 128 ? -21.297 -2.145 -8.102 1 92.19 128 ILE B O 1
ATOM 3561 N N . PRO B 1 129 ? -23.281 -2.695 -7.375 1 94.25 129 PRO B N 1
ATOM 3562 C CA . PRO B 1 129 ? -23.766 -1.354 -7.699 1 94.25 129 PRO B CA 1
ATOM 3563 C C . PRO B 1 129 ? -23.031 -0.256 -6.938 1 94.25 129 PRO B C 1
ATOM 3565 O O . PRO B 1 129 ? -22.688 -0.436 -5.77 1 94.25 129 PRO B O 1
ATOM 3568 N N . ILE B 1 130 ? -22.906 0.866 -7.535 1 93.38 130 ILE B N 1
ATOM 3569 C CA . ILE B 1 130 ? -22.062 1.961 -7.051 1 93.38 130 ILE B CA 1
ATOM 3570 C C . ILE B 1 130 ? -22.656 2.52 -5.754 1 93.38 130 ILE B C 1
ATOM 3572 O O . ILE B 1 130 ? -21.938 3.154 -4.969 1 93.38 130 ILE B O 1
ATOM 3576 N N . ASN B 1 131 ? -23.891 2.295 -5.504 1 94.19 131 ASN B N 1
ATOM 3577 C CA . ASN B 1 131 ? -24.531 2.869 -4.324 1 94.19 131 ASN B CA 1
ATOM 3578 C C . ASN B 1 131 ? -24.484 1.915 -3.137 1 94.19 131 ASN B C 1
ATOM 3580 O O . ASN B 1 131 ? -25.094 2.18 -2.096 1 94.19 131 ASN B O 1
ATOM 3584 N N . GLN B 1 132 ? -23.812 0.868 -3.26 1 94.25 132 GLN B N 1
ATOM 3585 C CA . GLN B 1 132 ? -23.719 -0.105 -2.176 1 94.25 132 GLN B CA 1
ATOM 3586 C C . GLN B 1 132 ? -22.531 0.193 -1.265 1 94.25 132 GLN B C 1
ATOM 3588 O O . GLN B 1 132 ? -21.812 1.164 -1.482 1 94.25 132 GLN B O 1
ATOM 3593 N N . ASN B 1 133 ? -22.453 -0.53 -0.195 1 94.12 133 ASN B N 1
ATOM 3594 C CA . ASN B 1 133 ? -21.391 -0.319 0.776 1 94.12 133 ASN B CA 1
ATOM 3595 C C . ASN B 1 133 ? -20.453 -1.528 0.862 1 94.12 133 ASN B C 1
ATOM 3597 O O . ASN B 1 133 ? -20.641 -2.514 0.146 1 94.12 133 ASN B O 1
ATOM 3601 N N . LEU B 1 134 ? -19.5 -1.41 1.642 1 94.25 134 LEU B N 1
ATOM 3602 C CA . LEU B 1 134 ? -18.453 -2.424 1.767 1 94.25 134 LEU B CA 1
ATOM 3603 C C . LEU B 1 134 ? -19.031 -3.721 2.33 1 94.25 134 LEU B C 1
ATOM 3605 O O . LEU B 1 134 ? -18.625 -4.812 1.927 1 94.25 134 LEU B O 1
ATOM 3609 N N . TYR B 1 135 ? -19.984 -3.607 3.252 1 93 135 TYR B N 1
ATOM 3610 C CA . TYR B 1 135 ? -20.609 -4.809 3.799 1 93 135 TYR B CA 1
ATOM 3611 C C . TYR B 1 135 ? -21.281 -5.625 2.699 1 93 135 TYR B C 1
ATOM 3613 O O . TYR B 1 135 ? -21.078 -6.84 2.605 1 93 135 TYR B O 1
ATOM 3621 N N . TYR B 1 136 ? -22.031 -4.988 1.904 1 92.06 136 TYR B N 1
ATOM 3622 C CA . TYR B 1 136 ? -22.703 -5.637 0.782 1 92.06 136 TYR B CA 1
ATOM 3623 C C . TYR B 1 136 ? -21.688 -6.281 -0.159 1 92.06 136 TYR B C 1
ATOM 3625 O O . TYR B 1 136 ? -21.891 -7.41 -0.614 1 92.06 136 TYR B O 1
ATOM 3633 N N . MET B 1 137 ? -20.672 -5.598 -0.45 1 92.19 137 MET B N 1
ATOM 3634 C CA . MET B 1 137 ? -19.625 -6.113 -1.33 1 92.19 137 MET B CA 1
ATOM 3635 C C . MET B 1 137 ? -19.016 -7.391 -0.764 1 92.19 137 MET B C 1
ATOM 3637 O O . MET B 1 137 ? -18.906 -8.391 -1.47 1 92.19 137 MET B O 1
ATOM 3641 N N . LEU B 1 138 ? -18.688 -7.359 0.507 1 91.44 138 LEU B N 1
ATOM 3642 C CA . LEU B 1 138 ? -18.062 -8.508 1.147 1 91.44 138 LEU B CA 1
ATOM 3643 C C . LEU B 1 138 ? -19.031 -9.695 1.192 1 91.44 138 LEU B C 1
ATOM 3645 O O . LEU B 1 138 ? -18.609 -10.844 1.013 1 91.44 138 LEU B O 1
ATOM 3649 N N . GLU B 1 139 ? -20.219 -9.422 1.411 1 89.38 139 GLU B N 1
ATOM 3650 C CA . GLU B 1 139 ? -21.234 -10.477 1.406 1 89.38 139 GLU B CA 1
ATOM 3651 C C . GLU B 1 139 ? -21.312 -11.156 0.042 1 89.38 139 GLU B C 1
ATOM 3653 O O . GLU B 1 139 ? -21.484 -12.375 -0.042 1 89.38 139 GLU B O 1
ATOM 3658 N N . ASN B 1 140 ? -21.203 -10.359 -0.937 1 87.56 140 ASN B N 1
ATOM 3659 C CA . ASN B 1 140 ? -21.266 -10.922 -2.283 1 87.56 140 ASN B CA 1
ATOM 3660 C C . ASN B 1 140 ? -20 -11.688 -2.637 1 87.56 140 ASN B C 1
ATOM 3662 O O . ASN B 1 140 ? -20.047 -12.703 -3.336 1 87.56 140 ASN B O 1
ATOM 3666 N N . ILE B 1 141 ? -18.906 -11.211 -2.174 1 84.75 141 ILE B N 1
ATOM 3667 C CA . ILE B 1 141 ? -17.672 -11.938 -2.379 1 84.75 141 ILE B CA 1
ATOM 3668 C C . ILE B 1 141 ? -17.75 -13.297 -1.681 1 84.75 141 ILE B C 1
ATOM 3670 O O . ILE B 1 141 ? -17.328 -14.312 -2.238 1 84.75 141 ILE B O 1
ATOM 3674 N N . LYS B 1 142 ? -18.266 -13.266 -0.532 1 83.44 142 LYS B N 1
ATOM 3675 C CA . LYS B 1 142 ? -18.406 -14.492 0.237 1 83.44 142 LYS B CA 1
ATOM 3676 C C . LYS B 1 142 ? -19.312 -15.492 -0.481 1 83.44 142 LYS B C 1
ATOM 3678 O O . LYS B 1 142 ? -19.062 -16.688 -0.468 1 83.44 142 LYS B O 1
ATOM 3683 N N . ARG B 1 143 ? -20.312 -14.969 -1.036 1 81.31 143 ARG B N 1
ATOM 3684 C CA . ARG B 1 143 ? -21.266 -15.82 -1.74 1 81.31 143 ARG B CA 1
ATOM 3685 C C . ARG B 1 143 ? -20.594 -16.562 -2.889 1 81.31 143 ARG B C 1
ATOM 3687 O O . ARG B 1 143 ? -20.969 -17.703 -3.199 1 81.31 143 ARG B O 1
ATOM 3694 N N . TYR B 1 144 ? -19.609 -15.891 -3.4 1 72.19 144 TYR B N 1
ATOM 3695 C CA . TYR B 1 144 ? -18.922 -16.5 -4.531 1 72.19 144 TYR B CA 1
ATOM 3696 C C . TYR B 1 144 ? -17.531 -17 -4.125 1 72.19 144 TYR B C 1
ATOM 3698 O O . TYR B 1 144 ? -16.625 -17.094 -4.957 1 72.19 144 TYR B O 1
ATOM 3706 N N . ALA B 1 145 ? -17.328 -17.188 -2.932 1 61.31 145 ALA B N 1
ATOM 3707 C CA . ALA B 1 145 ? -16.031 -17.5 -2.344 1 61.31 145 ALA B CA 1
ATOM 3708 C C . ALA B 1 145 ? -15.461 -18.781 -2.941 1 61.31 145 ALA B C 1
ATOM 3710 O O . ALA B 1 145 ? -14.242 -18.922 -3.082 1 61.31 145 ALA B O 1
ATOM 3711 N N . THR B 1 146 ? -16.422 -19.609 -3.152 1 57.25 146 THR B N 1
ATOM 3712 C CA . THR B 1 146 ? -15.938 -20.859 -3.75 1 57.25 146 THR B CA 1
ATOM 3713 C C . THR B 1 146 ? -15.336 -20.594 -5.129 1 57.25 146 THR B C 1
ATOM 3715 O O . THR B 1 146 ? -14.594 -21.422 -5.656 1 57.25 146 THR B O 1
ATOM 3718 N N . LEU B 1 147 ? -15.656 -19.375 -5.383 1 56.47 147 LEU B N 1
ATOM 3719 C CA . LEU B 1 147 ? -15.125 -18.953 -6.676 1 56.47 147 LEU B CA 1
ATOM 3720 C C . LEU B 1 147 ? -13.961 -17.984 -6.496 1 56.47 147 LEU B C 1
ATOM 3722 O O . LEU B 1 147 ? -13.758 -17.453 -5.406 1 56.47 147 LEU B O 1
ATOM 3726 N N . ALA B 1 148 ? -13.008 -18.078 -7.277 1 61.19 148 ALA B N 1
ATOM 3727 C CA . ALA B 1 148 ? -11.797 -17.25 -7.207 1 61.19 148 ALA B CA 1
ATOM 3728 C C . ALA B 1 148 ? -12.109 -15.797 -7.52 1 61.19 148 ALA B C 1
ATOM 3730 O O . ALA B 1 148 ? -11.75 -15.297 -8.586 1 61.19 148 ALA B O 1
ATOM 3731 N N . VAL B 1 149 ? -12.961 -15.227 -6.668 1 59.81 149 VAL B N 1
ATOM 3732 C CA . VAL B 1 149 ? -13.234 -13.812 -6.938 1 59.81 149 VAL B CA 1
ATOM 3733 C C . VAL B 1 149 ? -12.141 -12.953 -6.32 1 59.81 149 VAL B C 1
ATOM 3735 O O . VAL B 1 149 ? -12.094 -12.766 -5.102 1 59.81 149 VAL B O 1
ATOM 3738 N N . HIS B 1 150 ? -11.289 -12.477 -7.121 1 73.75 150 HIS B N 1
ATOM 3739 C CA . HIS B 1 150 ? -10.18 -11.664 -6.652 1 73.75 150 HIS B CA 1
ATOM 3740 C C . HIS B 1 150 ? -10.477 -10.18 -6.805 1 73.75 150 HIS B C 1
ATOM 3742 O O . HIS B 1 150 ? -9.906 -9.344 -6.094 1 73.75 150 HIS B O 1
ATOM 3748 N N . ARG B 1 151 ? -11.391 -9.938 -7.766 1 77.25 151 ARG B N 1
ATOM 3749 C CA . ARG B 1 151 ? -11.789 -8.562 -8.031 1 77.25 151 ARG B CA 1
ATOM 3750 C C . ARG B 1 151 ? -13.289 -8.469 -8.312 1 77.25 151 ARG B C 1
ATOM 3752 O O . ARG B 1 151 ? -13.891 -9.422 -8.828 1 77.25 151 ARG B O 1
ATOM 3759 N N . VAL B 1 152 ? -13.836 -7.359 -7.941 1 85.81 152 VAL B N 1
ATOM 3760 C CA . VAL B 1 152 ? -15.258 -7.145 -8.211 1 85.81 152 VAL B CA 1
ATOM 3761 C C . VAL B 1 152 ? -15.445 -5.816 -8.945 1 85.81 152 VAL B C 1
ATOM 3763 O O . VAL B 1 152 ? -14.797 -4.82 -8.617 1 85.81 152 VAL B O 1
ATOM 3766 N N . PRO B 1 153 ? -16.266 -5.844 -9.977 1 88.38 153 PRO B N 1
ATOM 3767 C CA . PRO B 1 153 ? -16.578 -4.602 -10.688 1 88.38 153 PRO B CA 1
ATOM 3768 C C . PRO B 1 153 ? -17.641 -3.773 -9.984 1 88.38 153 PRO B C 1
ATOM 3770 O O . PRO B 1 153 ? -18.672 -4.316 -9.555 1 88.38 153 PRO B O 1
ATOM 3773 N N . ILE B 1 154 ? -17.344 -2.557 -9.828 1 91 154 ILE B N 1
ATOM 3774 C CA . ILE B 1 154 ? -18.344 -1.598 -9.406 1 91 154 ILE B CA 1
ATOM 3775 C C . ILE B 1 154 ? -19.078 -1.047 -10.625 1 91 154 ILE B C 1
ATOM 3777 O O . ILE B 1 154 ? -18.453 -0.525 -11.547 1 91 154 ILE B O 1
ATOM 3781 N N . VAL B 1 155 ? -20.359 -1.11 -10.648 1 91.81 155 VAL B N 1
ATOM 3782 C CA . VAL B 1 155 ? -21.125 -0.803 -11.859 1 91.81 155 VAL B CA 1
ATOM 3783 C C . VAL B 1 155 ? -22.109 0.327 -11.586 1 91.81 155 VAL B C 1
ATOM 3785 O O . VAL B 1 155 ? -22.469 0.58 -10.43 1 91.81 155 VAL B O 1
ATOM 3788 N N . SER B 1 156 ? -22.484 0.963 -12.664 1 92.31 156 SER B N 1
ATOM 3789 C CA . SER B 1 156 ? -23.5 2.012 -12.602 1 92.31 156 SER B CA 1
ATOM 3790 C C . SER B 1 156 ? -24.859 1.443 -12.219 1 92.31 156 SER B C 1
ATOM 3792 O O . SER B 1 156 ? -25.031 0.224 -12.164 1 92.31 156 SER B O 1
ATOM 3794 N N . LEU B 1 157 ? -25.781 2.289 -11.906 1 91.62 157 LEU B N 1
ATOM 3795 C CA . LEU B 1 157 ? -27.094 1.872 -11.414 1 91.62 157 LEU B CA 1
ATOM 3796 C C . LEU B 1 157 ? -28.016 1.502 -12.578 1 91.62 157 LEU B C 1
ATOM 3798 O O . LEU B 1 157 ? -29.094 0.944 -12.367 1 91.62 157 LEU B O 1
ATOM 3802 N N . ASP B 1 158 ? -27.562 1.685 -13.789 1 87.12 158 ASP B N 1
ATOM 3803 C CA . ASP B 1 158 ? -28.359 1.289 -14.93 1 87.12 158 ASP B CA 1
ATOM 3804 C C . ASP B 1 158 ? -28.516 -0.228 -15 1 87.12 158 ASP B C 1
ATOM 3806 O O . ASP B 1 158 ? -27.562 -0.942 -15.289 1 87.12 158 ASP B O 1
ATOM 3810 N N . GLU B 1 159 ? -29.656 -0.763 -14.773 1 79.5 159 GLU B N 1
ATOM 3811 C CA . GLU B 1 159 ? -29.906 -2.201 -14.711 1 79.5 159 GLU B CA 1
ATOM 3812 C C . GLU B 1 159 ? -29.828 -2.832 -16.094 1 79.5 159 GLU B C 1
ATOM 3814 O O . GLU B 1 159 ? -29.484 -4.008 -16.234 1 79.5 159 GLU B O 1
ATOM 3819 N N . GLN B 1 160 ? -30.141 -2.068 -17.125 1 81.12 160 GLN B N 1
ATOM 3820 C CA . GLN B 1 160 ? -30.203 -2.611 -18.484 1 81.12 160 GLN B CA 1
ATOM 3821 C C . GLN B 1 160 ? -28.797 -2.74 -19.078 1 81.12 160 GLN B C 1
ATOM 3823 O O . GLN B 1 160 ? -28.516 -3.705 -19.781 1 81.12 160 GLN B O 1
ATOM 3828 N N . ASP B 1 161 ? -28 -1.74 -18.75 1 82.44 161 ASP B N 1
ATOM 3829 C CA . ASP B 1 161 ? -26.641 -1.744 -19.281 1 82.44 161 ASP B CA 1
ATOM 3830 C C . ASP B 1 161 ? -25.641 -1.232 -18.234 1 82.44 161 ASP B C 1
ATOM 3832 O O . ASP B 1 161 ? -25.141 -0.114 -18.359 1 82.44 161 ASP B O 1
ATOM 3836 N N . PRO B 1 162 ? -25.359 -2.135 -17.375 1 85.19 162 PRO B N 1
ATOM 3837 C CA . PRO B 1 162 ? -24.422 -1.68 -16.328 1 85.19 162 PRO B CA 1
ATOM 3838 C C . PRO B 1 162 ? -23.016 -1.446 -16.875 1 85.19 162 PRO B C 1
ATOM 3840 O O . PRO B 1 162 ? -22.453 -2.322 -17.531 1 85.19 162 PRO B O 1
ATOM 3843 N N . LYS B 1 163 ? -22.547 -0.264 -16.656 1 86.75 163 LYS B N 1
ATOM 3844 C CA . LYS B 1 163 ? -21.172 0.078 -17.062 1 86.75 163 LYS B CA 1
ATOM 3845 C C . LYS B 1 163 ? -20.203 -0.079 -15.891 1 86.75 163 LYS B C 1
ATOM 3847 O O . LYS B 1 163 ? -20.531 0.281 -14.758 1 86.75 163 LYS B O 1
ATOM 3852 N N . ILE B 1 164 ? -19.109 -0.638 -16.172 1 87.75 164 ILE B N 1
ATOM 3853 C CA . ILE B 1 164 ? -18.094 -0.779 -15.141 1 87.75 164 ILE B CA 1
ATOM 3854 C C . ILE B 1 164 ? -17.469 0.583 -14.836 1 87.75 164 ILE B C 1
ATOM 3856 O O . ILE B 1 164 ? -16.953 1.252 -15.742 1 87.75 164 ILE B O 1
ATOM 3860 N N . MET B 1 165 ? -17.484 0.922 -13.586 1 86.38 165 MET B N 1
ATOM 3861 C CA . MET B 1 165 ? -16.938 2.209 -13.156 1 86.38 165 MET B CA 1
ATOM 3862 C C . MET B 1 165 ? -15.547 2.041 -12.562 1 86.38 165 MET B C 1
ATOM 3864 O O . MET B 1 165 ? -14.703 2.938 -12.672 1 86.38 165 MET B O 1
ATOM 3868 N N . ALA B 1 166 ? -15.398 0.945 -11.945 1 86.44 166 ALA B N 1
ATOM 3869 C CA . ALA B 1 166 ? -14.117 0.648 -11.305 1 86.44 166 ALA B CA 1
ATOM 3870 C C . ALA B 1 166 ? -14.008 -0.836 -10.961 1 86.44 166 ALA B C 1
ATOM 3872 O O . ALA B 1 166 ? -15 -1.565 -11.008 1 86.44 166 ALA B O 1
ATOM 3873 N N . LEU B 1 167 ? -12.859 -1.259 -10.758 1 87.31 167 LEU B N 1
ATOM 3874 C CA . LEU B 1 167 ? -12.594 -2.596 -10.234 1 87.31 167 LEU B CA 1
ATOM 3875 C C . LEU B 1 167 ? -11.969 -2.523 -8.844 1 87.31 167 LEU B C 1
ATOM 3877 O O . LEU B 1 167 ? -11.047 -1.732 -8.617 1 87.31 167 LEU B O 1
ATOM 3881 N N . VAL B 1 168 ? -12.508 -3.262 -7.953 1 88.56 168 VAL B N 1
ATOM 3882 C CA . VAL B 1 168 ? -11.961 -3.328 -6.598 1 88.56 168 VAL B CA 1
ATOM 3883 C C . VAL B 1 168 ? -11.469 -4.742 -6.309 1 88.56 168 VAL B C 1
ATOM 3885 O O . VAL B 1 168 ? -12.195 -5.719 -6.504 1 88.56 168 VAL B O 1
ATOM 3888 N N . SER B 1 169 ? -10.25 -4.844 -5.875 1 86.5 169 SER B N 1
ATOM 3889 C CA . SER B 1 169 ? -9.68 -6.14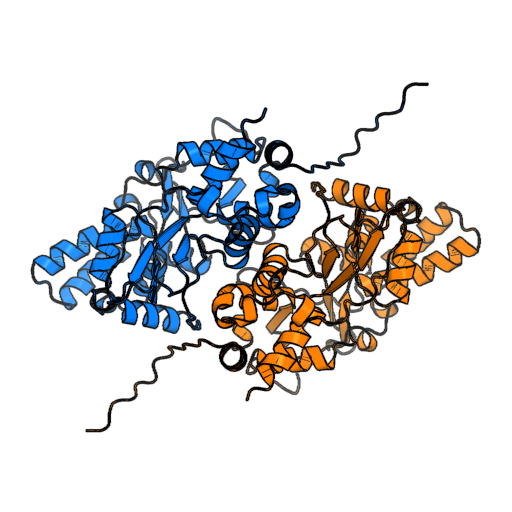5 -5.527 1 86.5 169 SER B CA 1
ATOM 3890 C C . SER B 1 169 ? -9.75 -6.395 -4.023 1 86.5 169 SER B C 1
ATOM 3892 O O . SER B 1 169 ? -9.984 -5.469 -3.246 1 86.5 169 SER B O 1
ATOM 3894 N N . GLN B 1 170 ? -9.594 -7.617 -3.666 1 89.75 170 GLN B N 1
ATOM 3895 C CA . GLN B 1 170 ? -9.508 -7.969 -2.252 1 89.75 170 GLN B CA 1
ATOM 3896 C C . GLN B 1 170 ? -8.32 -7.277 -1.583 1 89.75 170 GLN B C 1
ATOM 3898 O O . GLN B 1 170 ? -8.391 -6.918 -0.406 1 89.75 170 GLN B O 1
ATOM 3903 N N . SER B 1 171 ? -7.273 -7.074 -2.359 1 90.38 171 SER B N 1
ATOM 3904 C CA . SER B 1 171 ? -6.121 -6.355 -1.829 1 90.38 171 SER B CA 1
ATOM 3905 C C . SER B 1 171 ? -6.477 -4.906 -1.504 1 90.38 171 SER B C 1
ATOM 3907 O O . SER B 1 171 ? -5.953 -4.336 -0.544 1 90.38 171 SER B O 1
ATOM 3909 N N . ASP B 1 172 ? -7.332 -4.336 -2.359 1 90.69 172 ASP B N 1
ATOM 3910 C CA . ASP B 1 172 ? -7.801 -2.984 -2.08 1 90.69 172 ASP B CA 1
ATOM 3911 C C . ASP B 1 172 ? -8.57 -2.932 -0.763 1 90.69 172 ASP B C 1
ATOM 3913 O O . ASP B 1 172 ? -8.43 -1.98 0.009 1 90.69 172 ASP B O 1
ATOM 3917 N N . ILE B 1 173 ? -9.375 -3.924 -0.577 1 93.06 173 ILE B N 1
ATOM 3918 C CA . ILE B 1 173 ? -10.164 -3.996 0.646 1 93.06 173 ILE B CA 1
ATOM 3919 C C . ILE B 1 173 ? -9.242 -4.137 1.853 1 93.06 173 ILE B C 1
ATOM 3921 O O . ILE B 1 173 ? -9.422 -3.453 2.863 1 93.06 173 ILE B O 1
ATOM 3925 N N . ALA B 1 174 ? -8.273 -4.992 1.755 1 93.81 174 ALA B N 1
ATOM 3926 C CA . ALA B 1 174 ? -7.305 -5.164 2.834 1 93.81 174 ALA B CA 1
ATOM 3927 C C . ALA B 1 174 ? -6.59 -3.852 3.141 1 93.81 174 ALA B C 1
ATOM 3929 O O . ALA B 1 174 ? -6.383 -3.508 4.305 1 93.81 174 ALA B O 1
ATOM 3930 N N . ALA B 1 175 ? -6.207 -3.133 2.08 1 92.81 175 ALA B N 1
ATOM 3931 C CA . ALA B 1 175 ? -5.539 -1.845 2.25 1 92.81 175 ALA B CA 1
ATOM 3932 C C . ALA B 1 175 ? -6.441 -0.85 2.973 1 92.81 175 ALA B C 1
ATOM 3934 O O . ALA B 1 175 ? -5.988 -0.114 3.852 1 92.81 175 ALA B O 1
ATOM 3935 N N . TYR B 1 176 ? -7.691 -0.826 2.574 1 94.5 176 TYR B N 1
ATOM 3936 C CA . TYR B 1 176 ? -8.648 0.069 3.217 1 94.5 176 TYR B CA 1
ATOM 3937 C C . TYR B 1 176 ? -8.812 -0.283 4.691 1 94.5 176 TYR B C 1
ATOM 3939 O O . TYR B 1 176 ? -8.867 0.604 5.547 1 94.5 176 TYR B O 1
ATOM 3947 N N . LEU B 1 177 ? -8.914 -1.562 4.996 1 94.44 177 LEU B N 1
ATOM 3948 C CA . LEU B 1 177 ? -9.031 -2.014 6.379 1 94.44 177 LEU B CA 1
ATOM 3949 C C . LEU B 1 177 ? -7.797 -1.62 7.188 1 94.44 177 LEU B C 1
ATOM 3951 O O . LEU B 1 177 ? -7.91 -1.223 8.352 1 94.44 177 LEU B O 1
ATOM 3955 N N . ALA B 1 178 ? -6.68 -1.75 6.57 1 95 178 ALA B N 1
ATOM 3956 C CA . ALA B 1 178 ? -5.434 -1.386 7.242 1 95 178 ALA B CA 1
ATOM 3957 C C . ALA B 1 178 ? -5.438 0.085 7.645 1 95 178 ALA B C 1
ATOM 3959 O O . ALA B 1 178 ? -5.004 0.435 8.742 1 95 178 ALA B O 1
ATOM 3960 N N . LYS B 1 179 ? -5.945 0.917 6.77 1 92.94 179 LYS B N 1
ATOM 3961 C CA . LYS B 1 179 ? -6 2.352 7.039 1 92.94 179 LYS B CA 1
ATOM 3962 C C . LYS B 1 179 ? -6.898 2.654 8.234 1 92.94 179 LYS B C 1
ATOM 3964 O O . LYS B 1 179 ? -6.77 3.703 8.867 1 92.94 179 LYS B O 1
ATOM 3969 N N . HIS B 1 180 ? -7.832 1.763 8.484 1 94.25 180 HIS B N 1
ATOM 3970 C CA . HIS B 1 180 ? -8.781 1.935 9.578 1 94.25 180 HIS B CA 1
ATOM 3971 C C . HIS B 1 180 ? -8.641 0.819 10.609 1 94.25 180 HIS B C 1
ATOM 3973 O O . HIS B 1 180 ? -9.633 0.397 11.219 1 94.25 180 HIS B O 1
ATOM 3979 N N . ILE B 1 181 ? -7.473 0.359 10.758 1 94 181 ILE B N 1
ATOM 3980 C CA . ILE B 1 181 ? -7.188 -0.863 11.5 1 94 181 ILE B CA 1
ATOM 3981 C C . ILE B 1 181 ? -7.605 -0.691 12.961 1 94 181 ILE B C 1
ATOM 3983 O O . ILE B 1 181 ? -7.914 -1.671 13.641 1 94 181 ILE B O 1
ATOM 3987 N N . SER B 1 182 ? -7.68 0.526 13.484 1 91.81 182 SER B N 1
ATOM 3988 C CA . SER B 1 182 ? -8.016 0.803 14.875 1 91.81 182 SER B CA 1
ATOM 3989 C C . SER B 1 182 ? -9.43 0.344 15.211 1 91.81 182 SER B C 1
ATOM 3991 O O . SER B 1 182 ? -9.758 0.109 16.375 1 91.81 182 SER B O 1
ATOM 3993 N N . VAL B 1 183 ? -10.242 0.162 14.227 1 92.25 183 VAL B N 1
ATOM 3994 C CA . VAL B 1 183 ? -11.641 -0.183 14.43 1 92.25 183 VAL B CA 1
ATOM 3995 C C . VAL B 1 183 ? -11.758 -1.622 14.93 1 92.25 183 VAL B C 1
ATOM 3997 O O . VAL B 1 183 ? -12.812 -2.039 15.414 1 92.25 183 VAL B O 1
ATOM 4000 N N . LEU B 1 184 ? -10.727 -2.41 14.758 1 92 184 LEU B N 1
ATOM 4001 C CA . LEU B 1 184 ? -10.758 -3.799 15.203 1 92 184 LEU B CA 1
ATOM 4002 C C . LEU B 1 184 ? -10.812 -3.879 16.734 1 92 184 LEU B C 1
ATOM 4004 O O . LEU B 1 184 ? -11.266 -4.879 17.281 1 92 184 LEU B O 1
ATOM 4008 N N . GLY B 1 185 ? -10.281 -2.85 17.422 1 88.81 185 GLY B N 1
ATOM 4009 C CA . GLY B 1 185 ? -10.242 -2.857 18.875 1 88.81 185 GLY B CA 1
ATOM 4010 C C . GLY B 1 185 ? -9.422 -4.004 19.453 1 88.81 185 GLY B C 1
ATOM 4011 O O . GLY B 1 185 ? -8.398 -4.383 18.891 1 88.81 185 GLY B O 1
ATOM 4012 N N . PRO B 1 186 ? -9.844 -4.539 20.578 1 88.31 186 PRO B N 1
ATOM 4013 C CA . PRO B 1 186 ? -9.102 -5.621 21.234 1 88.31 186 PRO B CA 1
ATOM 4014 C C . PRO B 1 186 ? -9.07 -6.902 20.406 1 88.31 186 PRO B C 1
ATOM 4016 O O . PRO B 1 186 ? -8.133 -7.695 20.531 1 88.31 186 PRO B O 1
ATOM 4019 N N . ARG B 1 187 ? -10.023 -7.082 19.547 1 90.38 187 ARG B N 1
ATOM 4020 C CA . ARG B 1 187 ? -10.086 -8.281 18.734 1 90.38 187 ARG B CA 1
ATOM 4021 C C . ARG B 1 187 ? -8.922 -8.32 17.734 1 90.38 187 ARG B C 1
ATOM 4023 O O . ARG B 1 187 ? -8.5 -9.398 17.312 1 90.38 187 ARG B O 1
ATOM 4030 N N . GLY B 1 188 ? -8.477 -7.148 17.344 1 92.75 188 GLY B N 1
ATOM 4031 C CA . GLY B 1 188 ? -7.348 -7.07 16.438 1 92.75 188 GLY B CA 1
ATOM 4032 C C . GLY B 1 188 ? -6.059 -7.605 17.031 1 92.75 188 GLY B C 1
ATOM 4033 O O . GLY B 1 188 ? -5.129 -7.961 16.297 1 92.75 188 GLY B O 1
ATOM 4034 N N . GLN B 1 189 ? -6.07 -7.73 18.375 1 92.38 189 GLN B N 1
ATOM 4035 C CA . GLN B 1 189 ? -4.848 -8.133 19.062 1 92.38 189 GLN B CA 1
ATOM 4036 C C . GLN B 1 189 ? -4.867 -9.625 19.391 1 92.38 189 GLN B C 1
ATOM 4038 O O . GLN B 1 189 ? -3.881 -10.172 19.891 1 92.38 189 GLN B O 1
ATOM 4043 N N . LEU B 1 190 ? -5.934 -10.32 19.031 1 94.06 190 LEU B N 1
ATOM 4044 C CA . LEU B 1 190 ? -6.016 -11.766 19.234 1 94.06 190 LEU B CA 1
ATOM 4045 C C . LEU B 1 190 ? -5.238 -12.516 18.156 1 94.06 190 LEU B C 1
ATOM 4047 O O . LEU B 1 190 ? -5.176 -12.07 17 1 94.06 190 LEU B O 1
ATOM 4051 N N . PRO B 1 191 ? -4.672 -13.602 18.547 1 94.75 191 PRO B N 1
ATOM 4052 C CA . PRO B 1 191 ? -3.873 -14.367 17.578 1 94.75 191 PRO B CA 1
ATOM 4053 C C . PRO B 1 191 ? -4.719 -14.969 16.469 1 94.75 191 PRO B C 1
ATOM 4055 O O . PRO B 1 191 ? -5.902 -15.25 16.656 1 94.75 191 PRO B O 1
ATOM 4058 N N . VAL B 1 192 ? -4.133 -15.141 15.328 1 94.06 192 VAL B N 1
ATOM 4059 C CA . VAL B 1 192 ? -4.844 -15.625 14.148 1 94.06 192 VAL B CA 1
ATOM 4060 C C . VAL B 1 192 ? -5.359 -17.047 14.406 1 94.06 192 VAL B C 1
ATOM 4062 O O . VAL B 1 192 ? -6.371 -17.453 13.836 1 94.06 192 VAL B O 1
ATOM 4065 N N . ARG B 1 193 ? -4.707 -17.875 15.266 1 92.31 193 ARG B N 1
ATOM 4066 C CA . ARG B 1 193 ? -5.168 -19.219 15.57 1 92.31 193 ARG B CA 1
ATOM 4067 C C . ARG B 1 193 ? -6.566 -19.203 16.188 1 92.31 193 ARG B C 1
ATOM 4069 O O . ARG B 1 193 ? -7.293 -20.188 16.125 1 92.31 193 ARG B O 1
ATOM 4076 N N . ASP B 1 194 ? -6.93 -18.094 16.781 1 92.25 194 ASP B N 1
ATOM 4077 C CA . ASP B 1 194 ? -8.25 -17.969 17.391 1 92.25 194 ASP B CA 1
ATOM 4078 C C . ASP B 1 194 ? -9.312 -17.656 16.344 1 92.25 194 ASP B C 1
ATOM 4080 O O . ASP B 1 194 ? -10.508 -17.828 16.594 1 92.25 194 ASP B O 1
ATOM 4084 N N . HIS B 1 195 ? -8.875 -17.109 15.234 1 89.88 195 HIS B N 1
ATOM 4085 C CA . HIS B 1 195 ? -9.805 -16.672 14.203 1 89.88 195 HIS B CA 1
ATOM 4086 C C . HIS B 1 195 ? -9.938 -17.703 13.094 1 89.88 195 HIS B C 1
ATOM 4088 O O . HIS B 1 195 ? -11 -17.828 12.469 1 89.88 195 HIS B O 1
ATOM 4094 N N . PHE B 1 196 ? -8.742 -18.312 12.82 1 86.62 196 PHE B N 1
ATOM 4095 C CA . PHE B 1 196 ? -8.703 -19.297 11.742 1 86.62 196 PHE B CA 1
ATOM 4096 C C . PHE B 1 196 ? -8.453 -20.688 12.289 1 86.62 196 PHE B C 1
ATOM 4098 O O . PHE B 1 196 ? -7.309 -21.125 12.383 1 86.62 196 PHE B O 1
ATOM 4105 N N . ARG B 1 197 ? -9.234 -21.297 13.117 1 69.25 197 ARG B N 1
ATOM 4106 C CA . ARG B 1 197 ? -9.078 -22.531 13.883 1 69.25 197 ARG B CA 1
ATOM 4107 C C . ARG B 1 197 ? -8.383 -23.609 13.047 1 69.25 197 ARG B C 1
ATOM 4109 O O . ARG B 1 197 ? -7.508 -24.328 13.547 1 69.25 197 ARG B O 1
ATOM 4116 N N . ALA B 1 198 ? -8.875 -23.969 12 1 63.91 198 ALA B N 1
ATOM 4117 C CA . ALA B 1 198 ? -8.234 -25.031 11.219 1 63.91 198 ALA B CA 1
ATOM 4118 C C . ALA B 1 198 ? -7.578 -24.453 9.961 1 63.91 198 ALA B C 1
ATOM 4120 O O . ALA B 1 198 ? -8.266 -24.031 9.031 1 63.91 198 ALA B O 1
ATOM 4121 N N . PHE B 1 199 ? -6.199 -24.219 10.367 1 68.25 199 PHE B N 1
ATOM 4122 C CA . PHE B 1 199 ? -5.527 -23.781 9.141 1 68.25 199 PHE B CA 1
ATOM 4123 C C . PHE B 1 199 ? -5.75 -24.797 8.016 1 68.25 199 PHE B C 1
ATOM 4125 O O . PHE B 1 199 ? -5.816 -26 8.258 1 68.25 199 PHE B O 1
ATOM 4132 N N . THR B 1 200 ? -6.121 -24.406 6.957 1 68.06 200 THR B N 1
ATOM 4133 C CA . THR B 1 200 ? -6.352 -25.266 5.809 1 68.06 200 THR B CA 1
ATOM 4134 C C . THR B 1 200 ? -5.09 -26.062 5.465 1 68.06 200 THR B C 1
ATOM 4136 O O . THR B 1 200 ? -3.975 -25.578 5.648 1 68.06 200 THR B O 1
ATOM 4139 N N . LYS B 1 201 ? -5.344 -27.328 5.234 1 77.69 201 LYS B N 1
ATOM 4140 C CA . LYS B 1 201 ? -4.242 -28.141 4.711 1 77.69 201 LYS B CA 1
ATOM 4141 C C . LYS B 1 201 ? -3.555 -27.438 3.545 1 77.69 201 LYS B C 1
ATOM 4143 O O . LYS B 1 201 ? -4.219 -26.938 2.629 1 77.69 201 LYS B O 1
ATOM 4148 N N . VAL B 1 202 ? -2.291 -27.375 3.686 1 89.44 202 VAL B N 1
ATOM 4149 C CA . VAL B 1 202 ? -1.546 -26.625 2.686 1 89.44 202 VAL B CA 1
ATOM 4150 C C . VAL B 1 202 ? -1.089 -27.547 1.564 1 89.44 202 VAL B C 1
ATOM 4152 O O . VAL B 1 202 ? -0.463 -28.578 1.82 1 89.44 202 VAL B O 1
ATOM 4155 N N . VAL B 1 203 ? -1.563 -27.375 0.392 1 93.75 203 VAL B N 1
ATOM 4156 C CA . VAL B 1 203 ? -1.028 -28.047 -0.782 1 93.75 203 VAL B CA 1
ATOM 4157 C C . VAL B 1 203 ? 0.405 -27.594 -1.038 1 93.75 203 VAL B C 1
ATOM 4159 O O . VAL B 1 203 ? 0.681 -26.391 -1.086 1 93.75 203 VAL B O 1
ATOM 4162 N N . SER B 1 204 ? 1.319 -28.578 -1.045 1 96.56 204 SER B N 1
ATOM 4163 C CA . SER B 1 204 ? 2.732 -28.234 -1.196 1 96.56 204 SER B CA 1
ATOM 4164 C C . SER B 1 204 ? 3.436 -29.219 -2.129 1 96.56 204 SER B C 1
ATOM 4166 O O . SER B 1 204 ? 2.895 -30.281 -2.439 1 96.56 204 SER B O 1
ATOM 4168 N N . VAL B 1 205 ? 4.539 -28.797 -2.658 1 97.69 205 VAL B N 1
ATOM 4169 C CA . VAL B 1 205 ? 5.387 -29.625 -3.5 1 97.69 205 VAL B CA 1
ATOM 4170 C C . VAL B 1 205 ? 6.832 -29.562 -3.016 1 97.69 205 VAL B C 1
ATOM 4172 O O . VAL B 1 205 ? 7.238 -28.562 -2.406 1 97.69 205 VAL B O 1
ATOM 4175 N N . PRO B 1 206 ? 7.605 -30.625 -3.25 1 97.88 206 PRO B N 1
ATOM 4176 C CA . PRO B 1 206 ? 9.039 -30.531 -2.961 1 97.88 206 PRO B CA 1
ATOM 4177 C C . PRO B 1 206 ? 9.781 -29.641 -3.953 1 97.88 206 PRO B C 1
ATOM 4179 O O . PRO B 1 206 ? 9.305 -29.422 -5.066 1 97.88 206 PRO B O 1
ATOM 4182 N N . PRO B 1 207 ? 10.938 -29.125 -3.564 1 97.38 207 PRO B N 1
ATOM 4183 C CA . PRO B 1 207 ? 11.688 -28.156 -4.387 1 97.38 207 PRO B CA 1
ATOM 4184 C C . PRO B 1 207 ? 12.117 -28.75 -5.73 1 97.38 207 PRO B C 1
ATOM 4186 O O . PRO B 1 207 ? 12.289 -28.016 -6.703 1 97.38 207 PRO B O 1
ATOM 4189 N N . HIS B 1 208 ? 12.219 -30.031 -5.848 1 96.88 208 HIS B N 1
ATOM 4190 C CA . HIS B 1 208 ? 12.773 -30.656 -7.043 1 96.88 208 HIS B CA 1
ATOM 4191 C C . HIS B 1 208 ? 11.672 -31.062 -8.016 1 96.88 208 HIS B C 1
ATOM 4193 O O . HIS B 1 208 ? 11.953 -31.531 -9.117 1 96.88 208 HIS B O 1
ATOM 4199 N N . SER B 1 209 ? 10.438 -30.859 -7.566 1 96.38 209 SER B N 1
ATOM 4200 C CA . SER B 1 209 ? 9.352 -31.109 -8.5 1 96.38 209 SER B CA 1
ATOM 4201 C C . SER B 1 209 ? 9.438 -30.203 -9.719 1 96.38 209 SER B C 1
ATOM 4203 O O . SER B 1 209 ? 9.898 -29.062 -9.617 1 96.38 209 SER B O 1
ATOM 4205 N N . LYS B 1 210 ? 8.961 -30.75 -10.805 1 93.38 210 LYS B N 1
ATOM 4206 C CA . LYS B 1 210 ? 8.922 -29.906 -11.992 1 93.38 210 LYS B CA 1
ATOM 4207 C C . LYS B 1 210 ? 7.918 -28.766 -11.82 1 93.38 210 LYS B C 1
ATOM 4209 O O . LYS B 1 210 ? 6.84 -28.969 -11.258 1 93.38 210 LYS B O 1
ATOM 4214 N N . ALA B 1 211 ? 8.242 -27.641 -12.367 1 93.12 211 ALA B N 1
ATOM 4215 C CA . ALA B 1 211 ? 7.332 -26.5 -12.312 1 93.12 211 ALA B CA 1
ATOM 4216 C C . ALA B 1 211 ? 5.977 -26.859 -12.922 1 93.12 211 ALA B C 1
ATOM 4218 O O . ALA B 1 211 ? 4.93 -26.484 -12.383 1 93.12 211 ALA B O 1
ATOM 4219 N N . LEU B 1 212 ? 6.027 -27.594 -13.961 1 89.75 212 LEU B N 1
ATOM 4220 C CA . LEU B 1 212 ? 4.797 -28 -14.633 1 89.75 212 LEU B CA 1
ATOM 4221 C C . LEU B 1 212 ? 3.902 -28.812 -13.703 1 89.75 212 LEU B C 1
ATOM 4223 O O . LEU B 1 212 ? 2.686 -28.609 -13.672 1 89.75 212 LEU B O 1
ATOM 4227 N N . ASP B 1 213 ? 4.504 -29.688 -12.961 1 93.25 213 ASP B N 1
ATOM 4228 C CA . ASP B 1 213 ? 3.744 -30.516 -12.031 1 93.25 213 ASP B CA 1
ATOM 4229 C C . ASP B 1 213 ? 3.135 -29.672 -10.914 1 93.25 213 ASP B C 1
ATOM 4231 O O . ASP B 1 213 ? 2.004 -29.922 -10.492 1 93.25 213 ASP B O 1
ATOM 4235 N N . ALA B 1 214 ? 3.895 -28.734 -10.461 1 95.31 214 ALA B N 1
ATOM 4236 C CA . ALA B 1 214 ? 3.396 -27.828 -9.43 1 95.31 214 ALA B CA 1
ATOM 4237 C C . ALA B 1 214 ? 2.209 -27.016 -9.938 1 95.31 214 ALA B C 1
ATOM 4239 O O . ALA B 1 214 ? 1.196 -26.891 -9.242 1 95.31 214 ALA B O 1
ATOM 4240 N N . PHE B 1 215 ? 2.324 -26.562 -11.156 1 92.62 215 PHE B N 1
ATOM 4241 C CA . PHE B 1 215 ? 1.24 -25.797 -11.766 1 92.62 215 PHE B CA 1
ATOM 4242 C C . PHE B 1 215 ? 0.019 -26.688 -11.992 1 92.62 215 PHE B C 1
ATOM 4244 O O . PHE B 1 215 ? -1.115 -26.25 -11.789 1 92.62 215 PHE B O 1
ATOM 4251 N N . ALA B 1 216 ? 0.282 -27.859 -12.391 1 91.88 216 ALA B N 1
ATOM 4252 C CA . ALA B 1 216 ? -0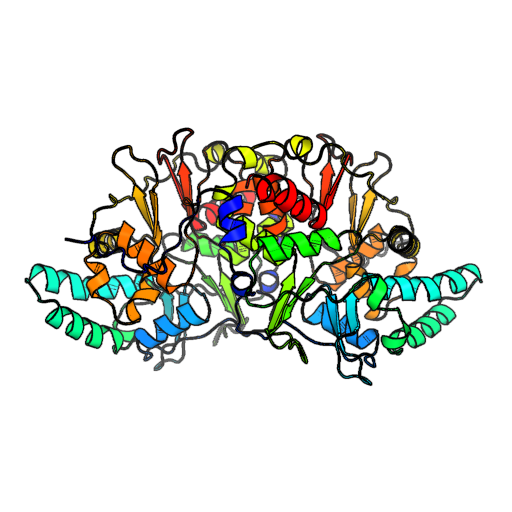.815 -28.797 -12.609 1 91.88 216 ALA B CA 1
ATOM 4253 C C . ALA B 1 216 ? -1.559 -29.078 -11.305 1 91.88 216 ALA B C 1
ATOM 4255 O O . ALA B 1 216 ? -2.791 -29.125 -11.281 1 91.88 216 ALA B O 1
ATOM 4256 N N . LEU B 1 217 ? -0.798 -29.25 -10.312 1 93.69 217 LEU B N 1
ATOM 4257 C CA . LEU B 1 217 ? -1.394 -29.469 -9 1 93.69 217 LEU B CA 1
ATOM 4258 C C . LEU B 1 217 ? -2.213 -28.266 -8.57 1 93.69 217 LEU B C 1
ATOM 4260 O O . LEU B 1 217 ? -3.324 -28.406 -8.055 1 93.69 217 LEU B O 1
ATOM 4264 N N . MET B 1 218 ? -1.65 -27.109 -8.758 1 91.44 218 MET B N 1
ATOM 4265 C CA . MET B 1 218 ? -2.334 -25.859 -8.445 1 91.44 218 MET B CA 1
ATOM 4266 C C . MET B 1 218 ? -3.682 -25.781 -9.156 1 91.44 218 MET B C 1
ATOM 4268 O O . MET B 1 218 ? -4.703 -25.5 -8.531 1 91.44 218 MET B O 1
ATOM 4272 N N . TRP B 1 219 ? -3.639 -26.109 -10.359 1 86.81 219 TRP B N 1
ATOM 4273 C CA . TRP B 1 219 ? -4.844 -26.062 -11.18 1 86.81 219 TRP B CA 1
ATOM 4274 C C . TRP B 1 219 ? -5.855 -27.109 -10.719 1 86.81 219 TRP B C 1
ATOM 4276 O O . TRP B 1 219 ? -7.043 -26.812 -10.578 1 86.81 219 TRP B O 1
ATOM 4286 N N . SER B 1 220 ? -5.43 -28.281 -10.508 1 88.94 220 SER B N 1
ATOM 4287 C CA . SER B 1 220 ? -6.316 -29.375 -10.125 1 88.94 220 SER B CA 1
ATOM 4288 C C . SER B 1 220 ? -7.016 -29.078 -8.805 1 88.94 220 SER B C 1
ATOM 4290 O O . SER B 1 220 ? -8.148 -29.5 -8.586 1 88.94 220 SER B O 1
ATOM 4292 N N . LYS B 1 221 ? -6.387 -28.312 -7.961 1 88.62 221 LYS B N 1
ATOM 4293 C CA . LYS B 1 221 ? -6.941 -28.016 -6.645 1 88.62 221 LYS B CA 1
ATOM 4294 C C . LYS B 1 221 ? -7.648 -26.656 -6.633 1 88.62 221 LYS B C 1
ATOM 4296 O O . LYS B 1 221 ? -8.203 -26.25 -5.609 1 88.62 221 LYS B O 1
ATOM 4301 N N . GLY B 1 222 ? -7.543 -25.922 -7.762 1 82.06 222 GLY B N 1
ATOM 4302 C CA . GLY B 1 222 ? -8.18 -24.625 -7.867 1 82.06 222 GLY B CA 1
ATOM 4303 C C . GLY B 1 222 ? -7.531 -23.578 -6.992 1 82.06 222 GLY B C 1
ATOM 4304 O O . GLY B 1 222 ? -8.219 -22.75 -6.391 1 82.06 222 GLY B O 1
ATOM 4305 N N . LEU B 1 223 ? -6.27 -23.672 -6.836 1 86.81 223 LEU B N 1
ATOM 4306 C CA . LEU B 1 223 ? -5.527 -22.766 -5.969 1 86.81 223 LEU B CA 1
ATOM 4307 C C . LEU B 1 223 ? -4.734 -21.75 -6.785 1 86.81 223 LEU B C 1
ATOM 4309 O O . LEU B 1 223 ? -4.277 -22.062 -7.891 1 86.81 223 LEU B O 1
ATOM 4313 N N . GLY B 1 224 ? -4.527 -20.562 -6.23 1 86.62 224 GLY B N 1
ATOM 4314 C CA . GLY B 1 224 ? -3.73 -19.531 -6.887 1 86.62 224 GLY B CA 1
ATOM 4315 C C . GLY B 1 224 ? -2.254 -19.625 -6.555 1 86.62 224 GLY B C 1
ATOM 4316 O O . GLY B 1 224 ? -1.448 -18.844 -7.066 1 86.62 224 GLY B O 1
ATOM 4317 N N . GLY B 1 225 ? -1.918 -20.547 -5.672 1 91.25 225 GLY B N 1
ATOM 4318 C CA . GLY B 1 225 ? -0.532 -20.719 -5.27 1 91.25 225 GLY B CA 1
ATOM 4319 C C . GLY B 1 225 ? -0.287 -22.016 -4.531 1 91.25 225 GLY B C 1
ATOM 4320 O O . GLY B 1 225 ? -1.216 -22.609 -3.971 1 91.25 225 GLY B O 1
ATOM 4321 N N . VAL B 1 226 ? 0.93 -22.484 -4.59 1 95.06 226 VAL B N 1
ATOM 4322 C CA . VAL B 1 226 ? 1.34 -23.703 -3.887 1 95.06 226 VAL B CA 1
ATOM 4323 C C . VAL B 1 226 ? 2.643 -23.453 -3.133 1 95.06 226 VAL B C 1
ATOM 4325 O O . VAL B 1 226 ? 3.506 -22.703 -3.607 1 95.06 226 VAL B O 1
ATOM 4328 N N . ALA B 1 227 ? 2.746 -24.062 -1.987 1 96.5 227 ALA B N 1
ATOM 4329 C CA . ALA B 1 227 ? 3.957 -23.938 -1.181 1 96.5 227 ALA B CA 1
ATOM 4330 C C . ALA B 1 227 ? 5.031 -24.922 -1.635 1 96.5 227 ALA B C 1
ATOM 4332 O O . ALA B 1 227 ? 4.723 -26.062 -2.006 1 96.5 227 ALA B O 1
ATOM 4333 N N . VAL B 1 228 ? 6.203 -24.438 -1.653 1 97.69 228 VAL B N 1
ATOM 4334 C CA . VAL B 1 228 ? 7.355 -25.312 -1.84 1 97.69 228 VAL B CA 1
ATOM 4335 C C . VAL B 1 228 ? 8.016 -25.594 -0.492 1 97.69 228 VAL B C 1
ATOM 4337 O O . VAL B 1 228 ? 8.445 -24.672 0.197 1 97.69 228 VAL B O 1
ATOM 4340 N N . ILE B 1 229 ? 8.133 -26.875 -0.123 1 97.25 229 ILE B N 1
ATOM 4341 C CA . ILE B 1 229 ? 8.664 -27.219 1.191 1 97.25 229 ILE B CA 1
ATOM 4342 C C . ILE B 1 229 ? 9.82 -28.203 1.037 1 97.25 229 ILE B C 1
ATOM 4344 O O . ILE B 1 229 ? 9.844 -29 0.1 1 97.25 229 ILE B O 1
ATOM 4348 N N . ASP B 1 230 ? 10.727 -28.109 1.92 1 96.56 230 ASP B N 1
ATOM 4349 C CA . ASP B 1 230 ? 11.852 -29.047 1.886 1 96.56 230 ASP B CA 1
ATOM 4350 C C . ASP B 1 230 ? 11.523 -30.344 2.621 1 96.56 230 ASP B C 1
ATOM 4352 O O . ASP B 1 230 ? 10.367 -30.578 2.965 1 96.56 230 ASP B O 1
ATOM 4356 N N . SER B 1 231 ? 12.539 -31.203 2.809 1 95.56 231 SER B N 1
ATOM 4357 C CA . SER B 1 231 ? 12.352 -32.531 3.379 1 95.56 231 SER B CA 1
ATOM 4358 C C . SER B 1 231 ? 11.93 -32.438 4.844 1 95.56 231 SER B C 1
ATOM 4360 O O . SER B 1 231 ? 11.336 -33.375 5.375 1 95.56 231 SER B O 1
ATOM 4362 N N . GLN B 1 232 ? 12.219 -31.359 5.5 1 95.5 232 GLN B N 1
ATOM 4363 C CA . GLN B 1 232 ? 11.836 -31.141 6.895 1 95.5 232 GLN B CA 1
ATOM 4364 C C . GLN B 1 232 ? 10.516 -30.391 7 1 95.5 232 GLN B C 1
ATOM 4366 O O . GLN B 1 232 ? 10.156 -29.906 8.078 1 95.5 232 GLN B O 1
ATOM 4371 N N . LYS B 1 233 ? 9.836 -30.172 5.867 1 94.56 233 LYS B N 1
ATOM 4372 C CA . LYS B 1 233 ? 8.539 -29.516 5.762 1 94.56 233 LYS B CA 1
ATOM 4373 C C . LYS B 1 233 ? 8.648 -28.016 6.043 1 94.56 233 LYS B C 1
ATOM 4375 O O . LYS B 1 233 ? 7.691 -27.391 6.496 1 94.56 233 LYS B O 1
ATOM 4380 N N . ARG B 1 234 ? 9.836 -27.594 5.898 1 95 234 ARG B N 1
ATOM 4381 C CA . ARG B 1 234 ? 10.031 -26.156 6.035 1 95 234 ARG B CA 1
ATOM 4382 C C . ARG B 1 234 ? 9.688 -25.438 4.742 1 95 234 ARG B C 1
ATOM 4384 O O . ARG B 1 234 ? 9.969 -25.922 3.65 1 95 234 ARG B O 1
ATOM 4391 N N . LEU B 1 235 ? 9.102 -24.219 4.852 1 95.69 235 LEU B N 1
ATOM 4392 C CA . LEU B 1 235 ? 8.695 -23.406 3.713 1 95.69 235 LEU B CA 1
ATOM 4393 C C . LEU B 1 235 ? 9.922 -22.812 3.01 1 95.69 235 LEU B C 1
ATOM 4395 O O . LEU B 1 235 ? 10.719 -22.109 3.629 1 95.69 235 LEU B O 1
ATOM 4399 N N . VAL B 1 236 ? 10.008 -23.078 1.733 1 94.31 236 VAL B N 1
ATOM 4400 C CA . VAL B 1 236 ? 11.164 -22.641 0.957 1 94.31 236 VAL B CA 1
ATOM 4401 C C . VAL B 1 236 ? 10.758 -21.5 0.02 1 94.31 236 VAL B C 1
ATOM 4403 O O . VAL B 1 236 ? 11.516 -20.547 -0.162 1 94.31 236 VAL B O 1
ATOM 4406 N N . ALA B 1 237 ? 9.625 -21.656 -0.548 1 95.12 237 ALA B N 1
ATOM 4407 C CA . ALA B 1 237 ? 9.172 -20.672 -1.527 1 95.12 237 ALA B CA 1
ATOM 4408 C C . ALA B 1 237 ? 7.672 -20.812 -1.785 1 95.12 237 ALA B C 1
ATOM 4410 O O . ALA B 1 237 ? 7.02 -21.703 -1.229 1 95.12 237 ALA B O 1
ATOM 4411 N N . ASN B 1 238 ? 7.211 -19.859 -2.441 1 94.88 238 ASN B N 1
ATOM 4412 C CA . ASN B 1 238 ? 5.84 -19.875 -2.939 1 94.88 238 ASN B CA 1
ATOM 4413 C C . ASN B 1 238 ? 5.793 -19.781 -4.461 1 94.88 238 ASN B C 1
ATOM 4415 O O . ASN B 1 238 ? 6.531 -19 -5.066 1 94.88 238 ASN B O 1
ATOM 4419 N N . LEU B 1 239 ? 5.016 -20.656 -5.094 1 94.94 239 LEU B N 1
ATOM 4420 C CA . LEU B 1 239 ? 4.703 -20.531 -6.516 1 94.94 239 LEU B CA 1
ATOM 4421 C C . LEU B 1 239 ? 3.283 -20.031 -6.723 1 94.94 239 LEU B C 1
ATOM 4423 O O . LEU B 1 239 ? 2.33 -20.594 -6.191 1 94.94 239 LEU B O 1
ATOM 4427 N N . SER B 1 240 ? 3.209 -18.969 -7.418 1 91.44 240 SER B N 1
ATOM 4428 C CA . SER B 1 240 ? 1.899 -18.391 -7.691 1 91.44 240 SER B CA 1
ATOM 4429 C C . SER B 1 240 ? 1.515 -18.562 -9.156 1 91.44 240 SER B C 1
ATOM 4431 O O . SER B 1 240 ? 2.381 -18.75 -10.016 1 91.44 240 SER B O 1
ATOM 4433 N N . ALA B 1 241 ? 0.215 -18.531 -9.438 1 87.44 241 ALA B N 1
ATOM 4434 C CA . ALA B 1 241 ? -0.261 -18.594 -10.812 1 87.44 241 ALA B CA 1
ATOM 4435 C C . ALA B 1 241 ? 0.285 -17.422 -11.633 1 87.44 241 ALA B C 1
ATOM 4437 O O . ALA B 1 241 ? 0.546 -17.562 -12.828 1 87.44 241 ALA B O 1
ATOM 4438 N N . THR B 1 242 ? 0.533 -16.328 -10.977 1 83.75 242 THR B N 1
ATOM 4439 C CA . THR B 1 242 ? 1.018 -15.141 -11.664 1 83.75 242 THR B CA 1
ATOM 4440 C C . THR B 1 242 ? 2.469 -15.32 -12.102 1 83.75 242 THR B C 1
ATOM 4442 O O . THR B 1 242 ? 2.975 -14.547 -12.922 1 83.75 242 THR B O 1
ATOM 4445 N N . ASP B 1 243 ? 3.107 -16.312 -11.578 1 87.06 243 ASP B N 1
ATOM 4446 C CA . ASP B 1 243 ? 4.48 -16.578 -11.992 1 87.06 243 ASP B CA 1
ATOM 4447 C C . ASP B 1 243 ? 4.527 -17.125 -13.414 1 87.06 243 ASP B C 1
ATOM 4449 O O . ASP B 1 243 ? 5.59 -17.172 -14.039 1 87.06 243 ASP B O 1
ATOM 4453 N N . LEU B 1 244 ? 3.389 -17.484 -13.93 1 81.25 244 LEU B N 1
ATOM 4454 C CA . LEU B 1 244 ? 3.289 -17.969 -15.305 1 81.25 244 LEU B CA 1
ATOM 4455 C C . LEU B 1 244 ? 3.549 -16.828 -16.297 1 81.25 244 LEU B C 1
ATOM 4457 O O . LEU B 1 244 ? 4.004 -17.078 -17.406 1 81.25 244 LEU B O 1
ATOM 4461 N N . GLU B 1 245 ? 3.26 -15.617 -15.938 1 72.19 245 GLU B N 1
ATOM 4462 C CA . GLU B 1 245 ? 3.314 -14.453 -16.812 1 72.19 245 GLU B CA 1
ATOM 4463 C C . GLU B 1 245 ? 4.719 -14.258 -17.375 1 72.19 245 GLU B C 1
ATOM 4465 O O . GLU B 1 245 ? 4.875 -13.797 -18.516 1 72.19 245 GLU B O 1
ATOM 4470 N N . CYS B 1 246 ? 5.66 -14.703 -16.688 1 65.31 246 CYS B N 1
ATOM 4471 C CA . CYS B 1 246 ? 7.039 -14.523 -17.141 1 65.31 246 CYS B CA 1
ATOM 4472 C C . CYS B 1 246 ? 7.406 -15.539 -18.203 1 65.31 246 CYS B C 1
ATOM 4474 O O . CYS B 1 246 ? 8.359 -15.336 -18.969 1 65.31 246 CYS B O 1
ATOM 4476 N N . LEU B 1 247 ? 6.695 -16.578 -18.312 1 62.72 247 LEU B N 1
ATOM 4477 C CA . LEU B 1 247 ? 6.984 -17.703 -19.203 1 62.72 247 LEU B CA 1
ATOM 4478 C C . LEU B 1 247 ? 6.883 -17.25 -20.656 1 62.72 247 LEU B C 1
ATOM 4480 O O . LEU B 1 247 ? 7.605 -17.766 -21.516 1 62.72 247 LEU B O 1
ATOM 4484 N N . PHE B 1 248 ? 6.098 -16.391 -20.797 1 61.34 248 PHE B N 1
ATOM 4485 C CA . PHE B 1 248 ? 5.789 -16.219 -22.219 1 61.34 248 PHE B CA 1
ATOM 4486 C C . PHE B 1 248 ? 6.867 -15.414 -22.922 1 61.34 248 PHE B C 1
ATOM 4488 O O . PHE B 1 248 ? 6.805 -15.203 -24.141 1 61.34 248 PHE B O 1
ATOM 4495 N N . ARG B 1 249 ? 7.863 -14.961 -22.109 1 58.38 249 ARG B N 1
ATOM 4496 C CA . ARG B 1 249 ? 8.984 -14.281 -22.766 1 58.38 249 ARG B CA 1
ATOM 4497 C C . ARG B 1 249 ? 9.961 -15.297 -23.344 1 58.38 249 ARG B C 1
ATOM 4499 O O . ARG B 1 249 ? 11.117 -14.961 -23.609 1 58.38 249 ARG B O 1
ATOM 4506 N N . LYS B 1 250 ? 9.539 -16.438 -23.672 1 56.62 250 LYS B N 1
ATOM 4507 C CA . LYS B 1 250 ? 10.297 -17.219 -24.656 1 56.62 250 LYS B CA 1
ATOM 4508 C C . LYS B 1 250 ? 10.953 -18.438 -24 1 56.62 250 LYS B C 1
ATOM 4510 O O . LYS B 1 250 ? 11.938 -18.969 -24.516 1 56.62 250 LYS B O 1
ATOM 4515 N N . GLN B 1 251 ? 10.32 -18.859 -22.828 1 68.31 251 GLN B N 1
ATOM 4516 C CA . GLN B 1 251 ? 11.148 -19.969 -22.359 1 68.31 251 GLN B CA 1
ATOM 4517 C C . GLN B 1 251 ? 10.305 -21.047 -21.688 1 68.31 251 GLN B C 1
ATOM 4519 O O . GLN B 1 251 ? 10.461 -21.297 -20.484 1 68.31 251 GLN B O 1
ATOM 4524 N N . PHE B 1 252 ? 9.539 -21.797 -22.516 1 71.25 252 PHE B N 1
ATOM 4525 C CA . PHE B 1 252 ? 8.617 -22.797 -22 1 71.25 252 PHE B CA 1
ATOM 4526 C C . PHE B 1 252 ? 9.375 -23.984 -21.406 1 71.25 252 PHE B C 1
ATOM 4528 O O . PHE B 1 252 ? 8.828 -24.734 -20.594 1 71.25 252 PHE B O 1
ATOM 4535 N N . PHE B 1 253 ? 10.617 -24.141 -21.859 1 76.5 253 PHE B N 1
ATOM 4536 C CA . PHE B 1 253 ? 11.422 -25.234 -21.344 1 76.5 253 PHE B CA 1
ATOM 4537 C C . PHE B 1 253 ? 11.578 -25.125 -19.828 1 76.5 253 PHE B C 1
ATOM 4539 O O . PHE B 1 253 ? 11.836 -26.109 -19.141 1 76.5 253 PHE B O 1
ATOM 4546 N N . ARG B 1 254 ? 11.281 -23.938 -19.344 1 84.69 254 ARG B N 1
ATOM 4547 C CA . ARG B 1 254 ? 11.477 -23.703 -17.922 1 84.69 254 ARG B CA 1
ATOM 4548 C C . ARG B 1 254 ? 10.414 -24.422 -17.094 1 84.69 254 ARG B C 1
ATOM 4550 O O . ARG B 1 254 ? 10.586 -24.609 -15.883 1 84.69 254 ARG B O 1
ATOM 4557 N N . LEU B 1 255 ? 9.359 -24.812 -17.781 1 86.19 255 LEU B N 1
ATOM 4558 C CA . LEU B 1 255 ? 8.305 -25.531 -17.078 1 86.19 255 LEU B CA 1
ATOM 4559 C C . LEU B 1 255 ? 8.797 -26.922 -16.641 1 86.19 255 LEU B C 1
ATOM 4561 O O . LEU B 1 255 ? 8.188 -27.547 -15.781 1 86.19 255 LEU B O 1
ATOM 4565 N N . PHE B 1 256 ? 9.93 -27.344 -17.203 1 86.69 256 PHE B N 1
ATOM 4566 C CA . PHE B 1 256 ? 10.43 -28.688 -16.922 1 86.69 256 PHE B CA 1
ATOM 4567 C C . PHE B 1 256 ? 11.562 -28.641 -15.906 1 86.69 256 PHE B C 1
ATOM 4569 O O . PHE B 1 256 ? 12.047 -29.688 -15.477 1 86.69 256 PHE B O 1
ATOM 4576 N N . MET B 1 257 ? 11.875 -27.5 -15.484 1 90.44 257 MET B N 1
ATOM 4577 C CA . MET B 1 257 ? 12.906 -27.359 -14.453 1 90.44 257 MET B CA 1
ATOM 4578 C C . MET B 1 257 ? 12.305 -27.516 -13.062 1 90.44 257 MET B C 1
ATOM 4580 O O . MET B 1 257 ? 11.086 -27.391 -12.891 1 90.44 257 MET B O 1
ATOM 4584 N N . PRO B 1 258 ? 13.203 -27.859 -12.18 1 95.94 258 PRO B N 1
ATOM 4585 C CA . PRO B 1 258 ? 12.703 -27.859 -10.805 1 95.94 258 PRO B CA 1
ATOM 4586 C C . PRO B 1 258 ? 12.023 -26.547 -10.414 1 95.94 258 PRO B C 1
ATOM 4588 O O . PRO B 1 258 ? 12.477 -25.469 -10.812 1 95.94 258 PRO B O 1
ATOM 4591 N N . VAL B 1 259 ? 10.953 -26.656 -9.641 1 96.62 259 VAL B N 1
ATOM 4592 C CA . VAL B 1 259 ? 10.102 -25.516 -9.32 1 96.62 259 VAL B CA 1
ATOM 4593 C C . VAL B 1 259 ? 10.93 -24.438 -8.633 1 96.62 259 VAL B C 1
ATOM 4595 O O . VAL B 1 259 ? 10.711 -23.234 -8.859 1 96.62 259 VAL B O 1
ATOM 4598 N N . VAL B 1 260 ? 11.883 -24.797 -7.801 1 95.5 260 VAL B N 1
ATOM 4599 C CA . VAL B 1 260 ? 12.695 -23.797 -7.102 1 95.5 260 VAL B CA 1
ATOM 4600 C C . VAL B 1 260 ? 13.539 -23.016 -8.102 1 95.5 260 VAL B C 1
ATOM 4602 O O . VAL B 1 260 ? 13.703 -21.797 -7.973 1 95.5 260 VAL B O 1
ATOM 4605 N N . ASP B 1 261 ? 14.047 -23.703 -9.086 1 93.5 261 ASP B N 1
ATOM 4606 C CA . ASP B 1 261 ? 14.836 -23.031 -10.117 1 93.5 261 ASP B CA 1
ATOM 4607 C C . ASP B 1 261 ? 13.953 -22.156 -11 1 93.5 261 ASP B C 1
ATOM 4609 O O . ASP B 1 261 ? 14.383 -21.094 -11.453 1 93.5 261 ASP B O 1
ATOM 4613 N N . TYR B 1 262 ? 12.773 -22.688 -11.266 1 93.19 262 TYR B N 1
ATOM 4614 C CA . TYR B 1 262 ? 11.812 -21.891 -12.016 1 93.19 262 TYR B CA 1
ATOM 4615 C C . TYR B 1 262 ? 11.523 -20.578 -11.305 1 93.19 262 TYR B C 1
ATOM 4617 O O . TYR B 1 262 ? 11.562 -19.5 -11.922 1 93.19 262 TYR B O 1
ATOM 4625 N N . ILE B 1 263 ? 11.273 -20.656 -10.008 1 93.75 263 ILE B N 1
ATOM 4626 C CA . ILE B 1 263 ? 10.969 -19.484 -9.203 1 93.75 263 ILE B CA 1
ATOM 4627 C C . ILE B 1 263 ? 12.148 -18.516 -9.227 1 93.75 263 ILE B C 1
ATOM 4629 O O . ILE B 1 263 ? 11.977 -17.312 -9.398 1 93.75 263 ILE B O 1
ATOM 4633 N N . LYS B 1 264 ? 13.328 -19.047 -9.109 1 92.62 264 LYS B N 1
ATOM 4634 C CA . LYS B 1 264 ? 14.531 -18.219 -9.164 1 92.62 264 LYS B CA 1
ATOM 4635 C C . LYS B 1 264 ? 14.633 -17.5 -10.5 1 92.62 264 LYS B C 1
ATOM 4637 O O . LYS B 1 264 ? 15 -16.328 -10.555 1 92.62 264 LYS B O 1
ATOM 4642 N N . ALA B 1 265 ? 14.336 -18.219 -11.523 1 90.19 265 ALA B N 1
ATOM 4643 C CA . ALA B 1 265 ? 14.383 -17.625 -12.859 1 90.19 265 ALA B CA 1
ATOM 4644 C C . ALA B 1 265 ? 13.367 -16.5 -13 1 90.19 265 ALA B C 1
ATOM 4646 O O . ALA B 1 265 ? 13.641 -15.484 -13.641 1 90.19 265 ALA B O 1
ATOM 4647 N N . VAL B 1 266 ? 12.211 -16.734 -12.469 1 88.69 266 VAL B N 1
ATOM 4648 C CA . VAL B 1 266 ? 11.164 -15.719 -12.508 1 88.69 266 VAL B CA 1
ATOM 4649 C C . VAL B 1 266 ? 11.641 -14.453 -11.805 1 88.69 266 VAL B C 1
ATOM 4651 O O . VAL B 1 266 ? 11.484 -13.344 -12.328 1 88.69 266 VAL B O 1
ATOM 4654 N N . TYR B 1 267 ? 12.219 -14.586 -10.672 1 90.12 267 TYR B N 1
ATOM 4655 C CA . TYR B 1 267 ? 12.742 -13.445 -9.93 1 90.12 267 TYR B CA 1
ATOM 4656 C C . TYR B 1 267 ? 13.828 -12.727 -10.727 1 90.12 267 TYR B C 1
ATOM 4658 O O . TYR B 1 267 ? 13.891 -11.5 -10.742 1 90.12 267 TYR B O 1
ATOM 4666 N N . ALA B 1 268 ? 14.648 -13.523 -11.352 1 88.5 268 ALA B N 1
ATOM 4667 C CA . ALA B 1 268 ? 15.711 -12.945 -12.164 1 88.5 268 ALA B CA 1
ATOM 4668 C C . ALA B 1 268 ? 15.141 -12.141 -13.328 1 88.5 268 ALA B C 1
ATOM 4670 O O . ALA B 1 268 ? 15.594 -11.031 -13.602 1 88.5 268 ALA B O 1
ATOM 4671 N N . ASP B 1 269 ? 14.156 -12.695 -13.945 1 84.12 269 ASP B N 1
ATOM 4672 C CA . ASP B 1 269 ? 13.531 -12.039 -15.086 1 84.12 269 ASP B CA 1
ATOM 4673 C C . ASP B 1 269 ? 12.898 -10.711 -14.672 1 84.12 269 ASP B C 1
ATOM 4675 O O . ASP B 1 269 ? 12.922 -9.742 -15.43 1 84.12 269 ASP B O 1
ATOM 4679 N N . LYS B 1 270 ? 12.367 -10.727 -13.523 1 81.5 270 LYS B N 1
ATOM 4680 C CA . LYS B 1 270 ? 11.695 -9.531 -13.023 1 81.5 270 LYS B CA 1
ATOM 4681 C C . LYS B 1 270 ? 12.688 -8.57 -12.367 1 81.5 270 LYS B C 1
ATOM 4683 O O . LYS B 1 270 ? 12.312 -7.484 -11.93 1 81.5 270 LYS B O 1
ATOM 4688 N N . ASN B 1 271 ? 13.914 -8.961 -12.289 1 85.25 271 ASN B N 1
ATOM 4689 C CA . ASN B 1 271 ? 14.953 -8.195 -11.609 1 85.25 271 ASN B CA 1
ATOM 4690 C C . ASN B 1 271 ? 14.555 -7.883 -10.164 1 85.25 271 ASN B C 1
ATOM 4692 O O . ASN B 1 271 ? 14.656 -6.738 -9.727 1 85.25 271 ASN B O 1
ATOM 4696 N N . GLU B 1 272 ? 14.008 -8.883 -9.531 1 88.06 272 GLU B N 1
ATOM 4697 C CA . GLU B 1 272 ? 13.602 -8.773 -8.141 1 88.06 272 GLU B CA 1
ATOM 4698 C C . GLU B 1 272 ? 14.516 -9.594 -7.23 1 88.06 272 GLU B C 1
ATOM 4700 O O . GLU B 1 272 ? 15.109 -10.578 -7.668 1 88.06 272 GLU B O 1
ATOM 4705 N N . ILE B 1 273 ? 14.633 -9.125 -6.047 1 91.38 273 ILE B N 1
ATOM 4706 C CA . ILE B 1 273 ? 15.438 -9.836 -5.059 1 91.38 273 ILE B CA 1
ATOM 4707 C C . ILE B 1 273 ? 14.555 -10.812 -4.281 1 91.38 273 ILE B C 1
ATOM 4709 O O . ILE B 1 273 ? 13.531 -10.414 -3.713 1 91.38 273 ILE B O 1
ATOM 4713 N N . MET B 1 274 ? 14.93 -12.039 -4.316 1 92.56 274 MET B N 1
ATOM 4714 C CA . MET B 1 274 ? 14.195 -13.047 -3.551 1 92.56 274 MET B CA 1
ATOM 4715 C C . MET B 1 274 ? 14.609 -13.016 -2.084 1 92.56 274 MET B C 1
ATOM 4717 O O . MET B 1 274 ? 15.797 -12.93 -1.771 1 92.56 274 MET B O 1
ATOM 4721 N N . THR B 1 275 ? 13.672 -12.969 -1.241 1 92.5 275 THR B N 1
ATOM 4722 C CA . THR B 1 275 ? 13.844 -13.078 0.203 1 92.5 275 THR B CA 1
ATOM 4723 C C . THR B 1 275 ? 13.062 -14.266 0.755 1 92.5 275 THR B C 1
ATOM 4725 O O . THR B 1 275 ? 12.297 -14.906 0.028 1 92.5 275 THR B O 1
ATOM 4728 N N . PRO B 1 276 ? 13.328 -14.688 2 1 90.25 276 PRO B N 1
ATOM 4729 C CA . PRO B 1 276 ? 12.523 -15.781 2.543 1 90.25 276 PRO B CA 1
ATOM 4730 C C . PRO B 1 276 ? 11.023 -15.531 2.404 1 90.25 276 PRO B C 1
ATOM 4732 O O . PRO B 1 276 ? 10.578 -14.375 2.451 1 90.25 276 PRO B O 1
ATOM 4735 N N . PRO B 1 277 ? 10.305 -16.562 2.16 1 91.5 277 PRO B N 1
ATOM 4736 C CA . PRO B 1 277 ? 8.875 -16.375 1.909 1 91.5 277 PRO B CA 1
ATOM 4737 C C . PRO B 1 277 ? 8.148 -15.719 3.078 1 91.5 277 PRO B C 1
ATOM 4739 O O . PRO B 1 277 ? 8.492 -15.961 4.238 1 91.5 277 PRO B O 1
ATOM 4742 N N . LEU B 1 278 ? 7.188 -14.961 2.73 1 92.75 278 LEU B N 1
ATOM 4743 C CA . LEU B 1 278 ? 6.359 -14.289 3.727 1 92.75 278 LEU B CA 1
ATOM 4744 C C . LEU B 1 278 ? 5.52 -15.305 4.5 1 92.75 278 LEU B C 1
ATOM 4746 O O . LEU B 1 278 ? 4.98 -16.25 3.916 1 92.75 278 LEU B O 1
ATOM 4750 N N . SER B 1 279 ? 5.484 -15.117 5.785 1 94.38 279 SER B N 1
ATOM 4751 C CA . SER B 1 279 ? 4.742 -16.031 6.641 1 94.38 279 SER B CA 1
ATOM 4752 C C . SER B 1 279 ? 4.289 -15.352 7.926 1 94.38 279 SER B C 1
ATOM 4754 O O . SER B 1 279 ? 4.684 -14.211 8.203 1 94.38 279 SER B O 1
ATOM 4756 N N . VAL B 1 280 ? 3.387 -15.977 8.555 1 94.69 280 VAL B N 1
ATOM 4757 C CA . VAL B 1 280 ? 2.953 -15.602 9.898 1 94.69 280 VAL B CA 1
ATOM 4758 C C . VAL B 1 280 ? 3.014 -16.812 10.82 1 94.69 280 VAL B C 1
ATOM 4760 O O . VAL B 1 280 ? 3.248 -17.938 10.359 1 94.69 280 VAL B O 1
ATOM 4763 N N . THR B 1 281 ? 2.928 -16.609 12.094 1 93.75 281 THR B N 1
ATOM 4764 C CA . THR B 1 281 ? 2.822 -17.688 13.07 1 93.75 281 THR B CA 1
ATOM 4765 C C . THR B 1 281 ? 1.41 -17.75 13.648 1 93.75 281 THR B C 1
ATOM 4767 O O . THR B 1 281 ? 0.622 -16.828 13.484 1 93.75 281 THR B O 1
ATOM 4770 N N . PRO B 1 282 ? 1.104 -18.844 14.305 1 94 282 PRO B N 1
ATOM 4771 C CA . PRO B 1 282 ? -0.217 -18.938 14.93 1 94 282 PRO B CA 1
ATOM 4772 C C . PRO B 1 282 ? -0.456 -17.812 15.953 1 94 282 PRO B C 1
ATOM 4774 O O . PRO B 1 282 ? -1.604 -17.453 16.203 1 94 282 PRO B O 1
ATOM 4777 N N . GLU B 1 283 ? 0.606 -17.172 16.453 1 93.19 283 GLU B N 1
ATOM 4778 C CA . GLU B 1 283 ? 0.507 -16.141 17.5 1 93.19 283 GLU B CA 1
ATOM 4779 C C . GLU B 1 283 ? 0.413 -14.75 16.891 1 93.19 283 GLU B C 1
ATOM 4781 O O . GLU B 1 283 ? 0.137 -13.773 17.594 1 93.19 283 GLU B O 1
ATOM 4786 N N . THR B 1 284 ? 0.655 -14.664 15.609 1 94.44 284 THR B N 1
ATOM 4787 C CA . THR B 1 284 ? 0.521 -13.375 14.953 1 94.44 284 THR B CA 1
ATOM 4788 C C . THR B 1 284 ? -0.88 -12.805 15.156 1 94.44 284 THR B C 1
ATOM 4790 O O . THR B 1 284 ? -1.871 -13.531 15.055 1 94.44 284 THR B O 1
ATOM 4793 N N . THR B 1 285 ? -0.979 -11.531 15.469 1 95.56 285 THR B N 1
ATOM 4794 C CA . THR B 1 285 ? -2.283 -10.93 15.727 1 95.56 285 THR B CA 1
ATOM 4795 C C . THR B 1 285 ? -3.047 -10.727 14.422 1 95.56 285 THR B C 1
ATOM 4797 O O . THR B 1 285 ? -2.445 -10.648 13.352 1 95.56 285 THR B O 1
ATOM 4800 N N . LEU B 1 286 ? -4.34 -10.602 14.484 1 95.94 286 LEU B N 1
ATOM 4801 C CA . LEU B 1 286 ? -5.172 -10.305 13.328 1 95.94 286 LEU B CA 1
ATOM 4802 C C . LEU B 1 286 ? -4.777 -8.969 12.703 1 95.94 286 LEU B C 1
ATOM 4804 O O . LEU B 1 286 ? -4.746 -8.828 11.484 1 95.94 286 LEU B O 1
ATOM 4808 N N . GLU B 1 287 ? -4.477 -7.988 13.516 1 95.88 287 GLU B N 1
ATOM 4809 C CA . GLU B 1 287 ? -4.023 -6.688 13.023 1 95.88 287 GLU B CA 1
ATOM 4810 C C . GLU B 1 287 ? -2.785 -6.832 12.148 1 95.88 287 GLU B C 1
ATOM 4812 O O . GLU B 1 287 ? -2.738 -6.293 11.039 1 95.88 287 GLU B O 1
ATOM 4817 N N . THR B 1 288 ? -1.84 -7.582 12.672 1 96 288 THR B N 1
ATOM 4818 C CA . THR B 1 288 ? -0.599 -7.77 11.93 1 96 288 THR B CA 1
ATOM 4819 C C . THR B 1 288 ? -0.857 -8.516 10.617 1 96 288 THR B C 1
ATOM 4821 O O . THR B 1 288 ? -0.255 -8.203 9.594 1 96 288 THR B O 1
ATOM 4824 N N . LEU B 1 289 ? -1.724 -9.461 10.688 1 96.88 289 LEU B N 1
ATOM 4825 C CA . LEU B 1 289 ? -2.08 -10.203 9.484 1 96.88 289 LEU B CA 1
ATOM 4826 C C . LEU B 1 289 ? -2.627 -9.266 8.406 1 96.88 289 LEU B C 1
ATOM 4828 O O . LEU B 1 289 ? -2.186 -9.312 7.258 1 96.88 289 LEU B O 1
ATOM 4832 N N . ILE B 1 290 ? -3.553 -8.422 8.773 1 97 290 ILE B N 1
ATOM 4833 C CA . ILE B 1 290 ? -4.18 -7.488 7.84 1 97 290 ILE B CA 1
ATOM 4834 C C . ILE B 1 290 ? -3.133 -6.52 7.297 1 97 290 ILE B C 1
ATOM 4836 O O . ILE B 1 290 ? -3.082 -6.266 6.09 1 97 290 ILE B O 1
ATOM 4840 N N . LEU B 1 291 ? -2.295 -6.055 8.211 1 96.88 291 LEU B N 1
ATOM 4841 C CA . LEU B 1 291 ? -1.241 -5.129 7.809 1 96.88 291 LEU B CA 1
ATOM 4842 C C . LEU B 1 291 ? -0.263 -5.801 6.852 1 96.88 291 LEU B C 1
ATOM 4844 O O . LEU B 1 291 ? 0.234 -5.168 5.918 1 96.88 291 LEU B O 1
ATOM 4848 N N . LYS B 1 292 ? 0.03 -6.992 7.105 1 96.38 292 LYS B N 1
ATOM 4849 C CA . LYS B 1 292 ? 0.95 -7.727 6.238 1 96.38 292 LYS B CA 1
ATOM 4850 C C . LYS B 1 292 ? 0.36 -7.91 4.844 1 96.38 292 LYS B C 1
ATOM 4852 O O . LYS B 1 292 ? 1.049 -7.715 3.842 1 96.38 292 LYS B O 1
ATOM 4857 N N . PHE B 1 293 ? -0.912 -8.305 4.77 1 95.38 293 PHE B N 1
ATOM 4858 C CA . PHE B 1 293 ? -1.572 -8.391 3.473 1 95.38 293 PHE B CA 1
ATOM 4859 C C . PHE B 1 293 ? -1.556 -7.043 2.764 1 95.38 293 PHE B C 1
ATOM 4861 O O . PHE B 1 293 ? -1.209 -6.961 1.583 1 95.38 293 PHE B O 1
ATOM 4868 N N . ALA B 1 294 ? -1.903 -6.039 3.451 1 94.06 294 ALA B N 1
ATOM 4869 C CA . ALA B 1 294 ? -1.991 -4.699 2.873 1 94.06 294 ALA B CA 1
ATOM 4870 C C . ALA B 1 294 ? -0.616 -4.199 2.438 1 94.06 294 ALA B C 1
ATOM 4872 O O . ALA B 1 294 ? -0.476 -3.604 1.367 1 94.06 294 ALA B O 1
ATOM 4873 N N . GLY B 1 295 ? 0.349 -4.445 3.227 1 91.19 295 GLY B N 1
ATOM 4874 C CA . GLY B 1 295 ? 1.681 -3.912 2.99 1 91.19 295 GLY B CA 1
ATOM 4875 C C . GLY B 1 295 ? 2.447 -4.672 1.926 1 91.19 295 GLY B C 1
ATOM 4876 O O . GLY B 1 295 ? 3.338 -4.117 1.278 1 91.19 295 GLY B O 1
ATOM 4877 N N . THR B 1 296 ? 2.109 -5.91 1.746 1 89.88 296 THR B N 1
ATOM 4878 C CA . THR B 1 296 ? 2.898 -6.734 0.838 1 89.88 296 THR B CA 1
ATOM 4879 C C . THR B 1 296 ? 2.123 -7.023 -0.445 1 89.88 296 THR B C 1
ATOM 4881 O O . THR B 1 296 ? 2.705 -7.43 -1.451 1 89.88 296 THR B O 1
ATOM 4884 N N . ARG B 1 297 ? 0.856 -6.945 -0.366 1 84.19 297 ARG B N 1
ATOM 4885 C CA . ARG B 1 297 ? -0.066 -7.145 -1.479 1 84.19 297 ARG B CA 1
ATOM 4886 C C . ARG B 1 297 ? 0.001 -8.578 -1.996 1 84.19 297 ARG B C 1
ATOM 4888 O O . ARG B 1 297 ? -0.155 -8.82 -3.195 1 84.19 297 ARG B O 1
ATOM 4895 N N . VAL B 1 298 ? 0.356 -9.438 -1.133 1 89.38 298 VAL B N 1
ATOM 4896 C CA . VAL B 1 298 ? 0.275 -10.852 -1.476 1 89.38 298 VAL B CA 1
ATOM 4897 C C . VAL B 1 298 ? -1.143 -11.367 -1.229 1 89.38 298 VAL B C 1
ATOM 4899 O O . VAL B 1 298 ? -1.911 -10.75 -0.487 1 89.38 298 VAL B O 1
ATOM 4902 N N . HIS B 1 299 ? -1.417 -12.516 -1.812 1 89.12 299 HIS B N 1
ATOM 4903 C CA . HIS B 1 299 ? -2.781 -13.023 -1.725 1 89.12 299 HIS B CA 1
ATOM 4904 C C . HIS B 1 299 ? -2.885 -14.156 -0.71 1 89.12 299 HIS B C 1
ATOM 4906 O O . HIS B 1 299 ? -3.986 -14.594 -0.369 1 89.12 299 HIS B O 1
ATOM 4912 N N . ARG B 1 300 ? -1.775 -14.57 -0.283 1 91.56 300 ARG B N 1
ATOM 4913 C CA . ARG B 1 300 ? -1.757 -15.625 0.727 1 91.56 300 ARG B CA 1
ATOM 4914 C C . ARG B 1 300 ? -0.561 -15.469 1.66 1 91.56 300 ARG B C 1
ATOM 4916 O O . ARG B 1 300 ? 0.485 -14.953 1.256 1 91.56 300 ARG B O 1
ATOM 4923 N N . LEU B 1 301 ? -0.75 -15.867 2.834 1 94.56 301 LEU B N 1
ATOM 4924 C CA . LEU B 1 301 ? 0.293 -15.938 3.852 1 94.56 301 LEU B CA 1
ATOM 4925 C C . LEU B 1 301 ? 0.329 -17.312 4.496 1 94.56 301 LEU B C 1
ATOM 4927 O O . LEU B 1 301 ? -0.709 -17.844 4.906 1 94.56 301 LEU B O 1
ATOM 4931 N N . TYR B 1 302 ? 1.516 -17.844 4.488 1 95.12 302 TYR B N 1
ATOM 4932 C CA . TYR B 1 302 ? 1.674 -19.172 5.09 1 95.12 302 TYR B CA 1
ATOM 4933 C C . TYR B 1 302 ? 1.852 -19.062 6.602 1 95.12 302 TYR B C 1
ATOM 4935 O O . TYR B 1 302 ? 2.453 -18.094 7.094 1 95.12 302 TYR B O 1
ATOM 4943 N N . VAL B 1 303 ? 1.308 -20.031 7.254 1 95.62 303 VAL B N 1
ATOM 4944 C CA . VAL B 1 303 ? 1.483 -20.125 8.703 1 95.62 303 VAL B CA 1
ATOM 4945 C C . VAL B 1 303 ? 2.588 -21.125 9.023 1 95.62 303 VAL B C 1
ATOM 4947 O O . VAL B 1 303 ? 2.516 -22.281 8.617 1 95.62 303 VAL B O 1
ATOM 4950 N N . VAL B 1 304 ? 3.584 -20.641 9.719 1 94.38 304 VAL B N 1
ATOM 4951 C CA . VAL B 1 304 ? 4.699 -21.516 10.078 1 94.38 304 VAL B CA 1
ATOM 4952 C C . VAL B 1 304 ? 4.891 -21.516 11.586 1 94.38 304 VAL B C 1
ATOM 4954 O O . VAL B 1 304 ? 4.555 -20.547 12.266 1 94.38 304 VAL B O 1
ATOM 4957 N N . ASP B 1 305 ? 5.383 -22.594 12.102 1 91.81 305 ASP B N 1
ATOM 4958 C CA . ASP B 1 305 ? 5.66 -22.641 13.531 1 91.81 305 ASP B CA 1
ATOM 4959 C C . ASP B 1 305 ? 7.047 -22.078 13.844 1 91.81 305 ASP B C 1
ATOM 4961 O O . ASP B 1 305 ? 7.684 -21.469 12.984 1 91.81 305 ASP B O 1
ATOM 4965 N N . GLY B 1 306 ? 7.469 -22.172 15.078 1 87.19 306 GLY B N 1
ATOM 4966 C CA . GLY B 1 306 ? 8.719 -21.594 15.531 1 87.19 306 GLY B CA 1
ATOM 4967 C C . GLY B 1 306 ? 9.938 -22.141 14.805 1 87.19 306 GLY B C 1
ATOM 4968 O O . GLY B 1 306 ? 10.984 -21.5 14.766 1 87.19 306 GLY B O 1
ATOM 4969 N N . SER B 1 307 ? 9.812 -23.297 14.172 1 88.81 307 SER B N 1
ATOM 4970 C CA . SER B 1 307 ? 10.93 -23.938 13.477 1 88.81 307 SER B CA 1
ATOM 4971 C C . SER B 1 307 ? 10.828 -23.734 11.969 1 88.81 307 SER B C 1
ATOM 4973 O O . SER B 1 307 ? 11.594 -24.328 11.211 1 88.81 307 SER B O 1
ATOM 4975 N N . GLY B 1 308 ? 9.805 -23.016 11.539 1 90 308 GLY B N 1
ATOM 4976 C CA . GLY B 1 308 ? 9.641 -22.75 10.117 1 90 308 GLY B CA 1
ATOM 4977 C C . GLY B 1 308 ? 8.844 -23.828 9.398 1 90 308 GLY B C 1
ATOM 4978 O O . GLY B 1 308 ? 8.758 -23.828 8.172 1 90 308 GLY B O 1
ATOM 4979 N N . VAL B 1 309 ? 8.328 -24.719 10.211 1 93.06 309 VAL B N 1
ATOM 4980 C CA . VAL B 1 309 ? 7.535 -25.797 9.633 1 93.06 309 VAL B CA 1
ATOM 4981 C C . VAL B 1 309 ? 6.16 -25.281 9.227 1 93.06 309 VAL B C 1
ATOM 4983 O O . VAL B 1 309 ? 5.516 -24.547 9.984 1 93.06 309 VAL B O 1
ATOM 4986 N N . LEU B 1 310 ? 5.746 -25.641 8.047 1 94.19 310 LEU B N 1
ATOM 4987 C CA . LEU B 1 310 ? 4.48 -25.172 7.484 1 94.19 310 LEU B CA 1
ATOM 4988 C C . LEU B 1 310 ? 3.299 -25.797 8.219 1 94.19 310 LEU B C 1
ATOM 4990 O O . LEU B 1 310 ? 3.205 -27.016 8.328 1 94.19 310 LEU B O 1
ATOM 4994 N N . CYS B 1 311 ? 2.385 -24.938 8.711 1 91.44 311 CYS B N 1
ATOM 4995 C CA . CYS B 1 311 ? 1.248 -25.406 9.5 1 91.44 311 CYS B CA 1
ATOM 4996 C C . CYS B 1 311 ? -0.067 -25.078 8.797 1 91.44 311 CYS B C 1
ATOM 4998 O O . CYS B 1 311 ? -1.108 -25.641 9.133 1 91.44 311 CYS B O 1
ATOM 5000 N N . GLY B 1 312 ? -0.009 -24.188 7.93 1 93.5 312 GLY B N 1
ATOM 5001 C CA . GLY B 1 312 ? -1.249 -23.781 7.285 1 93.5 312 GLY B CA 1
ATOM 5002 C C . GLY B 1 312 ? -1.065 -22.641 6.301 1 93.5 312 GLY B C 1
ATOM 5003 O O . GLY B 1 312 ? 0.064 -22.281 5.957 1 93.5 312 GLY B O 1
ATOM 5004 N N . VAL B 1 313 ? -2.213 -22.125 5.801 1 94.12 313 VAL B N 1
ATOM 5005 C CA . VAL B 1 313 ? -2.221 -21 4.879 1 94.12 313 VAL B CA 1
ATOM 5006 C C . VAL B 1 313 ? -3.469 -20.141 5.113 1 94.12 313 VAL B C 1
ATOM 5008 O O . VAL B 1 313 ? -4.539 -20.672 5.418 1 94.12 313 VAL B O 1
ATOM 5011 N N . ILE B 1 314 ? -3.326 -18.906 5.121 1 93.56 314 ILE B N 1
ATOM 5012 C CA . ILE B 1 314 ? -4.43 -17.953 5.18 1 93.56 314 ILE B CA 1
ATOM 5013 C C . ILE B 1 314 ? -4.457 -17.109 3.906 1 93.56 314 ILE B C 1
ATOM 5015 O O . ILE B 1 314 ? -3.449 -16.5 3.537 1 93.56 314 ILE B O 1
ATOM 5019 N N . THR B 1 315 ? -5.551 -17.094 3.223 1 91 315 THR B N 1
ATOM 5020 C CA . THR B 1 315 ? -5.68 -16.312 1.998 1 91 315 THR B CA 1
ATOM 5021 C C . THR B 1 315 ? -6.473 -15.031 2.254 1 91 315 THR B C 1
ATOM 5023 O O . THR B 1 315 ? -7.094 -14.883 3.307 1 91 315 THR B O 1
ATOM 5026 N N . LEU B 1 316 ? -6.406 -14.141 1.325 1 90.94 316 LEU B N 1
ATOM 5027 C CA . LEU B 1 316 ? -7.223 -12.93 1.4 1 90.94 316 LEU B CA 1
ATOM 5028 C C . LEU B 1 316 ? -8.711 -13.281 1.462 1 90.94 316 LEU B C 1
ATOM 5030 O O . LEU B 1 316 ? -9.469 -12.641 2.189 1 90.94 316 LEU B O 1
ATOM 5034 N N . THR B 1 317 ? -9.062 -14.289 0.725 1 88.31 317 THR B N 1
ATOM 5035 C CA . THR B 1 317 ? -10.445 -14.742 0.743 1 88.31 317 THR B CA 1
ATOM 5036 C C . THR B 1 317 ? -10.852 -15.188 2.145 1 88.31 317 THR B C 1
ATOM 5038 O O . THR B 1 317 ? -11.961 -14.883 2.604 1 88.31 317 THR B O 1
ATOM 5041 N N . ASP B 1 318 ? -9.992 -15.93 2.793 1 89.44 318 ASP B N 1
ATOM 5042 C CA . ASP B 1 318 ? -10.25 -16.312 4.176 1 89.44 318 ASP B CA 1
ATOM 5043 C C . ASP B 1 318 ? -10.492 -15.094 5.055 1 89.44 318 ASP B C 1
ATOM 5045 O O . ASP B 1 318 ? -11.391 -15.102 5.902 1 89.44 318 ASP B O 1
ATOM 5049 N N . LEU B 1 319 ? -9.641 -14.07 4.836 1 92.12 319 LEU B N 1
ATOM 5050 C CA . LEU B 1 319 ? -9.758 -12.852 5.625 1 92.12 319 LEU B CA 1
ATOM 5051 C C . LEU B 1 319 ? -11.078 -12.148 5.352 1 92.12 319 LEU B C 1
ATOM 5053 O O . LEU B 1 319 ? -11.758 -11.703 6.285 1 92.12 319 LEU B O 1
ATOM 5057 N N . MET B 1 320 ? -11.492 -12.031 4.055 1 91.31 320 MET B N 1
ATOM 5058 C CA . MET B 1 320 ? -12.766 -11.406 3.717 1 91.31 320 MET B CA 1
ATOM 5059 C C . MET B 1 320 ? -13.93 -12.133 4.395 1 91.31 320 MET B C 1
ATOM 5061 O O . MET B 1 320 ? -14.82 -11.5 4.953 1 91.31 320 MET B O 1
ATOM 5065 N N . ASN B 1 321 ? -13.844 -13.422 4.363 1 88.81 321 ASN B N 1
ATOM 5066 C CA . ASN B 1 321 ? -14.891 -14.227 4.98 1 88.81 321 ASN B CA 1
ATOM 5067 C C . ASN B 1 321 ? -14.961 -14 6.488 1 88.81 321 ASN B C 1
ATOM 5069 O O . ASN B 1 321 ? -16.047 -13.914 7.059 1 88.81 321 ASN B O 1
ATOM 5073 N N . LEU B 1 322 ? -13.867 -13.945 7.082 1 90 322 LEU B N 1
ATOM 5074 C CA . LEU B 1 322 ? -13.812 -13.703 8.523 1 90 322 LEU B CA 1
ATOM 5075 C C . LEU B 1 322 ? -14.445 -12.359 8.867 1 90 322 LEU B C 1
ATOM 5077 O O . LEU B 1 322 ? -15.25 -12.273 9.797 1 90 322 LEU B O 1
ATOM 5081 N N . ILE B 1 323 ? -14.109 -11.305 8.102 1 90.88 323 ILE B N 1
ATOM 5082 C CA . ILE B 1 323 ? -14.539 -9.938 8.383 1 90.88 323 ILE B CA 1
ATOM 5083 C C . ILE B 1 323 ? -16.062 -9.844 8.258 1 90.88 323 ILE B C 1
ATOM 5085 O O . ILE B 1 323 ? -16.719 -9.242 9.109 1 90.88 323 ILE B O 1
ATOM 5089 N N . VAL B 1 324 ? -16.578 -10.445 7.297 1 87.19 324 VAL B N 1
ATOM 5090 C CA . VAL B 1 324 ? -18.016 -10.32 7.066 1 87.19 324 VAL B CA 1
ATOM 5091 C C . VAL B 1 324 ? -18.781 -11.203 8.047 1 87.19 324 VAL B C 1
ATOM 5093 O O . VAL B 1 324 ? -19.875 -10.859 8.484 1 87.19 324 VAL B O 1
ATOM 5096 N N . THR B 1 325 ? -18.312 -12.344 8.406 1 83.25 325 THR B N 1
ATOM 5097 C CA . THR B 1 325 ? -19 -13.266 9.305 1 83.25 325 THR B CA 1
ATOM 5098 C C . THR B 1 325 ? -18.938 -12.766 10.742 1 83.25 325 THR B C 1
ATOM 5100 O O . THR B 1 325 ? -19.938 -12.812 11.461 1 83.25 325 THR B O 1
ATOM 5103 N N . GLU B 1 326 ? -17.797 -12.477 11.242 1 73.94 326 GLU B N 1
ATOM 5104 C CA . GLU B 1 326 ? -17.625 -12.109 12.648 1 73.94 326 GLU B CA 1
ATOM 5105 C C . GLU B 1 326 ? -18.172 -10.703 12.914 1 73.94 326 GLU B C 1
ATOM 5107 O O . GLU B 1 326 ? -18.672 -10.422 14.008 1 73.94 326 GLU B O 1
ATOM 5112 N N . TRP B 1 327 ? -18.047 -9.82 12.078 1 63.16 327 TRP B N 1
ATOM 5113 C CA . TRP B 1 327 ? -18.422 -8.453 12.406 1 63.16 327 TRP B CA 1
ATOM 5114 C C . TRP B 1 327 ? -19.656 -8.031 11.609 1 63.16 327 TRP B C 1
ATOM 5116 O O . TRP B 1 327 ? -20.281 -7.004 11.898 1 63.16 327 TRP B O 1
ATOM 5126 N N . GLY B 1 328 ? -19.922 -8.625 10.516 1 56.69 328 GLY B N 1
ATOM 5127 C CA . GLY B 1 328 ? -21.172 -8.359 9.844 1 56.69 328 GLY B CA 1
ATOM 5128 C C . GLY B 1 328 ? -22.391 -8.609 10.719 1 56.69 328 GLY B C 1
ATOM 5129 O O . GLY B 1 328 ? -23.422 -7.957 10.562 1 56.69 328 GLY B O 1
ATOM 5130 N N . LEU B 1 329 ? -22.328 -9.742 11.578 1 49.34 329 LEU B N 1
ATOM 5131 C CA . LEU B 1 329 ? -23.516 -10.227 12.297 1 49.34 329 LEU B CA 1
ATOM 5132 C C . LEU B 1 329 ? -23.766 -9.398 13.547 1 49.34 329 LEU B C 1
ATOM 5134 O O . LEU B 1 329 ? -24.828 -9.492 14.156 1 49.34 329 LEU B O 1
ATOM 5138 N N . ASP B 1 330 ? -22.781 -8.773 14.156 1 45.31 330 ASP B N 1
ATOM 5139 C CA . ASP B 1 330 ? -23.25 -8.227 15.422 1 45.31 330 ASP B CA 1
ATOM 5140 C C . ASP B 1 330 ? -24.266 -7.113 15.203 1 45.31 330 ASP B C 1
ATOM 5142 O O . ASP B 1 330 ? -24.609 -6.375 16.125 1 45.31 330 ASP B O 1
ATOM 5146 N N . GLN B 1 331 ? -24.719 -6.93 14.008 1 39.38 331 GLN B N 1
ATOM 5147 C CA . GLN B 1 331 ? -26.016 -6.266 13.984 1 39.38 331 GLN B CA 1
ATOM 5148 C C . GLN B 1 331 ? -27.125 -7.227 14.383 1 39.38 331 GLN B C 1
ATOM 5150 O O . GLN B 1 331 ? -27.078 -8.414 14.062 1 39.38 331 GLN B O 1
#

Foldseek 3Di:
DPPCPDPPPDDDAQALQCQQQVAFPVVLFDDPPDPLADEAEQFDFQLVVLCNCVVSVHFKHWYADPVVRHTQFIDGLLLLLVQLLVQVVVCVVVVHDPVRSLVSVVVRRGGGNNPRDNRCPQGNADEDERGGGNLVVLVSCLVCLVHPHQKHFYWYPPPVHTDGDGIGGLLSVLLVCLVVVSNHPPLQQFFVCVLCVAFPDAAADEQFDFLSVLSVVCNVVVHQKHFYAYPQQATADMDGSSLCSLCVVPNVVSSGGGNNVSVVVSCVSVVHDDDGDAAAERNDGNSVVSVCCNVVVDFKHFYAYPVRHTRHMDGSSNVSVSSNVVNVPPD/DPPCPDPPPDDDAQALQCQQQVAFPVVLFDDDPDPLADEAEQQDFQLVVLCNCVVSVHFKHWYAHPVVRHTQFIDGLLLLLVQLLVQVVVCVVVVHDPVRSVVSVVVRRGGGNNPRDNRCPQGNADEDERGGGNLVVLVSCLVCLVHPHQKHFYWYPPPVDTDGDGIGGLLSVLLVCLVVVSNHPPLQQFFVCVLCVAFDDAAADEQFDFLSVLSVVCNVVVHQKHFYAYPQQATADMDGSSLCSLCVVDHVVSSGGGNNVSVVVSCVSVVHDDDGDAAAERNDGNSVVSVCCNVVVDFKHFYAYPVRHTRHMDGSSNVSVSSNVVNVPVD

pLDDT: mean 83.6, std 13.69, range [19.39, 97.88]

Nearest P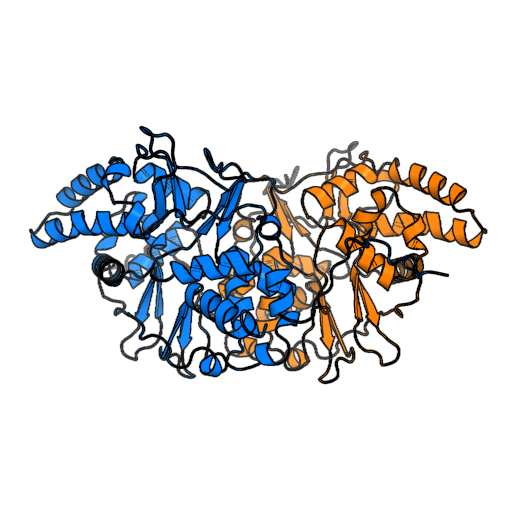DB structures (foldseek):
  3te5-assembly1_C  TM=8.516E-01  e=6.520E-20  Saccharomyces cerevisiae S288C
  2qrd-assembly1_G  TM=8.244E-01  e=1.143E-20  Schizosaccharomyces pombe
  2oox-assembly2_E  TM=8.271E-01  e=1.704E-19  Schizosaccharomyces pombe
  2qr1-assembly2_E  TM=8.023E-01  e=5.331E-19  Schizosaccharomyces pombe
  3kh5-assembly1_A  TM=7.872E-01  e=4.105E-18  Methanocaldococcus jannaschii

Radius of gyration: 26.3 Å; Cα contacts (8 Å, |Δi|>4): 1167; chains: 2; bounding box: 72×82×62 Å

Organism: Acanthamoeba castellanii (strain ATCC 30010 / Neff) (NCBI:txid1257118)